Protein AF-0000000066904312 (afdb_homodimer)

pLDDT: mean 90.14, std 11.49, range [42.19, 98.69]

Sequence (420 aa):
MAETNVWLFYPNLIGYLRIILAVVSFEAMTYAPWRAAICYILSAASDAVDGYVARFYNQSSRFGAMLDMLTDRCALMALVMCCGCFYPHYLLYFQMSAVVDIASHWLHFHASDVTGKMTHKQSSNPVLHLYYTSRPFLFMMCLGNEAFYSLVYINHFWSGPGIHGFHLIPFLAALFFPFALLKSMISLLHLFIAAQTLVAKDQELIKHSKMAETNVWLFYPNLIGYLRIILAVVSFEAMTYAPWRAAICYILSAASDAVDGYVARFYNQSSRFGAMLDMLTDRCALMALVMCCGCFYPHYLLYFQMSAVVDIASHWLHFHASDVTGKMTHKQSSNPVLHLYYTSRPFLFMMCLGNEAFYSLVYINHFWSGPGIHGFHLIPFLAALFFPFALLKSMISLLHLFIAAQTLVAKDQELIKHSK

Organism: Onchocerca volvulus (NCBI:txid6282)

Foldseek 3Di:
DPPDDLCVQPLNVLLVQLQVLLVQLLVCLPPNPVSNLVSLVSSVVSLVVSVVSCVVVVSDDPVSVVSSVCSLLVSVLSLLVVLCVLPVVCVVVSVLLSVLSVLLVVLLVVLCVVVVDPPQCPPPDVVSVCCVPPPVVVVCLSVLLSLLSSLSSVCSVPQDDDDPNHGDSVVVSVVSVVSNVVSSVSSVVSNVVSVVSVVVVVVVVVVVVD/DPPDDLCVQPLNVLLVQLQVLLVQLLVCLPPNPVSNLVSLVSSVVSLVVSVVSCVVVVSDDPVSVVSSVCSLLVSVLSLLVSLCVLPVVCVVVSVLLSVLSVLLVVLLVVLCVVVVDPPQCPPPDVVSVCCVPPPVVVVCLSVLLSLLSSLSSVCSVPQDDDDPNHGDSVVVSVVSVVSNVVSSVSSVVSNVVSVVSVVVVVVVVVVVVD

Solvent-accessible surface area (backbone atoms only — not comparable to full-atom values): 21370 Å² total; per-residue (Å²): 129,84,80,78,56,66,82,67,31,66,28,36,51,49,43,54,50,28,49,52,28,34,52,52,12,53,68,22,52,87,82,34,57,65,62,12,50,51,28,37,48,52,25,58,56,45,52,61,49,26,54,49,44,16,62,72,70,68,56,76,43,64,46,47,53,48,52,48,52,46,48,56,55,41,48,50,39,42,51,39,38,50,37,21,37,78,39,59,94,48,30,52,58,36,40,49,53,44,40,44,52,52,48,16,53,53,44,30,51,51,32,31,63,76,63,70,43,76,65,59,68,68,42,86,45,65,66,54,25,40,52,66,68,32,65,69,55,42,48,48,36,55,49,28,32,50,47,22,55,52,32,55,47,45,35,74,81,49,40,57,65,72,52,94,85,40,36,46,31,59,49,53,26,59,68,23,39,61,34,36,52,49,46,52,52,49,32,50,51,40,32,52,51,21,49,52,50,30,42,51,50,41,44,52,54,54,60,70,74,105,129,85,79,77,56,67,82,68,31,67,28,36,50,49,44,53,49,27,50,53,29,34,51,53,12,53,67,23,53,86,82,34,56,66,62,12,49,51,28,37,48,52,25,59,55,44,52,62,49,26,55,49,45,15,63,74,69,67,56,77,44,64,45,47,52,48,51,48,52,45,49,55,54,41,47,51,41,43,52,40,40,50,38,21,36,77,39,61,93,47,29,52,58,37,41,49,53,43,40,43,52,50,48,14,52,53,44,31,51,51,32,31,63,78,62,69,43,76,63,60,68,69,43,87,46,65,66,54,26,41,52,67,68,34,64,67,55,40,49,50,35,54,50,28,30,51,46,21,56,51,32,54,47,45,34,74,80,48,39,57,67,72,52,96,87,39,35,48,32,59,49,52,24,59,68,23,40,62,34,35,51,50,46,51,52,50,32,51,51,40,32,52,52,20,50,51,51,30,41,50,52,40,46,52,52,55,61,69,75,106

Radius of gyration: 22.05 Å; Cα contacts (8 Å, |Δi|>4): 484; chains: 2; bounding box: 51×67×57 Å

Secondary structure (DSSP, 8-state):
-----GGG-HHHHHHHHHHHHHHHHHHHTTT-HHHHHHHHHHHHHHHHHHHHHHHHTT---HHHHHHHHHHHHHHHHHHHHHHHHH-GGGHHHHHHHHHHHHHHHHHHHHHHHHH---GGGG-S-HHHHHHHH-HHHHHHHHHHHHHHHHHHHHHHH----EETTEEHHHHHHHHHHHHHHHHHHHHHHHHHHHHHHHHHHHHHHHHHH-/-----GGG-HHHHHHHHHHHHHHHHHHHTTT-HHHHHHHHHHHHHHHHHHHHHHHHTT---HHHHHHHHHHHHHHHHHHHHHHHHH-GGGHHHHHHHHHHHHHHHHHHHHHHHHH---GGGG-S-HHHHHHHH-HHHHHHHHHHHHHHHHHHHHHHH----EETTEEHHHHHHHHHHHHHHHHHHHHHHHHHHHHHHHHHHHHHHHHHH-

Nearest PDB structures (foldseek):
  4mnd-assembly1_A-2  TM=6.554E-01  e=4.287E-02  Archaeoglobus fulgidus
  4o6m-assembly1_A  TM=6.210E-01  e=4.089E-02  Archaeoglobus fulgidus DSM 4304
  4q7c-assembly1_B  TM=6.154E-01  e=5.961E-02  Archaeoglobus fulgidus DSM 4304
  4q7c-assembly1_A  TM=6.358E-01  e=1.392E-01  Archaeoglobus fulgidus DSM 4304
  7drk-assembly1_B  TM=5.574E-01  e=5.869E-03  Staphylococcus aureus subsp. aureus N315

InterPro domains:
  IPR000462 CDP-alcohol phosphatidyltransferase [PF01066] (10-114)
  IPR014387 CDP-diacylglycerol-inositol 3-phosphatidyltransferase, eukaryote [PIRSF000848] (2-204)
  IPR043130 CDP-alcohol phosphatidyltransferase, transmembrane domain [G3DSA:1.20.120.1760] (4-201)
  IPR048254 CDP-alcohol phosphatidyltransferase, conserved site [PS00379] (50-72)

Structure (mmCIF, N/CA/C/O backbone):
data_AF-0000000066904312-model_v1
#
loop_
_entity.id
_entity.type
_entity.pdbx_description
1 polymer 'CDP-diacylglycerol--inositol 3-phosphatidyltransferase'
#
loop_
_atom_site.group_PDB
_atom_site.id
_atom_site.type_symbol
_atom_site.label_atom_id
_atom_site.label_alt_id
_atom_site.label_comp_id
_atom_site.label_asym_id
_atom_site.label_entity_id
_atom_site.label_seq_id
_atom_site.pdbx_PDB_ins_code
_atom_site.Cartn_x
_atom_site.Cartn_y
_atom_site.Cartn_z
_atom_site.occupancy
_atom_site.B_iso_or_equiv
_atom_site.auth_seq_id
_atom_site.auth_comp_id
_atom_site.auth_asym_id
_atom_site.auth_atom_id
_atom_site.pdbx_PDB_model_num
ATOM 1 N N . MET A 1 1 ? -15.305 16.469 33.469 1 42.19 1 MET A N 1
ATOM 2 C CA . MET A 1 1 ? -15.82 16.172 32.156 1 42.19 1 MET A CA 1
ATOM 3 C C . MET A 1 1 ? -15.227 14.875 31.609 1 42.19 1 MET A C 1
ATOM 5 O O . MET A 1 1 ? -14.039 14.602 31.828 1 42.19 1 MET A O 1
ATOM 9 N N . ALA A 1 2 ? -15.906 13.867 31.344 1 52.16 2 ALA A N 1
ATOM 10 C CA . ALA A 1 2 ? -15.492 12.492 31.078 1 52.16 2 ALA A CA 1
ATOM 11 C C . ALA A 1 2 ? -14.461 12.43 29.953 1 52.16 2 ALA A C 1
ATOM 13 O O . ALA A 1 2 ? -14.602 13.117 28.938 1 52.16 2 ALA A O 1
ATOM 14 N N . GLU A 1 3 ? -13.188 12.078 30.109 1 69.25 3 GLU A N 1
ATOM 15 C CA . GLU A 1 3 ? -12.047 12.031 29.203 1 69.25 3 GLU A CA 1
ATOM 16 C C . GLU A 1 3 ? -12.406 11.281 27.922 1 69.25 3 GLU A C 1
ATOM 18 O O . GLU A 1 3 ? -12.922 10.164 27.969 1 69.25 3 GLU A O 1
ATOM 23 N N . THR A 1 4 ? -12.727 11.992 26.875 1 83.81 4 THR A N 1
ATOM 24 C CA . THR A 1 4 ? -13.094 11.445 25.578 1 83.81 4 THR A CA 1
ATOM 25 C C . THR A 1 4 ? -12.062 10.414 25.125 1 83.81 4 THR A C 1
ATOM 27 O O . THR A 1 4 ? -10.867 10.711 25.047 1 83.81 4 THR A O 1
ATOM 30 N N . ASN A 1 5 ? -12.492 9.133 25.156 1 92.19 5 ASN A N 1
ATOM 31 C CA . ASN A 1 5 ? -11.633 8.039 24.703 1 92.19 5 ASN A CA 1
ATOM 32 C C . ASN A 1 5 ? -11.789 7.789 23.203 1 92.19 5 ASN A C 1
ATOM 34 O O . ASN A 1 5 ? -12.711 7.086 22.781 1 92.19 5 ASN A O 1
ATOM 38 N N . VAL A 1 6 ? -10.906 8.219 22.438 1 94.69 6 VAL A N 1
ATOM 39 C CA . VAL A 1 6 ? -10.953 8.141 20.984 1 94.69 6 VAL A CA 1
ATOM 40 C C . VAL A 1 6 ? -10.852 6.684 20.547 1 94.69 6 VAL A C 1
ATOM 42 O O . VAL A 1 6 ? -11.43 6.297 19.516 1 94.69 6 VAL A O 1
ATOM 45 N N . TRP A 1 7 ? -10.148 5.816 21.328 1 95.25 7 TRP A N 1
ATOM 46 C CA . TRP A 1 7 ? -10.016 4.402 21.016 1 95.25 7 TRP A CA 1
ATOM 47 C C . TRP A 1 7 ? -11.383 3.73 20.906 1 95.25 7 TRP A C 1
ATOM 49 O O . TRP A 1 7 ? -11.555 2.766 20.172 1 95.25 7 TRP A O 1
ATOM 59 N N . LEU A 1 8 ? -12.32 4.328 21.625 1 94.94 8 LEU A N 1
ATOM 60 C CA . LEU A 1 8 ? -13.602 3.645 21.781 1 94.94 8 LEU A CA 1
ATOM 61 C C . LEU A 1 8 ? -14.703 4.402 21.047 1 94.94 8 LEU A C 1
ATOM 63 O O . LEU A 1 8 ? -15.891 4.16 21.281 1 94.94 8 LEU A O 1
ATOM 67 N N . PHE A 1 9 ? -14.266 5.34 20.203 1 94.94 9 PHE A N 1
ATOM 68 C CA . PHE A 1 9 ? -15.266 5.945 19.328 1 94.94 9 PHE A CA 1
ATOM 69 C C . PHE A 1 9 ? -16.031 4.875 18.562 1 94.94 9 PHE A C 1
ATOM 71 O O . PHE A 1 9 ? -15.438 3.889 18.109 1 94.94 9 PHE A O 1
ATOM 78 N N . TYR A 1 10 ? -17.281 5.047 18.406 1 95.19 10 TYR A N 1
ATOM 79 C CA . TYR A 1 10 ? -18.141 4.07 17.734 1 95.19 10 TYR A CA 1
ATOM 80 C C . TYR A 1 10 ? -17.609 3.758 16.328 1 95.19 10 TYR A C 1
ATOM 82 O O . TYR A 1 10 ? -17.484 2.59 15.953 1 95.19 10 TYR A O 1
ATOM 90 N N . PRO A 1 11 ? -17.312 4.727 15.508 1 95.88 11 PRO A N 1
ATOM 91 C CA . PRO A 1 11 ? -16.766 4.418 14.18 1 95.88 11 PRO A CA 1
ATOM 92 C C . PRO A 1 11 ? -15.469 3.613 14.258 1 95.88 11 PRO A C 1
ATOM 94 O O . PRO A 1 11 ? -15.211 2.781 13.383 1 95.88 11 PRO A O 1
ATOM 97 N N . ASN A 1 12 ? -14.648 3.836 15.289 1 97.31 12 ASN A N 1
ATOM 98 C CA . ASN A 1 12 ? -13.406 3.088 15.438 1 97.31 12 ASN A CA 1
ATOM 99 C C . ASN A 1 12 ? -13.672 1.622 15.766 1 97.31 12 ASN A C 1
ATOM 101 O O . ASN A 1 12 ? -12.953 0.736 15.305 1 97.31 12 ASN A O 1
ATOM 105 N N . LEU A 1 13 ? -14.664 1.381 16.578 1 96.88 13 LEU A N 1
ATOM 106 C CA . LEU A 1 13 ? -15.047 0.008 16.891 1 96.88 13 LEU A CA 1
ATOM 107 C C . LEU A 1 13 ? -15.469 -0.738 15.625 1 96.88 13 LEU A C 1
ATOM 109 O O . LEU A 1 13 ? -15.125 -1.908 15.445 1 96.88 13 LEU A O 1
ATOM 113 N N . ILE A 1 14 ? -16.203 -0.082 14.805 1 97.19 14 ILE A N 1
ATOM 114 C CA . ILE A 1 14 ? -16.594 -0.663 13.523 1 97.19 14 ILE A CA 1
ATOM 115 C C . ILE A 1 14 ? -15.359 -0.911 12.672 1 97.19 14 ILE A C 1
ATOM 117 O O . ILE A 1 14 ? -15.25 -1.947 12.016 1 97.19 14 ILE A O 1
ATOM 121 N N . GLY A 1 15 ? -14.406 0.029 12.719 1 97.31 15 GLY A N 1
ATOM 122 C CA . GLY A 1 15 ? -13.156 -0.138 12 1 97.31 15 GLY A CA 1
ATOM 123 C C . GLY A 1 15 ? -12.375 -1.363 12.438 1 97.31 15 GLY A C 1
ATOM 124 O O . GLY A 1 15 ? -11.82 -2.082 11.602 1 97.31 15 GLY A O 1
ATOM 125 N N . TYR A 1 16 ? -12.383 -1.577 13.812 1 97.94 16 TYR A N 1
ATOM 126 C CA . TYR A 1 16 ? -11.703 -2.764 14.328 1 97.94 16 TYR A CA 1
ATOM 127 C C . TYR A 1 16 ? -12.375 -4.035 13.82 1 97.94 16 TYR A C 1
ATOM 129 O O . TYR A 1 16 ? -11.695 -4.988 13.438 1 97.94 16 TYR A O 1
ATOM 137 N N . LEU A 1 17 ? -13.617 -4.027 13.812 1 97.69 17 LEU A N 1
ATOM 138 C CA . LEU A 1 17 ? -14.359 -5.176 13.305 1 97.69 17 LEU A CA 1
ATOM 139 C C . LEU A 1 17 ? -14.055 -5.41 11.828 1 97.69 17 LEU A C 1
ATOM 141 O O . LEU A 1 17 ? -13.906 -6.555 11.398 1 97.69 17 LEU A O 1
ATOM 145 N N . ARG A 1 18 ? -13.961 -4.297 11.055 1 98.19 18 ARG A N 1
ATOM 146 C CA . ARG A 1 18 ? -13.641 -4.398 9.633 1 98.19 18 ARG A CA 1
ATOM 147 C C . ARG A 1 18 ? -12.297 -5.078 9.422 1 98.19 18 ARG A C 1
ATOM 149 O O . ARG A 1 18 ? -12.148 -5.906 8.523 1 98.19 18 ARG A O 1
ATOM 156 N N . ILE A 1 19 ? -11.352 -4.781 10.25 1 98.38 19 ILE A N 1
ATOM 157 C CA . ILE A 1 19 ? -10.023 -5.363 10.141 1 98.38 19 ILE A CA 1
ATOM 158 C C . ILE A 1 19 ? -10.094 -6.863 10.422 1 98.38 19 ILE A C 1
ATOM 160 O O . ILE A 1 19 ? -9.508 -7.668 9.688 1 98.38 19 ILE A O 1
ATOM 164 N N . ILE A 1 20 ? -10.812 -7.262 11.461 1 98.31 20 ILE A N 1
ATOM 165 C CA . ILE A 1 20 ? -10.953 -8.664 11.82 1 98.31 20 ILE A CA 1
ATOM 166 C C . ILE A 1 20 ? -11.609 -9.43 10.68 1 98.31 20 ILE A C 1
ATOM 168 O O . ILE A 1 20 ? -11.133 -10.484 10.266 1 98.31 20 ILE A O 1
ATOM 172 N N . LEU A 1 21 ? -12.703 -8.898 10.18 1 98.44 21 LEU A N 1
ATOM 173 C CA . LEU A 1 21 ? -13.414 -9.531 9.07 1 98.44 21 LEU A CA 1
ATOM 174 C C . LEU A 1 21 ? -12.516 -9.656 7.852 1 98.44 21 LEU A C 1
ATOM 176 O O . LEU A 1 21 ? -12.531 -10.68 7.164 1 98.44 21 LEU A O 1
ATOM 180 N N . ALA A 1 22 ? -11.727 -8.633 7.574 1 98.5 22 ALA A N 1
ATOM 181 C CA . ALA A 1 22 ? -10.812 -8.664 6.434 1 98.5 22 ALA A CA 1
ATOM 182 C C . ALA A 1 22 ? -9.781 -9.773 6.594 1 98.5 22 ALA A C 1
ATOM 184 O O . ALA A 1 22 ? -9.523 -10.531 5.656 1 98.5 22 ALA A O 1
ATOM 185 N N . VAL A 1 23 ? -9.203 -9.914 7.781 1 98.5 23 VAL A N 1
ATOM 186 C CA . VAL A 1 23 ? -8.172 -10.914 8.023 1 98.5 23 VAL A CA 1
ATOM 187 C C . VAL A 1 23 ? -8.766 -12.312 7.898 1 98.5 23 VAL A C 1
ATOM 189 O O . VAL A 1 23 ? -8.148 -13.211 7.32 1 98.5 23 VAL A O 1
ATOM 192 N N . VAL A 1 24 ? -9.93 -12.484 8.406 1 98.38 24 VAL A N 1
ATOM 193 C CA . VAL A 1 24 ? -10.617 -13.766 8.266 1 98.38 24 VAL A CA 1
ATOM 194 C C . VAL A 1 24 ? -10.867 -14.062 6.793 1 98.38 24 VAL A C 1
ATOM 196 O O . VAL A 1 24 ? -10.727 -15.203 6.348 1 98.38 24 VAL A O 1
ATOM 199 N N . SER A 1 25 ? -11.25 -13.031 6.102 1 98.56 25 SER A N 1
ATOM 200 C CA . SER A 1 25 ? -11.445 -13.195 4.664 1 98.56 25 SER A CA 1
ATOM 201 C C . SER A 1 25 ? -10.156 -13.641 3.98 1 98.56 25 SER A C 1
ATOM 203 O O . SER A 1 25 ? -10.164 -14.586 3.182 1 98.56 25 SER A O 1
ATOM 205 N N . PHE A 1 26 ? -9.047 -13 4.312 1 98.38 26 PHE A N 1
ATOM 206 C CA . PHE A 1 26 ? -7.762 -13.359 3.725 1 98.38 26 PHE A CA 1
ATOM 207 C C . PHE A 1 26 ? -7.449 -14.828 3.957 1 98.38 26 PHE A C 1
ATOM 209 O O . PHE A 1 26 ? -7.035 -15.539 3.035 1 98.38 26 PHE A O 1
ATOM 216 N N . GLU A 1 27 ? -7.652 -15.227 5.18 1 97.88 27 GLU A N 1
ATOM 217 C CA . GLU A 1 27 ? -7.332 -16.594 5.586 1 97.88 27 GLU A CA 1
ATOM 218 C C . GLU A 1 27 ? -8.156 -17.609 4.805 1 97.88 27 GLU A C 1
ATOM 220 O O . GLU A 1 27 ? -7.668 -18.703 4.48 1 97.88 27 GLU A O 1
ATOM 225 N N . ALA A 1 28 ? -9.312 -17.297 4.395 1 97.62 28 ALA A N 1
ATOM 226 C CA . ALA A 1 28 ? -10.25 -18.234 3.803 1 97.62 28 ALA A CA 1
ATOM 227 C C . ALA A 1 28 ? -10.227 -18.156 2.279 1 97.62 28 ALA A C 1
ATOM 229 O O . ALA A 1 28 ? -10.852 -18.969 1.6 1 97.62 28 ALA A O 1
ATOM 230 N N . MET A 1 29 ? -9.5 -17.344 1.71 1 97.25 29 MET A N 1
ATOM 231 C CA . MET A 1 29 ? -9.609 -17.016 0.292 1 97.25 29 MET A CA 1
ATOM 232 C C . MET A 1 29 ? -9.273 -18.219 -0.575 1 97.25 29 MET A C 1
ATOM 234 O O . MET A 1 29 ? -9.867 -18.406 -1.641 1 97.25 29 MET A O 1
ATOM 238 N N . THR A 1 30 ? -8.398 -19.031 -0.087 1 95.81 30 THR A N 1
ATOM 239 C CA . THR A 1 30 ? -7.898 -20.078 -0.979 1 95.81 30 THR A CA 1
ATOM 240 C C . THR A 1 30 ? -8.734 -21.344 -0.844 1 95.81 30 THR A C 1
ATOM 242 O O . THR A 1 30 ? -8.75 -22.188 -1.752 1 95.81 30 THR A O 1
ATOM 245 N N . TYR A 1 31 ? -9.453 -21.562 0.284 1 95.25 31 TYR A N 1
ATOM 246 C CA . TYR A 1 31 ? -10.078 -22.859 0.478 1 95.25 31 TYR A CA 1
ATOM 247 C C . TYR A 1 31 ? -11.555 -22.719 0.808 1 95.25 31 TYR A C 1
ATOM 249 O O . TYR A 1 31 ? -12.328 -23.672 0.672 1 95.25 31 TYR A O 1
ATOM 257 N N . ALA A 1 32 ? -12 -21.578 1.256 1 97.12 32 ALA A N 1
ATOM 258 C CA . ALA A 1 32 ? -13.398 -21.328 1.612 1 97.12 32 ALA A CA 1
ATOM 259 C C . ALA A 1 32 ? -13.914 -20.047 0.976 1 97.12 32 ALA A C 1
ATOM 261 O O . ALA A 1 32 ? -14.07 -19.031 1.655 1 97.12 32 ALA A O 1
ATOM 262 N N . PRO A 1 33 ? -14.258 -20.156 -0.326 1 95.88 33 PRO A N 1
ATOM 263 C CA . PRO A 1 33 ? -14.578 -18.938 -1.081 1 95.88 33 PRO A CA 1
ATOM 264 C C . PRO A 1 33 ? -15.812 -18.219 -0.541 1 95.88 33 PRO A C 1
ATOM 266 O O . PRO A 1 33 ? -15.859 -16.984 -0.541 1 95.88 33 PRO A O 1
ATOM 269 N N . TRP A 1 34 ? -16.828 -18.906 -0.071 1 95.69 34 TRP A N 1
ATOM 270 C CA . TRP A 1 34 ? -18.047 -18.266 0.432 1 95.69 34 TRP A CA 1
ATOM 271 C C . TRP A 1 34 ? -17.781 -17.531 1.741 1 95.69 34 TRP A C 1
ATOM 273 O O . TRP A 1 34 ? -18.219 -16.406 1.927 1 95.69 34 TRP A O 1
ATOM 283 N N . ARG A 1 35 ? -17.062 -18.203 2.609 1 97.5 35 ARG A N 1
ATOM 284 C CA . ARG A 1 35 ? -16.672 -17.547 3.854 1 97.5 35 ARG A CA 1
ATOM 285 C C . ARG A 1 35 ? -15.852 -16.297 3.576 1 97.5 35 ARG A C 1
ATOM 287 O O . ARG A 1 35 ? -16.078 -15.242 4.172 1 97.5 35 ARG A O 1
ATOM 294 N N . ALA A 1 36 ? -14.883 -16.453 2.646 1 98.12 36 ALA A N 1
ATOM 295 C CA . ALA A 1 36 ? -14.023 -15.32 2.285 1 98.12 36 ALA A CA 1
ATOM 296 C C . ALA A 1 36 ? -14.836 -14.18 1.687 1 98.12 36 ALA A C 1
ATOM 298 O O . ALA A 1 36 ? -14.672 -13.023 2.086 1 98.12 36 ALA A O 1
ATOM 299 N N . ALA A 1 37 ? -15.75 -14.523 0.795 1 97.19 37 ALA A N 1
ATOM 300 C CA . ALA A 1 37 ? -16.547 -13.516 0.102 1 97.19 37 ALA A CA 1
ATOM 301 C C . ALA A 1 37 ? -17.469 -12.789 1.069 1 97.19 37 ALA A C 1
ATOM 303 O O . ALA A 1 37 ? -17.578 -11.562 1.04 1 97.19 37 ALA A O 1
ATOM 304 N N . ILE A 1 38 ? -18.125 -13.484 1.925 1 97.5 38 ILE A N 1
ATOM 305 C CA . ILE A 1 38 ? -19.078 -12.898 2.869 1 97.5 38 ILE A CA 1
ATOM 306 C C . ILE A 1 38 ? -18.328 -11.984 3.842 1 97.5 38 ILE A C 1
ATOM 308 O O . ILE A 1 38 ? -18.75 -10.852 4.074 1 97.5 38 ILE A O 1
ATOM 312 N N . CYS A 1 39 ? -17.25 -12.477 4.375 1 98.31 39 CYS A N 1
ATOM 313 C CA . CYS A 1 39 ? -16.469 -11.664 5.309 1 98.31 39 CYS A CA 1
ATOM 314 C C . CYS A 1 39 ? -15.914 -10.422 4.621 1 98.31 39 CYS A C 1
ATOM 316 O O . CYS A 1 39 ? -15.906 -9.336 5.211 1 98.31 39 CYS A O 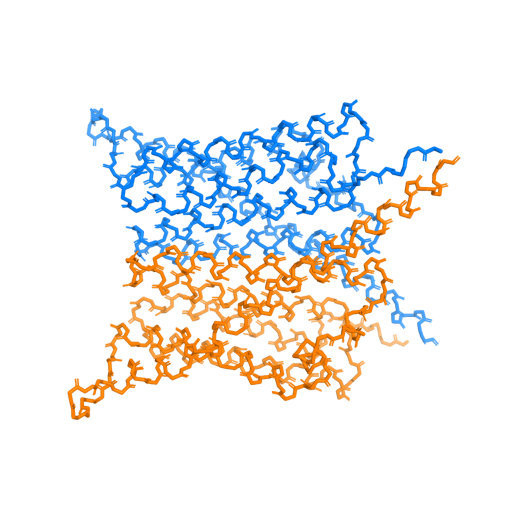1
ATOM 318 N N . TYR A 1 40 ? -15.484 -10.586 3.412 1 98.31 40 TYR A N 1
ATOM 319 C CA . TYR A 1 40 ? -14.945 -9.445 2.672 1 98.31 40 TYR A CA 1
ATOM 320 C C . TYR A 1 40 ? -16.031 -8.398 2.43 1 98.31 40 TYR A C 1
ATOM 322 O O . TYR A 1 40 ? -15.805 -7.211 2.656 1 98.31 40 TYR A O 1
ATOM 330 N N . ILE A 1 41 ? -17.172 -8.836 1.964 1 96.06 41 ILE A N 1
ATOM 331 C CA . ILE A 1 41 ? -18.281 -7.938 1.646 1 96.06 41 ILE A CA 1
ATOM 332 C C . ILE A 1 41 ? -18.766 -7.238 2.916 1 96.06 41 ILE A C 1
ATOM 334 O O . ILE A 1 41 ? -19.047 -6.039 2.904 1 96.06 41 ILE A O 1
ATOM 338 N N . LEU A 1 42 ? -18.844 -7.98 3.965 1 96.75 42 LEU A N 1
ATOM 339 C CA . LEU A 1 42 ? -19.25 -7.391 5.234 1 96.75 42 LEU A CA 1
ATOM 340 C C . LEU A 1 42 ? -18.25 -6.34 5.691 1 96.75 42 LEU A C 1
ATOM 342 O O . LEU A 1 42 ? -18.641 -5.281 6.195 1 96.75 42 LEU A O 1
ATOM 346 N N . SER A 1 43 ? -16.984 -6.648 5.547 1 97.44 43 SER A N 1
ATOM 347 C CA . SER A 1 43 ? -15.945 -5.684 5.887 1 97.44 43 SER A CA 1
ATOM 348 C C . SER A 1 43 ? -16.062 -4.418 5.047 1 97.44 43 SER A C 1
ATOM 350 O O . SER A 1 43 ? -16.031 -3.305 5.574 1 97.44 43 SER A O 1
ATOM 352 N N . ALA A 1 44 ? -16.281 -4.598 3.771 1 94.44 44 ALA A N 1
ATOM 353 C CA . ALA A 1 44 ? -16.375 -3.469 2.848 1 94.44 44 ALA A CA 1
ATOM 354 C C . ALA A 1 44 ? -17.641 -2.658 3.092 1 94.44 44 ALA A C 1
ATOM 356 O O . ALA A 1 44 ? -17.625 -1.427 3.047 1 94.44 44 ALA A O 1
ATOM 357 N N . ALA A 1 45 ? -18.734 -3.277 3.346 1 91.81 45 ALA A N 1
ATOM 358 C CA . ALA A 1 45 ? -20.016 -2.617 3.574 1 91.81 45 ALA A CA 1
ATOM 359 C C . ALA A 1 45 ? -20 -1.825 4.879 1 91.81 45 ALA A C 1
ATOM 361 O O . ALA A 1 45 ? -20.656 -0.788 4.988 1 91.81 45 ALA A O 1
ATOM 362 N N . SER A 1 46 ? -19.25 -2.328 5.777 1 94.5 46 SER A N 1
ATOM 363 C CA . SER A 1 46 ? -19.172 -1.661 7.074 1 94.5 46 SER A CA 1
ATOM 364 C C . SER A 1 46 ? -18.484 -0.306 6.949 1 94.5 46 SER A C 1
ATOM 366 O O . SER A 1 46 ? -18.562 0.526 7.855 1 94.5 46 SER A O 1
ATOM 368 N N . ASP A 1 47 ? -17.781 -0.135 5.855 1 92 47 ASP A N 1
ATOM 369 C CA . ASP A 1 47 ? -17.125 1.146 5.594 1 92 47 ASP A CA 1
ATOM 370 C C . ASP A 1 47 ? -18.156 2.279 5.535 1 92 47 ASP A C 1
ATOM 372 O O . ASP A 1 47 ? -17.953 3.336 6.137 1 92 47 ASP A O 1
ATOM 376 N N . ALA A 1 48 ? -19.281 2.098 4.836 1 86.5 48 ALA A N 1
ATOM 377 C CA . ALA A 1 48 ? -20.328 3.098 4.738 1 86.5 48 ALA A CA 1
ATOM 378 C C . ALA A 1 48 ? -20.984 3.352 6.098 1 86.5 48 ALA A C 1
ATOM 380 O O . ALA A 1 48 ? -21.344 4.484 6.418 1 86.5 48 ALA A O 1
ATOM 381 N N . VAL A 1 49 ? -20.969 2.369 6.863 1 91.06 49 VAL A N 1
ATOM 382 C CA . VAL A 1 49 ? -21.609 2.455 8.172 1 91.06 49 VAL A CA 1
ATOM 383 C C . VAL A 1 49 ? -20.75 3.279 9.117 1 91.06 49 VAL A C 1
ATOM 385 O O . VAL A 1 49 ? -21.25 4.152 9.828 1 91.06 49 VAL A O 1
ATOM 388 N N . ASP A 1 50 ? -19.469 2.986 9.102 1 91.56 50 ASP A N 1
ATOM 389 C CA . ASP A 1 50 ? -18.625 3.699 10.047 1 91.56 50 ASP A CA 1
ATOM 390 C C . ASP A 1 50 ? -18.547 5.184 9.703 1 91.56 50 ASP A C 1
ATOM 392 O O . ASP A 1 50 ? -18.422 6.027 10.594 1 91.56 50 ASP A O 1
ATOM 396 N N . GLY A 1 51 ? -18.594 5.531 8.414 1 88.62 51 GLY A N 1
ATOM 397 C CA . GLY A 1 51 ? -18.656 6.938 8.039 1 88.62 51 GLY A CA 1
ATOM 398 C C . GLY A 1 51 ? -19.938 7.613 8.5 1 88.62 51 GLY A C 1
ATOM 399 O O . GLY A 1 51 ? -19.891 8.742 9.008 1 88.62 51 GLY A O 1
ATOM 400 N N . TYR A 1 52 ? -20.969 6.895 8.336 1 90.06 52 TYR A N 1
ATOM 401 C CA . TYR A 1 52 ? -22.266 7.418 8.773 1 90.06 52 TYR A CA 1
ATOM 402 C C . TYR A 1 52 ? -22.281 7.617 10.281 1 90.06 52 TYR A C 1
ATOM 404 O O . TYR A 1 52 ? -22.734 8.656 10.773 1 90.06 52 TYR A O 1
ATOM 412 N N . VAL A 1 53 ? -21.781 6.695 11 1 91.75 53 VAL A N 1
ATOM 413 C CA . VAL A 1 53 ? -21.75 6.719 12.461 1 91.75 53 VAL A CA 1
ATOM 414 C C . VAL A 1 53 ? -20.844 7.848 12.945 1 91.75 53 VAL A C 1
ATOM 416 O O . VAL A 1 53 ? -21.156 8.539 13.914 1 91.75 53 VAL A O 1
ATOM 419 N N . ALA A 1 54 ? -19.734 8.086 12.305 1 91.31 54 ALA A N 1
ATOM 420 C CA . ALA A 1 54 ? -18.812 9.148 12.68 1 91.31 54 ALA A CA 1
ATOM 421 C C . ALA A 1 54 ? -19.469 10.516 12.586 1 91.31 54 ALA A C 1
ATOM 423 O O . ALA A 1 54 ? -19.312 11.352 13.477 1 91.31 54 ALA A O 1
ATOM 424 N N . ARG A 1 55 ? -20.281 10.68 11.547 1 90.12 55 ARG A N 1
ATOM 425 C CA . ARG A 1 55 ? -20.969 11.953 11.328 1 90.12 55 ARG A CA 1
ATOM 426 C C . ARG A 1 55 ? -22.172 12.102 12.242 1 90.12 55 ARG A C 1
ATOM 428 O O . ARG A 1 55 ? -22.406 13.18 12.797 1 90.12 55 ARG A O 1
ATOM 435 N N . PHE A 1 56 ? -22.859 11.062 12.422 1 93.69 56 PHE A N 1
ATOM 436 C CA . PHE A 1 56 ? -24.062 11.086 13.234 1 93.69 56 PHE A CA 1
ATOM 437 C C . PHE A 1 56 ? -23.75 11.383 14.695 1 93.69 56 PHE A C 1
ATOM 439 O O . PHE A 1 56 ? -24.453 12.156 15.344 1 93.69 56 PHE A O 1
ATOM 446 N N . TYR A 1 57 ? -22.656 10.867 15.289 1 94.19 57 TYR A N 1
ATOM 447 C CA . TYR A 1 57 ? -22.312 11.039 16.703 1 94.19 57 TYR A CA 1
ATOM 448 C C . TYR A 1 57 ? -21.25 12.117 16.859 1 94.19 57 TYR A C 1
ATOM 450 O O . TYR A 1 57 ? -20.734 12.32 17.969 1 94.19 57 TYR A O 1
ATOM 458 N N . ASN A 1 58 ? -20.891 12.75 15.766 1 92.31 58 ASN A N 1
ATOM 459 C CA . ASN A 1 58 ? -19.859 13.781 15.781 1 92.31 58 ASN A CA 1
ATOM 460 C C . ASN A 1 58 ? -18.547 13.258 16.375 1 92.31 58 ASN A C 1
ATOM 462 O O . ASN A 1 58 ? -17.969 13.883 17.25 1 92.31 58 ASN A O 1
ATOM 466 N N . GLN A 1 59 ? -18.219 12.062 16.016 1 93.56 59 GLN A N 1
ATOM 467 C CA . GLN A 1 59 ? -17 11.398 16.469 1 93.56 59 GLN A CA 1
ATOM 468 C C . GLN A 1 59 ? -15.992 11.25 15.328 1 93.56 59 GLN A C 1
ATOM 470 O O . GLN A 1 59 ? -15.531 10.141 15.039 1 93.56 59 GLN A O 1
ATOM 475 N N . SER A 1 60 ? -15.656 12.352 14.719 1 91.5 60 SER A N 1
ATOM 476 C CA . SER A 1 60 ? -14.648 12.344 13.664 1 91.5 60 SER A CA 1
ATOM 477 C C . SER A 1 60 ? -13.258 12.625 14.227 1 91.5 60 SER A C 1
ATOM 479 O O . SER A 1 60 ? -13.086 13.508 15.062 1 91.5 60 SER A O 1
ATOM 481 N N . SER A 1 61 ? -12.32 11.758 13.938 1 94.19 61 SER A N 1
ATOM 482 C CA . SER A 1 61 ? -10.938 11.898 14.367 1 94.19 61 SER A CA 1
ATOM 483 C C . SER A 1 61 ? -9.969 11.562 13.242 1 94.19 61 SER A C 1
ATOM 485 O O . SER A 1 61 ? -10.359 10.945 12.25 1 94.19 61 SER A O 1
ATOM 487 N N . ARG A 1 62 ? -8.805 12.031 13.391 1 93.75 62 ARG A N 1
ATOM 488 C CA . ARG A 1 62 ? -7.77 11.703 12.414 1 93.75 62 ARG A CA 1
ATOM 489 C C . ARG A 1 62 ? -7.438 10.211 12.445 1 93.75 62 ARG A C 1
ATOM 491 O O . ARG A 1 62 ? -7.23 9.594 11.398 1 93.75 62 ARG A O 1
ATOM 498 N N . PHE A 1 63 ? -7.32 9.672 13.633 1 96.12 63 PHE A N 1
ATOM 499 C CA . PHE A 1 63 ? -7.055 8.242 13.766 1 96.12 63 PHE A CA 1
ATOM 500 C C . PHE A 1 63 ? -8.117 7.426 13.047 1 96.12 63 PHE A C 1
ATOM 502 O O . PHE A 1 63 ? -7.797 6.512 12.281 1 96.12 63 PHE A O 1
ATOM 509 N N . GLY A 1 64 ? -9.359 7.766 13.312 1 95.88 64 GLY A N 1
ATOM 510 C CA . GLY A 1 64 ? -10.445 7.059 12.664 1 95.88 64 GLY A CA 1
ATOM 511 C C . GLY A 1 64 ? -10.398 7.16 11.148 1 95.88 64 GLY A C 1
ATOM 512 O O . GLY A 1 64 ? -10.672 6.184 10.445 1 95.88 64 GLY A O 1
ATOM 513 N N . ALA A 1 65 ? -10.086 8.297 10.633 1 93.88 65 ALA A N 1
ATOM 514 C CA . ALA A 1 65 ? -9.977 8.5 9.195 1 93.88 65 ALA A CA 1
ATOM 515 C C . ALA A 1 65 ? -8.867 7.637 8.594 1 93.88 65 ALA A C 1
ATOM 517 O O . ALA A 1 65 ? -9.055 7.02 7.543 1 93.88 65 ALA A O 1
ATOM 518 N N . MET A 1 66 ? -7.754 7.559 9.289 1 96.25 66 MET A N 1
ATOM 519 C CA . MET A 1 66 ? -6.637 6.742 8.82 1 96.25 66 MET A CA 1
ATOM 520 C C . MET A 1 66 ? -6.977 5.258 8.898 1 96.25 66 MET A C 1
ATOM 522 O O . MET A 1 66 ? -6.648 4.492 7.992 1 96.25 66 MET A O 1
ATOM 526 N N . LEU A 1 67 ? -7.566 4.902 10.016 1 97.06 67 LEU A N 1
ATOM 527 C CA . LEU A 1 67 ? -8 3.521 10.188 1 97.06 67 LEU A CA 1
ATOM 528 C C . LEU A 1 67 ? -8.891 3.082 9.031 1 97.06 67 LEU A C 1
ATOM 530 O O . LEU A 1 67 ? -8.688 2.012 8.453 1 97.06 67 LEU A O 1
ATOM 534 N N . ASP A 1 68 ? -9.836 3.934 8.727 1 95.38 68 ASP A N 1
ATOM 535 C CA . ASP A 1 68 ? -10.766 3.67 7.629 1 95.38 68 ASP A CA 1
ATOM 536 C C . ASP A 1 68 ? -10.031 3.576 6.293 1 95.38 68 ASP A C 1
ATOM 538 O O . ASP A 1 68 ? -10.172 2.59 5.566 1 95.38 68 ASP A O 1
ATOM 542 N N . MET A 1 69 ? -9.227 4.473 6 1 95.12 69 MET A N 1
ATOM 543 C CA . MET A 1 69 ? -8.508 4.555 4.73 1 95.12 69 MET A CA 1
ATOM 544 C C . MET A 1 69 ? -7.582 3.357 4.551 1 95.12 69 MET A C 1
ATOM 546 O O . MET A 1 69 ? -7.574 2.725 3.496 1 95.12 69 MET A O 1
ATOM 550 N N . LEU A 1 70 ? -6.805 2.99 5.531 1 97.69 70 LEU A N 1
ATOM 551 C CA . LEU A 1 70 ? -5.848 1.893 5.453 1 97.69 70 LEU A CA 1
ATOM 552 C C . LEU A 1 70 ? -6.566 0.554 5.32 1 97.69 70 LEU A C 1
ATOM 554 O O . LEU A 1 70 ? -6.125 -0.321 4.57 1 97.69 70 LEU A O 1
ATOM 558 N N . THR A 1 71 ? -7.637 0.421 6.102 1 97.81 71 THR A N 1
ATOM 559 C CA . THR A 1 71 ? -8.375 -0.835 6.027 1 97.81 71 THR A CA 1
ATOM 560 C C . THR A 1 71 ? -8.906 -1.065 4.617 1 97.81 71 THR A C 1
ATOM 562 O O . THR A 1 71 ? -8.789 -2.166 4.074 1 97.81 71 THR A O 1
ATOM 565 N N . ASP A 1 72 ? -9.453 -0.021 4.004 1 95.88 72 ASP A N 1
ATOM 566 C CA . ASP A 1 72 ? -9.992 -0.123 2.652 1 95.88 72 ASP A CA 1
ATOM 567 C C . ASP A 1 72 ? -8.898 -0.499 1.652 1 95.88 72 ASP A C 1
ATOM 569 O O . ASP A 1 72 ? -9.062 -1.437 0.87 1 95.88 72 ASP A O 1
ATOM 573 N N . ARG A 1 73 ? -7.781 0.167 1.697 1 97.06 73 ARG A N 1
ATOM 574 C CA . ARG A 1 73 ? -6.699 -0.035 0.742 1 97.06 73 ARG A CA 1
ATOM 575 C C . ARG A 1 73 ? -6.039 -1.396 0.941 1 97.06 73 ARG A C 1
ATOM 577 O O . ARG A 1 73 ? -5.727 -2.088 -0.03 1 97.06 73 ARG A O 1
ATOM 584 N N . CYS A 1 74 ? -5.832 -1.798 2.156 1 98.25 74 CYS A N 1
ATOM 585 C CA . CYS A 1 74 ? -5.16 -3.061 2.443 1 98.25 74 CYS A CA 1
ATOM 586 C C . CYS A 1 74 ? -6.055 -4.246 2.096 1 98.25 74 CYS A C 1
ATOM 588 O O . CYS A 1 74 ? -5.574 -5.273 1.615 1 98.25 74 CYS A O 1
ATOM 590 N N . ALA A 1 75 ? -7.359 -4.094 2.371 1 98.25 75 ALA A N 1
ATOM 591 C CA . ALA A 1 75 ? -8.281 -5.172 2.018 1 98.25 75 ALA A CA 1
ATOM 592 C C . ALA A 1 75 ? -8.305 -5.398 0.508 1 98.25 75 ALA A C 1
ATOM 594 O O . ALA A 1 75 ? -8.203 -6.535 0.042 1 98.25 75 ALA A O 1
ATOM 595 N N . LEU A 1 76 ? -8.445 -4.316 -0.211 1 97.94 76 LEU A N 1
ATOM 596 C CA . LEU A 1 76 ? -8.453 -4.434 -1.664 1 97.94 76 LEU A CA 1
ATOM 597 C C . LEU A 1 76 ? -7.129 -4.996 -2.172 1 97.94 76 LEU A C 1
ATOM 599 O O . LEU A 1 76 ? -7.113 -5.852 -3.061 1 97.94 76 LEU A O 1
ATOM 603 N N . MET A 1 77 ? -6.07 -4.566 -1.631 1 98.62 77 MET A N 1
ATOM 604 C CA . MET A 1 77 ? -4.75 -5.051 -2.018 1 98.62 77 MET A CA 1
ATOM 605 C C . MET A 1 77 ? -4.645 -6.559 -1.821 1 98.62 77 MET A C 1
ATOM 607 O O . MET A 1 77 ? -4.137 -7.27 -2.693 1 98.62 77 MET A O 1
ATOM 611 N N . ALA A 1 78 ? -5.098 -7 -0.69 1 98.69 78 ALA A N 1
ATOM 612 C CA . ALA A 1 78 ? -5.035 -8.43 -0.403 1 98.69 78 ALA A CA 1
ATOM 613 C C . ALA A 1 78 ? -5.895 -9.227 -1.381 1 98.69 78 ALA A C 1
ATOM 615 O O . ALA A 1 78 ? -5.516 -10.32 -1.802 1 98.69 78 ALA A O 1
ATOM 616 N N . LEU A 1 79 ? -7.059 -8.695 -1.708 1 98.56 79 LEU A N 1
ATOM 617 C CA . LEU A 1 79 ? -7.91 -9.344 -2.695 1 98.56 79 LEU A CA 1
ATOM 618 C C . LEU A 1 79 ? -7.227 -9.398 -4.059 1 98.56 79 LEU A C 1
ATOM 620 O O . LEU A 1 79 ? -7.23 -10.438 -4.719 1 98.56 79 LEU A O 1
ATOM 624 N N . VAL A 1 80 ? -6.637 -8.312 -4.441 1 98.56 80 VAL A N 1
ATOM 625 C CA . VAL A 1 80 ? -5.938 -8.219 -5.719 1 98.56 80 VAL A CA 1
ATOM 626 C C . VAL A 1 80 ? -4.766 -9.195 -5.738 1 98.56 80 VAL A C 1
ATOM 628 O O . VAL A 1 80 ? -4.508 -9.844 -6.758 1 98.56 80 VAL A O 1
ATOM 631 N N . MET A 1 81 ? -4.098 -9.32 -4.629 1 98.62 81 MET A N 1
ATOM 632 C CA . MET A 1 81 ? -3.008 -10.289 -4.512 1 98.62 81 MET A CA 1
ATOM 633 C C . MET A 1 81 ? -3.514 -11.711 -4.734 1 98.62 81 MET A C 1
ATOM 635 O O . MET A 1 81 ? -2.859 -12.508 -5.402 1 98.62 81 MET A O 1
ATOM 639 N N . CYS A 1 82 ? -4.637 -12 -4.176 1 98.62 82 CYS A N 1
ATOM 640 C CA . CYS A 1 82 ? -5.219 -13.32 -4.352 1 98.62 82 CYS A CA 1
ATOM 641 C C . CYS A 1 82 ? -5.59 -13.57 -5.809 1 98.62 82 CYS A C 1
ATOM 643 O O . CYS A 1 82 ? -5.344 -14.648 -6.34 1 98.62 82 CYS A O 1
ATOM 645 N N . CYS A 1 83 ? -6.168 -12.547 -6.422 1 98.38 83 CYS A N 1
ATOM 646 C CA . CYS A 1 83 ? -6.496 -12.672 -7.84 1 98.38 83 CYS A CA 1
ATOM 647 C C . CYS A 1 83 ? -5.246 -12.93 -8.664 1 98.38 83 CYS A C 1
ATOM 649 O O . CYS A 1 83 ? -5.266 -13.742 -9.594 1 98.38 83 CYS A O 1
ATOM 651 N N . GLY A 1 84 ? -4.18 -12.258 -8.336 1 97.94 84 GLY A N 1
ATOM 652 C CA . GLY A 1 84 ? -2.918 -12.508 -9.008 1 97.94 84 GLY A CA 1
ATOM 653 C C . GLY A 1 84 ? -2.428 -13.93 -8.844 1 97.94 84 GLY A C 1
ATOM 654 O O . GLY A 1 84 ? -1.854 -14.508 -9.773 1 97.94 84 GLY A O 1
ATOM 655 N N . CYS A 1 85 ? -2.648 -14.477 -7.707 1 97.38 85 CYS A N 1
ATOM 656 C CA . CYS A 1 85 ? -2.285 -15.859 -7.43 1 97.38 85 CYS A CA 1
ATOM 657 C C . CYS A 1 85 ? -3.096 -16.828 -8.289 1 97.38 85 CYS A C 1
ATOM 659 O O . CYS A 1 85 ? -2.562 -17.812 -8.797 1 97.38 85 CYS A O 1
ATOM 661 N N . PHE A 1 86 ? -4.371 -16.531 -8.469 1 97.25 86 PHE A N 1
ATOM 662 C CA . PHE A 1 86 ? -5.277 -17.391 -9.211 1 97.25 86 PHE A CA 1
ATOM 663 C C . PHE A 1 86 ? -5.059 -17.25 -10.711 1 97.25 86 PHE A C 1
ATOM 665 O O . PHE A 1 86 ? -5.277 -18.203 -11.469 1 97.25 86 PHE A O 1
ATOM 672 N N . TYR A 1 87 ? -4.66 -16.031 -11.156 1 97 87 TYR A N 1
ATOM 673 C CA . TYR A 1 87 ? -4.465 -15.742 -12.57 1 97 87 TYR A CA 1
ATOM 674 C C . TYR A 1 87 ? -3.066 -15.203 -12.828 1 97 87 TYR A C 1
ATOM 676 O O . TYR A 1 87 ? -2.906 -14.039 -13.219 1 97 87 TYR A O 1
ATOM 684 N N . PRO A 1 88 ? -2.092 -16.062 -12.867 1 96.19 88 PRO A N 1
ATOM 685 C CA . PRO A 1 88 ? -0.693 -15.633 -12.938 1 96.19 88 PRO A CA 1
ATOM 686 C C . PRO A 1 88 ? -0.343 -14.977 -14.266 1 96.19 88 PRO A C 1
ATOM 688 O O . PRO A 1 88 ? 0.574 -14.148 -14.328 1 96.19 88 PRO A O 1
ATOM 691 N N . HIS A 1 89 ? -1.079 -15.312 -15.328 1 96.44 89 HIS A N 1
ATOM 692 C CA . HIS A 1 89 ? -0.82 -14.727 -16.641 1 96.44 89 HIS A CA 1
ATOM 693 C C . HIS A 1 89 ? -1.065 -13.219 -16.625 1 96.44 89 HIS A C 1
ATOM 695 O O . HIS A 1 89 ? -0.529 -12.492 -17.469 1 96.44 89 HIS A O 1
ATOM 701 N N . TYR A 1 90 ? -1.874 -12.742 -15.633 1 97.31 90 TYR A N 1
ATOM 702 C CA . TYR A 1 90 ? -2.215 -11.328 -15.539 1 97.31 90 TYR A CA 1
ATOM 703 C C . TYR A 1 90 ? -1.579 -10.688 -14.305 1 97.31 90 TYR A C 1
ATOM 705 O O . TYR A 1 90 ? -2.07 -9.68 -13.797 1 97.31 90 TYR A O 1
ATOM 713 N N . LEU A 1 91 ? -0.52 -11.273 -13.859 1 98.06 91 LEU A N 1
ATOM 714 C CA . LEU A 1 91 ? 0.099 -10.828 -12.617 1 98.06 91 LEU A CA 1
ATOM 715 C C . LEU A 1 91 ? 0.534 -9.367 -12.719 1 98.06 91 LEU A C 1
ATOM 717 O O . LEU A 1 91 ? 0.335 -8.586 -11.789 1 98.06 91 LEU A O 1
ATOM 721 N N . LEU A 1 92 ? 1.1 -9.008 -13.859 1 98.25 92 LEU A N 1
ATOM 722 C CA . LEU A 1 92 ? 1.552 -7.637 -14.039 1 98.25 92 LEU A CA 1
ATOM 723 C C . LEU A 1 92 ? 0.397 -6.656 -13.852 1 98.25 92 LEU A C 1
ATOM 725 O O . LEU A 1 92 ? 0.555 -5.617 -13.211 1 98.25 92 LEU A O 1
ATOM 729 N N . TYR A 1 93 ? -0.758 -6.961 -14.406 1 97.94 93 TYR A N 1
ATOM 730 C CA . TYR A 1 93 ? -1.938 -6.113 -14.266 1 97.94 93 TYR A CA 1
ATOM 731 C C . TYR A 1 93 ? -2.305 -5.926 -12.797 1 97.94 93 TYR A C 1
ATOM 733 O O . TYR A 1 93 ? -2.553 -4.805 -12.352 1 97.94 93 TYR A O 1
ATOM 741 N N . PHE A 1 94 ? -2.354 -7 -12.039 1 98.31 94 PHE A N 1
ATOM 742 C CA . PHE A 1 94 ? -2.732 -6.949 -10.633 1 98.31 94 PHE A CA 1
ATOM 743 C C . PHE A 1 94 ? -1.7 -6.176 -9.82 1 98.31 94 PHE A C 1
ATOM 745 O O . PHE A 1 94 ? -2.057 -5.391 -8.945 1 98.31 94 PHE A O 1
ATOM 752 N N . GLN A 1 95 ? -0.409 -6.383 -10.148 1 98.62 95 GLN A N 1
ATOM 753 C CA . GLN A 1 95 ? 0.657 -5.641 -9.484 1 98.62 95 GLN A CA 1
ATOM 754 C C . GLN A 1 95 ? 0.511 -4.141 -9.719 1 98.62 95 GLN A C 1
ATOM 756 O O . GLN A 1 95 ? 0.552 -3.35 -8.773 1 98.62 95 GLN A O 1
ATOM 761 N N . MET A 1 96 ? 0.275 -3.787 -10.945 1 98.38 96 MET A N 1
ATOM 762 C CA . MET A 1 96 ? 0.173 -2.371 -11.289 1 98.38 96 MET A CA 1
ATOM 763 C C . MET A 1 96 ? -1.082 -1.752 -10.688 1 98.38 96 MET A C 1
ATOM 765 O O . MET A 1 96 ? -1.06 -0.604 -10.242 1 98.38 96 MET A O 1
ATOM 769 N N . SER A 1 97 ? -2.16 -2.508 -10.711 1 97.88 97 SER A N 1
ATOM 770 C CA . SER A 1 97 ? -3.387 -2.021 -10.086 1 97.88 97 SER A CA 1
ATOM 771 C C . SER A 1 97 ? -3.176 -1.715 -8.609 1 97.88 97 SER A C 1
ATOM 773 O O . SER A 1 97 ? -3.594 -0.662 -8.117 1 97.88 97 SER A O 1
ATOM 775 N N . ALA A 1 98 ? -2.492 -2.613 -7.898 1 98.31 98 ALA A N 1
ATOM 776 C CA . ALA A 1 98 ? -2.217 -2.424 -6.477 1 98.31 98 ALA A CA 1
ATOM 777 C C . ALA A 1 98 ? -1.27 -1.25 -6.25 1 98.31 98 ALA A C 1
ATOM 779 O O . ALA A 1 98 ? -1.487 -0.43 -5.355 1 98.31 98 ALA A O 1
ATOM 780 N N . VAL A 1 99 ? -0.242 -1.139 -7.082 1 98.56 99 VAL A N 1
ATOM 781 C CA . VAL A 1 99 ? 0.758 -0.082 -6.965 1 98.56 99 VAL A CA 1
ATOM 782 C C . VAL A 1 99 ? 0.096 1.28 -7.164 1 98.56 99 VAL A C 1
ATOM 784 O O . VAL A 1 99 ? 0.292 2.195 -6.359 1 98.56 99 VAL A O 1
ATOM 787 N N . VAL A 1 100 ? -0.702 1.384 -8.172 1 97.94 100 VAL A N 1
ATOM 788 C CA . VAL A 1 100 ? -1.343 2.654 -8.492 1 97.94 100 VAL A CA 1
ATOM 789 C C . VAL A 1 100 ? -2.318 3.039 -7.383 1 97.94 100 VAL A C 1
ATOM 791 O O . VAL A 1 100 ? -2.367 4.199 -6.969 1 97.94 100 VAL A O 1
ATOM 794 N N . ASP A 1 101 ? -3.037 2.113 -6.887 1 97.5 101 ASP A N 1
ATOM 795 C CA . ASP A 1 101 ? -4.023 2.383 -5.844 1 97.5 101 ASP A CA 1
ATOM 796 C C . ASP A 1 101 ? -3.348 2.885 -4.566 1 97.5 101 ASP A C 1
ATOM 798 O O . ASP A 1 101 ? -3.727 3.926 -4.027 1 97.5 101 ASP A O 1
ATOM 802 N N . ILE A 1 102 ? -2.316 2.189 -4.129 1 98.19 102 ILE A N 1
ATOM 803 C CA . ILE A 1 102 ? -1.633 2.537 -2.887 1 98.19 102 ILE A CA 1
ATOM 804 C C . ILE A 1 102 ? -0.89 3.859 -3.059 1 98.19 102 ILE A C 1
ATOM 806 O O . ILE A 1 102 ? -1.053 4.777 -2.252 1 98.19 102 ILE A O 1
ATOM 810 N N . ALA A 1 103 ? -0.145 3.98 -4.129 1 98.25 103 ALA A N 1
ATOM 811 C CA . ALA A 1 103 ? 0.695 5.156 -4.332 1 98.25 103 ALA A CA 1
ATOM 812 C C . ALA A 1 103 ? -0.154 6.414 -4.512 1 98.25 103 ALA A C 1
ATOM 814 O O . ALA A 1 103 ? 0.167 7.473 -3.967 1 98.25 103 ALA A O 1
ATOM 815 N N . SER A 1 104 ? -1.211 6.301 -5.254 1 96.62 104 SER A N 1
ATOM 816 C CA . SER A 1 104 ? -2.039 7.469 -5.535 1 96.62 104 SER A CA 1
ATOM 817 C C . SER A 1 104 ? -2.74 7.965 -4.273 1 96.62 104 SER A C 1
ATOM 819 O O . SER A 1 104 ? -2.719 9.156 -3.975 1 96.62 104 SER A O 1
ATOM 821 N N . HIS A 1 105 ? -3.287 7.055 -3.512 1 96 105 HIS A N 1
ATOM 822 C CA . HIS A 1 105 ? -4.008 7.457 -2.309 1 96 105 HIS A CA 1
ATOM 823 C C . HIS A 1 105 ? -3.053 7.996 -1.248 1 96 105 HIS A C 1
ATOM 825 O O . HIS A 1 105 ? -3.354 8.984 -0.581 1 96 105 HIS A O 1
ATOM 831 N N . TRP A 1 106 ? -1.935 7.312 -1.14 1 97.06 106 TRP A N 1
ATOM 832 C CA . TRP A 1 106 ? -0.942 7.734 -0.157 1 97.06 106 TRP A CA 1
ATOM 833 C C . TRP A 1 106 ? -0.416 9.125 -0.479 1 97.06 106 TRP A C 1
ATOM 835 O O . TRP A 1 106 ? -0.471 10.031 0.361 1 97.06 106 TRP A O 1
ATOM 845 N N . LEU A 1 107 ? -0.081 9.375 -1.688 1 96 107 LEU A N 1
ATOM 846 C CA . LEU A 1 107 ? 0.483 10.656 -2.09 1 96 107 LEU A CA 1
ATOM 847 C C . LEU A 1 107 ? -0.574 11.75 -2.041 1 96 107 LEU A C 1
ATOM 849 O O . LEU A 1 107 ? -0.298 12.867 -1.589 1 96 107 LEU A O 1
ATOM 853 N N . HIS A 1 108 ? -1.734 11.43 -2.48 1 92.38 108 HIS A N 1
ATOM 854 C CA . HIS A 1 108 ? -2.816 12.406 -2.477 1 92.38 108 HIS A CA 1
ATOM 855 C C . HIS A 1 108 ? -3.18 12.82 -1.054 1 92.38 108 HIS A C 1
ATOM 857 O O . HIS A 1 108 ? -3.385 14.008 -0.78 1 92.38 108 HIS A O 1
ATOM 863 N N . PHE A 1 109 ? -3.252 11.898 -0.248 1 92.88 109 PHE A N 1
ATOM 864 C CA . PHE A 1 109 ? -3.547 12.18 1.151 1 92.88 109 PHE A CA 1
ATOM 865 C C . PHE A 1 109 ? -2.48 13.078 1.762 1 92.88 109 PHE A C 1
ATOM 867 O O . PHE A 1 109 ? -2.799 14.055 2.438 1 92.88 109 PHE A O 1
ATOM 874 N N . HIS A 1 110 ? -1.252 12.789 1.526 1 93.56 110 HIS A N 1
ATOM 875 C CA . HIS A 1 110 ? -0.151 13.586 2.064 1 93.56 110 HIS A CA 1
ATOM 876 C C . HIS A 1 110 ? -0.16 15 1.496 1 93.56 110 HIS A C 1
ATOM 878 O O . HIS A 1 110 ? -0.014 15.969 2.238 1 93.56 110 HIS A O 1
ATOM 884 N N . ALA A 1 111 ? -0.352 15.078 0.222 1 91.94 111 ALA A N 1
ATOM 885 C CA . ALA A 1 111 ? -0.382 16.391 -0.431 1 91.94 111 ALA A CA 1
ATOM 886 C C . ALA A 1 111 ? -1.51 17.25 0.124 1 91.94 111 ALA A C 1
ATOM 888 O O . ALA A 1 111 ? -1.316 18.438 0.389 1 91.94 111 ALA A O 1
ATOM 889 N N . SER A 1 112 ? -2.662 16.656 0.33 1 88.44 112 SER A N 1
ATOM 890 C CA . SER A 1 112 ? -3.805 17.375 0.875 1 88.44 112 SER A CA 1
ATOM 891 C C . SER A 1 112 ? -3.549 17.812 2.312 1 88.44 112 SER A C 1
ATOM 893 O O . SER A 1 112 ? -3.936 18.922 2.709 1 88.44 112 SER A O 1
ATOM 895 N N . ASP A 1 113 ? -2.889 17.047 3 1 87.94 113 ASP A N 1
ATOM 896 C CA . ASP A 1 113 ? -2.623 17.328 4.406 1 87.94 113 ASP A CA 1
ATOM 897 C C . ASP A 1 113 ? -1.639 18.484 4.562 1 87.94 113 ASP A C 1
ATOM 899 O O . ASP A 1 113 ? -1.83 19.359 5.406 1 87.94 113 ASP A O 1
ATOM 903 N N . VAL A 1 114 ? -0.631 18.531 3.773 1 87.62 114 VAL A N 1
ATOM 904 C CA . VAL A 1 114 ? 0.431 19.516 3.916 1 87.62 114 VAL A CA 1
ATOM 905 C C . VAL A 1 114 ? -0.039 20.859 3.367 1 87.62 114 VAL A C 1
ATOM 907 O O . VAL A 1 114 ? 0.437 21.922 3.799 1 87.62 114 VAL A O 1
ATOM 910 N N . THR A 1 115 ? -0.931 20.859 2.471 1 86.31 115 THR A N 1
ATOM 911 C CA . THR A 1 115 ? -1.345 22.109 1.852 1 86.31 115 THR A CA 1
ATOM 912 C C . THR A 1 115 ? -2.674 22.594 2.43 1 86.31 115 THR A C 1
ATOM 914 O O . THR A 1 115 ? -3.029 23.766 2.299 1 86.31 115 THR A O 1
ATOM 917 N N . GLY A 1 116 ? -3.334 21.734 3.209 1 76.31 116 GLY A N 1
ATOM 918 C CA . GLY A 1 116 ? -4.668 22.078 3.684 1 76.31 116 GLY A CA 1
ATOM 919 C C . GLY A 1 116 ? -5.68 22.234 2.562 1 76.31 116 GLY A C 1
ATOM 920 O O . GLY A 1 116 ? -6.832 22.578 2.805 1 76.31 116 GLY A O 1
ATOM 921 N N . LYS A 1 117 ? -5.242 22.438 1.236 1 61.19 117 LYS A N 1
ATOM 922 C CA . LYS A 1 117 ? -6.082 22.703 0.074 1 61.19 117 LYS A CA 1
ATOM 923 C C . LYS A 1 117 ? -6.551 21.406 -0.582 1 61.19 117 LYS A C 1
ATOM 925 O O . LYS A 1 117 ? -5.832 20.406 -0.572 1 61.19 117 LYS A O 1
ATOM 930 N N . MET A 1 118 ? -7.812 21 -0.402 1 53.81 118 MET A N 1
ATOM 931 C CA . MET A 1 118 ? -8.188 20.031 -1.417 1 53.81 118 MET A CA 1
ATOM 932 C C . MET A 1 118 ? -8.195 20.656 -2.807 1 53.81 118 MET A C 1
ATOM 934 O O . MET A 1 118 ? -9.18 21.281 -3.201 1 53.81 118 MET A O 1
ATOM 938 N N . THR A 1 119 ? -7.094 21.078 -3.355 1 46.53 119 THR A N 1
ATOM 939 C CA . THR A 1 119 ? -6.945 21.859 -4.574 1 46.53 119 THR A CA 1
ATOM 940 C C . THR A 1 119 ? -7.715 21.219 -5.727 1 46.53 119 THR A C 1
ATOM 942 O O . THR A 1 119 ? -7.965 21.859 -6.75 1 46.53 119 THR A O 1
ATOM 945 N N . HIS A 1 120 ? -7.918 20.031 -5.738 1 48.41 120 HIS A N 1
ATOM 946 C CA . HIS A 1 120 ? -8.367 19.422 -6.992 1 48.41 120 HIS A CA 1
ATOM 947 C C . HIS A 1 120 ? -9.82 19.781 -7.285 1 48.41 120 HIS A C 1
ATOM 949 O O . HIS A 1 120 ? -10.336 19.484 -8.359 1 48.41 120 HIS A O 1
ATOM 955 N N . LYS A 1 121 ? -10.562 20.375 -6.277 1 50.88 121 LYS A N 1
ATOM 956 C CA . LYS A 1 121 ? -11.953 20.688 -6.586 1 50.88 121 LYS A CA 1
ATOM 957 C C . LYS A 1 121 ? -12.047 21.656 -7.754 1 50.88 121 LYS A C 1
ATOM 959 O O . LYS A 1 121 ? -13.094 21.766 -8.398 1 50.88 121 LYS A O 1
ATOM 964 N N . GLN A 1 122 ? -10.891 22.203 -8.055 1 50.94 122 GLN A N 1
ATOM 965 C CA . GLN A 1 122 ? -11.016 23.188 -9.125 1 50.94 122 GLN A CA 1
ATOM 966 C C . GLN A 1 122 ? -10.461 22.641 -10.438 1 50.94 122 GLN A C 1
ATOM 968 O O . GLN A 1 122 ? -9.969 23.391 -11.273 1 50.94 122 GLN A O 1
ATOM 973 N N . SER A 1 123 ? -10.5 21.391 -10.523 1 55.72 123 SER A N 1
ATOM 974 C CA . SER A 1 123 ? -9.93 20.922 -11.781 1 55.72 123 SER A CA 1
ATOM 975 C C . SER A 1 123 ? -10.844 21.25 -12.953 1 55.72 123 SER A C 1
ATOM 977 O O . SER A 1 123 ? -12.07 21.25 -12.805 1 55.72 123 SER A O 1
ATOM 979 N N . SER A 1 124 ? -10.328 21.703 -14.023 1 59.72 124 SER A N 1
ATOM 980 C CA . SER A 1 124 ? -11.023 22.016 -15.266 1 59.72 124 SER A CA 1
ATOM 981 C C . SER A 1 124 ? -11.516 20.75 -15.953 1 59.72 124 SER A C 1
ATOM 983 O O . SER A 1 124 ? -12.375 20.797 -16.828 1 59.72 124 SER A O 1
ATOM 985 N N . ASN A 1 125 ? -11.055 19.688 -15.508 1 62.91 125 ASN A N 1
ATOM 986 C CA . ASN A 1 125 ? -11.539 18.453 -16.125 1 62.91 125 ASN A CA 1
ATOM 987 C C . ASN A 1 125 ? -12.852 17.984 -15.492 1 62.91 125 ASN A C 1
ATOM 989 O O . ASN A 1 125 ? -12.93 17.844 -14.273 1 62.91 125 ASN A O 1
ATOM 993 N N . PRO A 1 126 ? -13.891 17.875 -16.375 1 69.62 126 PRO A N 1
ATOM 994 C CA . PRO A 1 126 ? -15.227 17.562 -15.836 1 69.62 126 PRO A CA 1
ATOM 995 C C . PRO A 1 126 ? -15.258 16.25 -15.055 1 69.62 126 PRO A C 1
ATOM 997 O O . PRO A 1 126 ? -15.945 16.156 -14.039 1 69.62 126 PRO A O 1
ATOM 1000 N N . VAL A 1 127 ? -14.578 15.281 -15.469 1 68.75 127 VAL A N 1
ATOM 1001 C CA . VAL A 1 127 ? -14.586 13.984 -14.789 1 68.75 127 VAL A CA 1
ATOM 1002 C C . VAL A 1 127 ? -13.953 14.133 -13.406 1 68.75 127 VAL A C 1
ATOM 1004 O O . VAL A 1 127 ? -14.477 13.609 -12.414 1 68.75 127 VAL A O 1
ATOM 1007 N N . LEU A 1 128 ? -12.945 14.773 -13.375 1 68.88 128 LEU A N 1
ATOM 1008 C CA . LEU A 1 128 ? -12.258 15.008 -12.117 1 68.88 128 LEU A CA 1
ATOM 1009 C C . LEU A 1 128 ? -13.102 15.867 -11.18 1 68.88 128 LEU A C 1
ATOM 1011 O O . LEU A 1 128 ? -13.133 15.633 -9.969 1 68.88 128 LEU A O 1
ATOM 1015 N N . HIS A 1 129 ? -13.781 16.75 -11.891 1 71.94 129 HIS A N 1
ATOM 1016 C CA . HIS A 1 129 ? -14.664 17.594 -11.109 1 71.94 129 HIS A CA 1
ATOM 1017 C C . HIS A 1 129 ? -15.797 16.797 -10.477 1 71.94 129 HIS A C 1
ATOM 1019 O O . HIS A 1 129 ? -16.094 16.938 -9.289 1 71.94 129 HIS A O 1
ATOM 1025 N N . LEU A 1 130 ? -16.297 15.93 -11.367 1 70.25 130 LEU A N 1
ATOM 1026 C CA . LEU A 1 130 ? -17.391 15.094 -10.867 1 70.25 130 LEU A CA 1
ATOM 1027 C C . LEU A 1 130 ? -16.891 14.156 -9.773 1 70.25 130 LEU A C 1
ATOM 1029 O O . LEU A 1 130 ? -17.578 13.938 -8.773 1 70.25 130 LEU A O 1
ATOM 1033 N N . TYR A 1 131 ? -15.75 13.672 -9.984 1 68.69 131 TYR A N 1
ATOM 1034 C CA . TYR A 1 131 ? -15.156 12.734 -9.039 1 68.69 131 TYR A CA 1
ATOM 1035 C C . TYR A 1 131 ? -14.961 13.383 -7.676 1 68.69 131 TYR A C 1
ATOM 1037 O O . TYR A 1 131 ? -15.172 12.742 -6.645 1 68.69 131 TYR A O 1
ATOM 1045 N N . TYR A 1 132 ? -14.75 14.562 -7.762 1 67.12 132 TYR A N 1
ATOM 1046 C CA . TYR A 1 132 ? -14.438 15.234 -6.504 1 67.12 132 TYR A CA 1
ATOM 1047 C C . TYR A 1 132 ? -15.68 15.898 -5.922 1 67.12 132 TYR A C 1
ATOM 1049 O O . TYR A 1 132 ? -15.727 16.203 -4.727 1 67.12 132 TYR A O 1
ATOM 1057 N N . THR A 1 133 ? -16.656 16.047 -6.793 1 70.12 133 THR A N 1
ATOM 1058 C CA . THR A 1 133 ? -17.781 16.828 -6.305 1 70.12 133 THR A CA 1
ATOM 1059 C C . THR A 1 133 ? -19 15.945 -6.047 1 70.12 133 THR A C 1
ATOM 1061 O O . THR A 1 133 ? -19.828 16.25 -5.188 1 70.12 133 THR A O 1
ATOM 1064 N N . SER A 1 134 ? -19.016 14.828 -6.777 1 76.56 134 SER A N 1
ATOM 1065 C CA . SER A 1 134 ? -20.188 13.977 -6.637 1 76.56 134 SER A CA 1
ATOM 1066 C C . SER A 1 134 ? -19.891 12.75 -5.777 1 76.56 134 SER A C 1
ATOM 1068 O O . SER A 1 134 ? -19.141 11.859 -6.195 1 76.56 134 SER A O 1
ATOM 1070 N N . ARG A 1 135 ? -20.484 12.578 -4.719 1 79.44 135 ARG A N 1
ATOM 1071 C CA . ARG A 1 135 ? -20.312 11.461 -3.791 1 79.44 135 ARG A CA 1
ATOM 1072 C C . ARG A 1 135 ? -20.828 10.164 -4.387 1 79.44 135 ARG A C 1
ATOM 1074 O O . ARG A 1 135 ? -20.172 9.125 -4.32 1 79.44 135 ARG A O 1
ATOM 1081 N N . PRO A 1 136 ? -22.031 10.227 -5.016 1 79.62 136 PRO A N 1
ATOM 1082 C CA . PRO A 1 136 ? -22.531 9 -5.637 1 79.62 136 PRO A CA 1
ATOM 1083 C C . PRO A 1 136 ? -21.594 8.461 -6.719 1 79.62 136 PRO A C 1
ATOM 1085 O O . PRO A 1 136 ? -21.453 7.242 -6.863 1 79.62 136 PRO A O 1
ATOM 1088 N N . PHE A 1 137 ? -21.047 9.359 -7.438 1 82.94 137 PHE A N 1
ATOM 1089 C CA . PHE A 1 137 ? -20.125 8.93 -8.477 1 82.94 137 PHE A CA 1
ATOM 1090 C C . PHE A 1 137 ? -18.906 8.242 -7.875 1 82.94 137 PHE A C 1
ATOM 1092 O O . PHE A 1 137 ? -18.484 7.18 -8.344 1 82.94 137 PHE A O 1
ATOM 1099 N N . LEU A 1 138 ? -18.391 8.828 -6.906 1 80.31 138 LEU A N 1
ATOM 1100 C CA . LEU A 1 138 ? -17.25 8.227 -6.207 1 80.31 138 LEU A CA 1
ATOM 1101 C C . LEU A 1 138 ? -17.625 6.848 -5.668 1 80.31 138 LEU A C 1
ATOM 1103 O O . LEU A 1 138 ? -16.859 5.895 -5.801 1 80.31 138 LEU A O 1
ATOM 1107 N N . PHE A 1 139 ? -18.781 6.762 -5.164 1 83.31 139 PHE A N 1
ATOM 1108 C CA . PHE A 1 139 ? -19.266 5.508 -4.594 1 83.31 139 PHE A CA 1
ATOM 1109 C C . PHE A 1 139 ? -19.391 4.441 -5.672 1 83.31 139 PHE A C 1
ATOM 1111 O O . PHE A 1 139 ? -19 3.291 -5.473 1 83.31 139 PHE A O 1
ATOM 1118 N N . MET A 1 140 ? -19.938 4.879 -6.762 1 85.81 140 MET A N 1
ATOM 1119 C CA . MET A 1 140 ? -20.125 3.943 -7.867 1 85.81 140 MET A CA 1
ATOM 1120 C C . MET A 1 140 ? -18.781 3.443 -8.391 1 85.81 140 MET A C 1
ATOM 1122 O O . MET A 1 140 ? -18.641 2.264 -8.719 1 85.81 140 MET A O 1
ATOM 1126 N N . MET A 1 141 ? -17.844 4.281 -8.414 1 87.44 141 MET A N 1
ATOM 1127 C CA . MET A 1 141 ? -16.516 3.904 -8.898 1 87.44 141 MET A CA 1
ATOM 1128 C C . MET A 1 141 ? -15.844 2.932 -7.93 1 87.44 141 MET A C 1
ATOM 1130 O O . MET A 1 141 ? -15.234 1.95 -8.359 1 87.44 141 MET A O 1
ATOM 1134 N N . CYS A 1 142 ? -15.969 3.201 -6.684 1 87.69 142 CYS A N 1
ATOM 1135 C CA . CYS A 1 142 ? -15.383 2.33 -5.672 1 87.69 142 CYS A CA 1
ATOM 1136 C C . CYS A 1 142 ? -16.062 0.97 -5.652 1 87.69 142 CYS A C 1
ATOM 1138 O O . CYS A 1 142 ? -15.398 -0.065 -5.598 1 87.69 142 CYS A O 1
ATOM 1140 N N . LEU A 1 143 ? -17.391 1.028 -5.758 1 89.88 143 LEU A N 1
ATOM 1141 C CA . LEU A 1 143 ? -18.172 -0.208 -5.777 1 89.88 143 LEU A CA 1
ATOM 1142 C C . LEU A 1 143 ? -17.875 -1.012 -7.039 1 89.88 143 LEU A C 1
ATOM 1144 O O . LEU A 1 143 ? -17.734 -2.234 -6.98 1 89.88 143 LEU A O 1
ATOM 1148 N N . GLY A 1 144 ? -17.828 -0.307 -8.141 1 93.25 144 GLY A N 1
ATOM 1149 C CA . GLY A 1 144 ? -17.531 -0.979 -9.391 1 93.25 144 GLY A CA 1
ATOM 1150 C C . GLY A 1 144 ? -16.156 -1.633 -9.398 1 93.25 144 GLY A C 1
ATOM 1151 O O . GLY A 1 144 ? -16 -2.758 -9.883 1 93.25 144 GLY A O 1
ATOM 1152 N N . ASN A 1 145 ? -15.188 -0.914 -8.922 1 94.81 145 ASN A N 1
ATOM 1153 C CA . ASN A 1 145 ? -13.836 -1.457 -8.836 1 94.81 145 ASN A CA 1
ATOM 1154 C C . ASN A 1 145 ? -13.789 -2.689 -7.934 1 94.81 145 ASN A C 1
ATOM 1156 O O . ASN A 1 145 ? -13.227 -3.717 -8.312 1 94.81 145 ASN A O 1
ATOM 1160 N N . GLU A 1 146 ? -14.414 -2.617 -6.801 1 94.81 146 GLU A N 1
ATOM 1161 C CA . GLU A 1 146 ? -14.453 -3.734 -5.863 1 94.81 146 GLU A CA 1
ATOM 1162 C C . GLU A 1 146 ? -15.211 -4.922 -6.449 1 94.81 146 GLU A C 1
ATOM 1164 O O . GLU A 1 146 ? -14.805 -6.074 -6.273 1 94.81 146 GLU A O 1
ATOM 1169 N N . ALA A 1 147 ? -16.266 -4.605 -7.082 1 95.38 147 ALA A N 1
ATOM 1170 C CA . ALA A 1 147 ? -17.078 -5.656 -7.699 1 95.38 147 ALA A CA 1
ATOM 1171 C C . ALA A 1 147 ? -16.281 -6.402 -8.766 1 95.38 147 ALA A C 1
ATOM 1173 O O . ALA A 1 147 ? -16.359 -7.629 -8.859 1 95.38 147 ALA A O 1
ATOM 1174 N N . PHE A 1 148 ? -15.547 -5.699 -9.531 1 97.5 148 PHE A N 1
ATOM 1175 C CA . PHE A 1 148 ? -14.734 -6.324 -10.57 1 97.5 148 PHE A CA 1
ATOM 1176 C C . PHE A 1 148 ? -13.789 -7.355 -9.977 1 97.5 148 PHE A C 1
ATOM 1178 O O . PHE A 1 148 ? -13.789 -8.516 -10.383 1 97.5 148 PHE A O 1
ATOM 1185 N N . TYR A 1 149 ? -13.023 -7.008 -8.992 1 97.56 149 TYR A N 1
ATOM 1186 C CA . TYR A 1 149 ? -12.031 -7.902 -8.422 1 97.56 149 TYR A CA 1
ATOM 1187 C C . TYR A 1 149 ? -12.688 -9.039 -7.645 1 97.56 149 TYR A C 1
ATOM 1189 O O . TYR A 1 149 ? -12.18 -10.164 -7.617 1 97.56 149 TYR A O 1
ATOM 1197 N N . SER A 1 150 ? -13.812 -8.719 -6.984 1 97.12 150 SER A N 1
ATOM 1198 C CA . SER A 1 150 ? -14.547 -9.773 -6.297 1 97.12 150 SER A CA 1
ATOM 1199 C C . SER A 1 150 ? -15.062 -10.82 -7.277 1 97.12 150 SER A C 1
ATOM 1201 O O . SER A 1 150 ? -15.031 -12.016 -6.984 1 97.12 150 SER A O 1
ATOM 1203 N N . LEU A 1 151 ? -15.555 -10.367 -8.422 1 96.38 151 LEU A N 1
ATOM 1204 C CA . LEU A 1 151 ? -16.047 -11.281 -9.438 1 96.38 151 LEU A CA 1
ATOM 1205 C C . LEU A 1 151 ? -14.914 -12.109 -10.031 1 96.38 151 LEU A C 1
ATOM 1207 O O . LEU A 1 151 ? -15.078 -13.297 -10.289 1 96.38 151 LEU A O 1
ATOM 1211 N N . VAL A 1 152 ? -13.789 -11.461 -10.258 1 97.12 152 VAL A N 1
ATOM 1212 C CA . VAL A 1 152 ? -12.609 -12.18 -10.727 1 97.12 152 VAL A CA 1
ATOM 1213 C C . VAL A 1 152 ? -12.219 -13.258 -9.719 1 97.12 152 VAL A C 1
ATOM 1215 O O . VAL A 1 152 ? -11.883 -14.383 -10.094 1 97.12 152 VAL A O 1
ATOM 1218 N N . TYR A 1 153 ? -12.312 -12.953 -8.461 1 97.62 153 TYR A N 1
ATOM 1219 C CA . TYR A 1 153 ? -12.023 -13.898 -7.391 1 97.62 153 TYR A CA 1
ATOM 1220 C C . TYR A 1 153 ? -12.984 -15.078 -7.422 1 97.62 153 TYR A C 1
ATOM 1222 O O . TYR A 1 153 ? -12.562 -16.234 -7.426 1 97.62 153 TYR A O 1
ATOM 1230 N N . ILE A 1 154 ? -14.273 -14.812 -7.508 1 96.06 154 ILE A N 1
ATOM 1231 C CA . ILE A 1 154 ? -15.305 -15.844 -7.453 1 96.06 154 ILE A CA 1
ATOM 1232 C C . ILE A 1 154 ? -15.234 -16.719 -8.711 1 96.06 154 ILE A C 1
ATOM 1234 O O . ILE A 1 154 ? -15.469 -17.922 -8.648 1 96.06 154 ILE A O 1
ATOM 1238 N N . ASN A 1 155 ? -14.867 -16.109 -9.797 1 94.88 155 ASN A N 1
ATOM 1239 C CA . ASN A 1 155 ? -14.789 -16.812 -11.07 1 94.88 155 ASN A CA 1
ATOM 1240 C C . ASN A 1 155 ? -13.812 -17.984 -11 1 94.88 155 ASN A C 1
ATOM 1242 O O . ASN A 1 155 ? -13.977 -18.984 -11.711 1 94.88 155 ASN A O 1
ATOM 1246 N N . HIS A 1 156 ? -12.828 -17.844 -10.188 1 95.12 156 HIS A N 1
ATOM 1247 C CA . HIS A 1 156 ? -11.844 -18.922 -10.047 1 95.12 156 HIS A CA 1
ATOM 1248 C C . HIS A 1 156 ? -12.477 -20.188 -9.5 1 95.12 156 HIS A C 1
ATOM 1250 O O . HIS A 1 156 ? -12.086 -21.297 -9.875 1 95.12 156 HIS A O 1
ATOM 1256 N N . PHE A 1 157 ? -13.477 -20.047 -8.688 1 94.38 157 PHE A N 1
ATOM 1257 C CA . PHE A 1 157 ? -14.086 -21.203 -8.023 1 94.38 157 PHE A CA 1
ATOM 1258 C C . PHE A 1 157 ? -15.359 -21.625 -8.75 1 94.38 157 PHE A C 1
ATOM 1260 O O . PHE A 1 157 ? -15.695 -22.812 -8.773 1 94.38 157 PHE A O 1
ATOM 1267 N N . TRP A 1 158 ? -16.109 -20.656 -9.234 1 91.38 158 TRP A N 1
ATOM 1268 C CA . TRP A 1 158 ? -17.391 -20.906 -9.883 1 91.38 158 TRP A CA 1
ATOM 1269 C C . TRP A 1 158 ? -17.656 -19.875 -10.969 1 91.38 158 TRP A C 1
ATOM 1271 O O . TRP A 1 158 ? -17.797 -18.688 -10.688 1 91.38 158 TRP A O 1
ATOM 1281 N N . SER A 1 159 ? -17.734 -20.297 -12.18 1 88.62 159 SER A N 1
ATOM 1282 C CA . SER A 1 159 ? -17.922 -19.391 -13.312 1 88.62 159 SER A CA 1
ATOM 1283 C C . SER A 1 159 ? -19.406 -19.078 -13.523 1 88.62 159 SER A C 1
ATOM 1285 O O . SER A 1 159 ? -19.75 -18.156 -14.266 1 88.62 159 SER A O 1
ATOM 1287 N N . GLY A 1 160 ? -20.234 -19.672 -12.75 1 84.56 160 GLY A N 1
ATOM 1288 C CA . GLY A 1 160 ? -21.656 -19.422 -12.867 1 84.56 160 GLY A CA 1
ATOM 1289 C C . GLY A 1 160 ? -22.312 -20.219 -13.977 1 84.56 160 GLY A C 1
ATOM 1290 O O . GLY A 1 160 ? -21.656 -21.016 -14.648 1 84.56 160 GLY A O 1
ATOM 1291 N N . PRO A 1 161 ? -23.656 -20.156 -14.039 1 83.69 161 PRO A N 1
ATOM 1292 C CA . PRO A 1 161 ? -24.391 -20.922 -15.047 1 83.69 161 PRO A CA 1
ATOM 1293 C C . PRO A 1 161 ? -24.078 -20.484 -16.469 1 83.69 161 PRO A C 1
ATOM 1295 O O . PRO A 1 161 ? -23.75 -19.312 -16.703 1 83.69 161 PRO A O 1
ATOM 1298 N N . GLY A 1 162 ? -23.844 -21.453 -17.375 1 77.25 162 GLY A N 1
ATOM 1299 C CA . GLY A 1 162 ? -23.562 -21.172 -18.781 1 77.25 162 GLY A CA 1
ATOM 1300 C C . GLY A 1 162 ? -24.781 -20.672 -19.531 1 77.25 162 GLY A C 1
ATOM 1301 O O . GLY A 1 162 ? -25.875 -21.234 -19.406 1 77.25 162 GLY A O 1
ATOM 1302 N N . ILE A 1 163 ? -24.797 -19.453 -19.812 1 69.56 163 ILE A N 1
ATOM 1303 C CA . ILE A 1 163 ? -25.859 -18.922 -20.656 1 69.56 163 ILE A CA 1
ATOM 1304 C C . ILE A 1 163 ? -25.344 -18.734 -22.078 1 69.56 163 ILE A C 1
ATOM 1306 O O . ILE A 1 163 ? -24.531 -17.844 -22.328 1 69.56 163 ILE A O 1
ATOM 1310 N N . HIS A 1 164 ? -25.953 -19.469 -22.984 1 73.44 164 HIS A N 1
ATOM 1311 C CA . HIS A 1 164 ? -25.656 -19.375 -24.406 1 73.44 164 HIS A CA 1
ATOM 1312 C C . HIS A 1 164 ? -24.141 -19.391 -24.656 1 73.44 164 HIS A C 1
ATOM 1314 O O . HIS A 1 164 ? -23.625 -18.594 -25.438 1 73.44 164 HIS A O 1
ATOM 1320 N N . GLY A 1 165 ? -23.312 -20.125 -23.953 1 72.5 165 GLY A N 1
ATOM 1321 C CA . GLY A 1 165 ? -21.891 -20.312 -24.188 1 72.5 165 GLY A CA 1
ATOM 1322 C C . GLY A 1 165 ? -21.016 -19.422 -23.328 1 72.5 165 GLY A C 1
ATOM 1323 O O . GLY A 1 165 ? -19.797 -19.578 -23.297 1 72.5 165 GLY A O 1
ATOM 1324 N N . PHE A 1 166 ? -21.703 -18.344 -22.734 1 79.44 166 PHE A N 1
ATOM 1325 C CA . PHE A 1 166 ? -20.938 -17.484 -21.844 1 79.44 166 PHE A CA 1
ATOM 1326 C C . PHE A 1 166 ? -21.297 -17.766 -20.391 1 79.44 166 PHE A C 1
ATOM 1328 O O . PHE A 1 166 ? -22.422 -18.188 -20.094 1 79.44 166 PHE A O 1
ATOM 1335 N N . HIS A 1 167 ? -20.328 -17.75 -19.609 1 88.31 167 HIS A N 1
ATOM 1336 C CA . HIS A 1 167 ? -20.578 -17.891 -18.172 1 88.31 167 HIS A CA 1
ATOM 1337 C C . HIS A 1 167 ? -20.906 -16.547 -17.531 1 88.31 167 HIS A C 1
ATOM 1339 O O . HIS A 1 167 ? -20.328 -15.523 -17.906 1 88.31 167 HIS A O 1
ATOM 1345 N N . LEU A 1 168 ? -21.828 -16.578 -16.688 1 89.88 168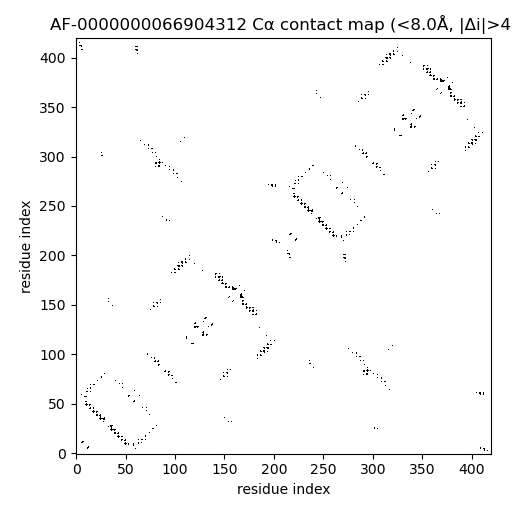 LEU A N 1
ATOM 1346 C CA . LEU A 1 168 ? -22.391 -15.383 -16.078 1 89.88 168 LEU A CA 1
ATOM 1347 C C . LEU A 1 168 ? -21.312 -14.578 -15.352 1 89.88 168 LEU A C 1
ATOM 1349 O O . LEU A 1 168 ? -21.219 -13.367 -15.523 1 89.88 168 LEU A O 1
ATOM 1353 N N . ILE A 1 169 ? -20.516 -15.211 -14.555 1 92.56 169 ILE A N 1
ATOM 1354 C CA . ILE A 1 169 ? -19.578 -14.508 -13.695 1 92.56 169 ILE A CA 1
ATOM 1355 C C . ILE A 1 169 ? -18.531 -13.789 -14.547 1 92.56 169 ILE A C 1
ATOM 1357 O O . ILE A 1 169 ? -18.281 -12.594 -14.367 1 92.56 169 ILE A O 1
ATOM 1361 N N . PRO A 1 170 ? -17.922 -14.438 -15.523 1 92.81 170 PRO A N 1
ATOM 1362 C CA . PRO A 1 170 ? -16.984 -13.703 -16.375 1 92.81 170 PRO A CA 1
ATOM 1363 C C . PRO A 1 170 ? -17.656 -12.594 -17.172 1 92.81 170 PRO A C 1
ATOM 1365 O O . PRO A 1 170 ? -17.031 -11.562 -17.453 1 92.81 170 PRO A O 1
ATOM 1368 N N . PHE A 1 171 ? -18.875 -12.812 -17.5 1 93 171 PHE A N 1
ATOM 1369 C CA . PHE A 1 171 ? -19.625 -11.773 -18.188 1 93 171 PHE A CA 1
ATOM 1370 C C . PHE A 1 171 ? -19.797 -10.555 -17.297 1 93 171 PHE A C 1
ATOM 1372 O O . PHE A 1 171 ? -19.562 -9.422 -17.719 1 93 171 PHE A O 1
ATOM 1379 N N . LEU A 1 172 ? -20.234 -10.781 -16.109 1 93.25 172 LEU A N 1
ATOM 1380 C CA . LEU A 1 172 ? -20.406 -9.695 -15.141 1 93.25 172 LEU A CA 1
ATOM 1381 C C . LEU A 1 172 ? -19.062 -9.008 -14.867 1 93.25 172 LEU A C 1
ATOM 1383 O O . LEU A 1 172 ? -19.016 -7.785 -14.758 1 93.25 172 LEU A O 1
ATOM 1387 N N . ALA A 1 173 ? -18.016 -9.781 -14.727 1 94.88 173 ALA A N 1
ATOM 1388 C CA . ALA A 1 173 ? -16.688 -9.219 -14.516 1 94.88 173 ALA A CA 1
ATOM 1389 C C . ALA A 1 173 ? -16.281 -8.305 -15.672 1 94.88 173 ALA A C 1
ATOM 1391 O O . ALA A 1 173 ? -15.727 -7.227 -15.453 1 94.88 173 ALA A O 1
ATOM 1392 N N . ALA A 1 174 ? -16.578 -8.75 -16.891 1 94.31 174 ALA A N 1
ATOM 1393 C CA . ALA A 1 174 ? -16.297 -7.949 -18.078 1 94.31 174 ALA A CA 1
ATOM 1394 C C . ALA A 1 174 ? -17.094 -6.652 -18.062 1 94.31 174 ALA A C 1
ATOM 1396 O O . ALA A 1 174 ? -16.594 -5.609 -18.5 1 94.31 174 ALA A O 1
ATOM 1397 N N . LEU A 1 175 ? -18.297 -6.703 -17.562 1 93.88 175 LEU A N 1
ATOM 1398 C CA . LEU A 1 175 ? -19.156 -5.535 -17.469 1 93.88 175 LEU A CA 1
ATOM 1399 C C . LEU A 1 175 ? -18.609 -4.527 -16.469 1 93.88 175 LEU A C 1
ATOM 1401 O O . LEU A 1 175 ? -18.75 -3.316 -16.656 1 93.88 175 LEU A O 1
ATOM 1405 N N . PHE A 1 176 ? -17.969 -4.992 -15.438 1 95.75 176 PHE A N 1
ATOM 1406 C CA . PHE A 1 176 ? -17.469 -4.109 -14.391 1 95.75 176 PHE A CA 1
ATOM 1407 C C . PHE A 1 176 ? -16.031 -3.693 -14.672 1 95.75 176 PHE A C 1
ATOM 1409 O O . PHE A 1 176 ? -15.492 -2.795 -14.023 1 95.75 176 PHE A O 1
ATOM 1416 N N . PHE A 1 177 ? -15.406 -4.219 -15.688 1 95.81 177 PHE A N 1
ATOM 1417 C CA . PHE A 1 177 ? -14.016 -3.934 -16 1 95.81 177 PHE A CA 1
ATOM 1418 C C . PHE A 1 177 ? -13.828 -2.461 -16.344 1 95.81 177 PHE A C 1
ATOM 1420 O O . PHE A 1 177 ? -12.852 -1.837 -15.93 1 95.81 177 PHE A O 1
ATOM 1427 N N . PRO A 1 178 ? -14.734 -1.83 -17.094 1 94.62 178 PRO A N 1
ATOM 1428 C CA . PRO A 1 178 ? -14.57 -0.404 -17.391 1 94.62 178 PRO A CA 1
ATOM 1429 C C . PRO A 1 178 ? -14.531 0.457 -16.125 1 94.62 178 PRO A C 1
ATOM 1431 O O . PRO A 1 178 ? -13.844 1.479 -16.094 1 94.62 178 PRO A O 1
ATOM 1434 N N . PHE A 1 179 ? -15.258 0.086 -15.109 1 93.12 179 PHE A N 1
ATOM 1435 C CA . PHE A 1 179 ? -15.227 0.822 -13.852 1 93.12 179 PHE A CA 1
ATOM 1436 C C . PHE A 1 179 ? -13.852 0.707 -13.195 1 93.12 179 PHE A C 1
ATOM 1438 O O . PHE A 1 179 ? -13.312 1.695 -12.695 1 93.12 179 PHE A O 1
ATOM 1445 N N . ALA A 1 180 ? -13.312 -0.471 -13.258 1 94.06 180 ALA A N 1
ATOM 1446 C CA . ALA A 1 180 ? -11.984 -0.689 -12.695 1 94.06 180 ALA A CA 1
ATOM 1447 C C . ALA A 1 180 ? -10.922 0.096 -13.461 1 94.06 180 ALA A C 1
ATOM 1449 O O . ALA A 1 180 ? -10.023 0.687 -12.859 1 94.06 180 ALA A O 1
ATOM 1450 N N . LEU A 1 181 ? -11.047 0.123 -14.75 1 93.75 181 LEU A N 1
ATOM 1451 C CA . LEU A 1 181 ? -10.109 0.857 -15.594 1 93.75 181 LEU A CA 1
ATOM 1452 C C . LEU A 1 181 ? -10.211 2.357 -15.344 1 93.75 181 LEU A C 1
ATOM 1454 O O . LEU A 1 181 ? -9.195 3.041 -15.195 1 93.75 181 LEU A O 1
ATOM 1458 N N . LEU A 1 182 ? -11.422 2.826 -15.305 1 91.88 182 LEU A N 1
ATOM 1459 C CA . LEU A 1 182 ? -11.641 4.246 -15.07 1 91.88 182 LEU A CA 1
ATOM 1460 C C . LEU A 1 182 ? -11.117 4.656 -13.695 1 91.88 182 LEU A C 1
ATOM 1462 O O . LEU A 1 182 ? -10.5 5.711 -13.555 1 91.88 182 LEU A O 1
ATOM 1466 N N . LYS A 1 183 ? -11.391 3.863 -12.711 1 92.5 183 LYS A N 1
ATOM 1467 C CA . LYS A 1 183 ? -10.891 4.145 -11.375 1 92.5 183 LYS A CA 1
ATOM 1468 C C . LYS A 1 183 ? -9.367 4.215 -11.359 1 92.5 183 LYS A C 1
ATOM 1470 O O . LYS A 1 183 ? -8.781 5.07 -10.695 1 92.5 183 LYS A O 1
ATOM 1475 N N . SER A 1 184 ? -8.734 3.344 -12.07 1 94.12 184 SER A N 1
ATOM 1476 C CA . SER A 1 184 ? -7.277 3.342 -12.156 1 94.12 184 SER A CA 1
ATOM 1477 C C . SER A 1 184 ? -6.766 4.598 -12.859 1 94.12 184 SER A C 1
ATOM 1479 O O . SER A 1 184 ? -5.754 5.172 -12.445 1 94.12 184 SER A O 1
ATOM 1481 N N . MET A 1 185 ? -7.449 5.027 -13.883 1 92.88 185 MET A N 1
ATOM 1482 C CA . MET A 1 185 ? -7.07 6.242 -14.594 1 92.88 185 MET A CA 1
ATOM 1483 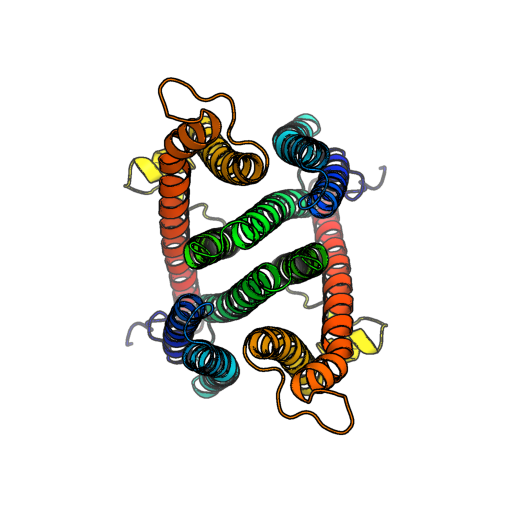C C . MET A 1 185 ? -7.223 7.469 -13.695 1 92.88 185 MET A C 1
ATOM 1485 O O . MET A 1 185 ? -6.371 8.359 -13.711 1 92.88 185 MET A O 1
ATOM 1489 N N . ILE A 1 186 ? -8.25 7.477 -12.969 1 89.75 186 ILE A N 1
ATOM 1490 C CA . ILE A 1 186 ? -8.484 8.57 -12.031 1 89.75 186 ILE A CA 1
ATOM 1491 C C . ILE A 1 186 ? -7.398 8.57 -10.961 1 89.75 186 ILE A C 1
ATOM 1493 O O . ILE A 1 186 ? -6.883 9.625 -10.578 1 89.75 186 ILE A O 1
ATOM 1497 N N . SER A 1 187 ? -7.07 7.398 -10.461 1 93.12 187 SER A N 1
ATOM 1498 C CA . SER A 1 187 ? -6.008 7.273 -9.469 1 93.12 187 SER A CA 1
ATOM 1499 C C . SER A 1 187 ? -4.68 7.793 -10.016 1 93.12 187 SER A C 1
ATOM 1501 O O . SER A 1 187 ? -3.916 8.438 -9.297 1 93.12 187 SER A O 1
ATOM 1503 N N . LEU A 1 188 ? -4.434 7.566 -11.273 1 94.31 188 LEU A N 1
ATOM 1504 C CA . LEU A 1 188 ? -3.211 8.062 -11.898 1 94.31 188 LEU A CA 1
ATOM 1505 C C . LEU A 1 188 ? -3.229 9.586 -11.992 1 94.31 188 LEU A C 1
ATOM 1507 O O . LEU A 1 188 ? -2.209 10.234 -11.75 1 94.31 188 LEU A O 1
ATOM 1511 N N . LEU A 1 189 ? -4.344 10.094 -12.305 1 90.81 189 LEU A N 1
ATOM 1512 C CA . LEU A 1 189 ? -4.488 11.547 -12.344 1 90.81 189 LEU A CA 1
ATOM 1513 C C . LEU A 1 189 ? -4.262 12.148 -10.961 1 90.81 189 LEU A C 1
ATOM 1515 O O . LEU A 1 189 ? -3.57 13.164 -10.828 1 90.81 189 LEU A O 1
ATOM 1519 N N . HIS A 1 190 ? -4.809 11.492 -9.969 1 87.94 190 HIS A N 1
ATOM 1520 C CA . HIS A 1 190 ? -4.621 11.945 -8.602 1 87.94 190 HIS A CA 1
ATOM 1521 C C . HIS A 1 190 ? -3.15 11.883 -8.195 1 87.94 190 HIS A C 1
ATOM 1523 O O . HIS A 1 190 ? -2.67 12.742 -7.453 1 87.94 190 HIS A O 1
ATOM 1529 N N . LEU A 1 191 ? -2.564 10.914 -8.664 1 93.69 191 LEU A N 1
ATOM 1530 C CA . LEU A 1 191 ? -1.144 10.758 -8.375 1 93.69 191 LEU A CA 1
ATOM 1531 C C . LEU A 1 191 ? -0.339 11.914 -8.969 1 93.69 191 LEU A C 1
ATOM 1533 O O . LEU A 1 191 ? 0.501 12.508 -8.289 1 93.69 191 LEU A O 1
ATOM 1537 N N . PHE A 1 192 ? -0.654 12.297 -10.141 1 93.12 192 PHE A N 1
ATOM 1538 C CA . PHE A 1 192 ? 0.052 13.367 -10.836 1 93.12 192 PHE A CA 1
ATOM 1539 C C . PHE A 1 192 ? -0.237 14.719 -10.188 1 93.12 192 PHE A C 1
ATOM 1541 O O . PHE A 1 192 ? 0.679 15.508 -9.961 1 93.12 192 PHE A O 1
ATOM 1548 N N . ILE A 1 193 ? -1.438 14.938 -9.875 1 90.19 193 ILE A N 1
ATOM 1549 C CA . ILE A 1 193 ? -1.838 16.203 -9.273 1 90.19 193 ILE A CA 1
ATOM 1550 C C . ILE A 1 193 ? -1.222 16.328 -7.887 1 90.19 193 ILE A C 1
ATOM 1552 O O . ILE A 1 193 ? -0.757 17.406 -7.5 1 90.19 193 ILE A O 1
ATOM 1556 N N . ALA A 1 194 ? -1.249 15.234 -7.164 1 92.56 194 ALA A N 1
ATOM 1557 C CA . ALA A 1 194 ? -0.639 15.242 -5.836 1 92.56 194 ALA A CA 1
ATOM 1558 C C . ALA A 1 194 ? 0.854 15.539 -5.918 1 92.56 194 ALA A C 1
ATOM 1560 O O . ALA A 1 194 ? 1.387 16.297 -5.102 1 92.56 194 ALA A O 1
ATOM 1561 N N . ALA A 1 195 ? 1.514 14.977 -6.875 1 94.88 195 ALA A N 1
ATOM 1562 C CA . ALA A 1 195 ? 2.934 15.242 -7.09 1 94.88 195 ALA A CA 1
ATOM 1563 C C . ALA A 1 195 ? 3.178 16.719 -7.391 1 94.88 195 ALA A C 1
ATOM 1565 O O . ALA A 1 195 ? 4.078 17.344 -6.816 1 94.88 195 ALA A O 1
ATOM 1566 N N . GLN A 1 196 ? 2.352 17.281 -8.211 1 93.56 196 GLN A N 1
ATOM 1567 C CA . GLN A 1 196 ? 2.459 18.703 -8.562 1 93.56 196 GLN A CA 1
ATOM 1568 C C . GLN A 1 196 ? 2.254 19.578 -7.336 1 93.56 196 GLN A C 1
ATOM 1570 O O . GLN A 1 196 ? 2.959 20.578 -7.156 1 93.56 196 GLN A O 1
ATOM 1575 N N . THR A 1 197 ? 1.318 19.188 -6.582 1 91.25 197 THR A N 1
ATOM 1576 C CA . THR A 1 197 ? 1.008 19.938 -5.379 1 91.25 197 THR A CA 1
ATOM 1577 C C . THR A 1 197 ? 2.189 19.938 -4.414 1 91.25 197 THR A C 1
ATOM 1579 O O . THR A 1 197 ? 2.543 20.969 -3.844 1 91.25 197 THR A O 1
ATOM 1582 N N . LEU A 1 198 ? 2.809 18.812 -4.238 1 93.56 198 LEU A N 1
ATOM 1583 C CA . LEU A 1 198 ? 3.943 18.703 -3.33 1 93.56 198 LEU A CA 1
ATOM 1584 C C . LEU A 1 198 ? 5.148 19.469 -3.857 1 93.56 198 LEU A C 1
ATOM 1586 O O . LEU A 1 198 ? 5.844 20.141 -3.094 1 93.56 198 LEU A O 1
ATOM 1590 N N . VAL A 1 199 ? 5.371 19.391 -5.141 1 94.62 199 VAL A N 1
ATOM 1591 C CA . VAL A 1 199 ? 6.492 20.094 -5.754 1 94.62 199 VAL A CA 1
ATOM 1592 C C . VAL A 1 199 ? 6.301 21.609 -5.609 1 94.62 199 VAL A C 1
ATOM 1594 O O . VAL A 1 199 ? 7.25 22.328 -5.309 1 94.62 199 VAL A O 1
ATOM 1597 N N . ALA A 1 200 ? 5.078 22.047 -5.797 1 92.31 200 ALA A N 1
ATOM 1598 C CA . ALA A 1 200 ? 4.777 23.469 -5.629 1 92.31 200 ALA A CA 1
ATOM 1599 C C . ALA A 1 200 ? 5.047 23.922 -4.199 1 92.31 200 ALA A C 1
ATOM 1601 O O . ALA A 1 200 ? 5.605 25 -3.977 1 92.31 200 ALA A O 1
ATOM 1602 N N . LYS A 1 201 ? 4.648 23.109 -3.297 1 91.88 201 LYS A N 1
ATOM 1603 C CA . LYS A 1 201 ? 4.891 23.438 -1.894 1 91.88 201 LYS A CA 1
ATOM 1604 C C . LYS A 1 201 ? 6.383 23.469 -1.586 1 91.88 201 LYS A C 1
ATOM 1606 O O . LYS A 1 201 ? 6.855 24.344 -0.859 1 91.88 201 LYS A O 1
ATOM 1611 N N . ASP A 1 202 ? 7.141 22.516 -2.09 1 94.19 202 ASP A N 1
ATOM 1612 C CA . ASP A 1 202 ? 8.586 22.469 -1.912 1 94.19 202 ASP A CA 1
ATOM 1613 C C . ASP A 1 202 ? 9.242 23.734 -2.473 1 94.19 202 ASP A C 1
ATOM 1615 O O . ASP A 1 202 ? 10.133 24.312 -1.844 1 94.19 202 ASP A O 1
ATOM 1619 N N . GLN A 1 203 ? 8.797 24.125 -3.602 1 93.25 203 GLN A N 1
ATOM 1620 C CA . GLN A 1 203 ? 9.352 25.312 -4.238 1 93.25 203 GLN A CA 1
ATOM 1621 C C . GLN A 1 203 ? 9.055 26.562 -3.418 1 93.25 203 GLN A C 1
ATOM 1623 O O . GLN A 1 203 ? 9.898 27.453 -3.303 1 93.25 203 GLN A O 1
ATOM 1628 N N . GLU A 1 204 ? 7.871 26.578 -2.902 1 90.38 204 GLU A N 1
ATOM 1629 C CA . GLU A 1 204 ? 7.512 27.688 -2.027 1 90.38 204 GLU A CA 1
ATOM 1630 C C . GLU A 1 204 ? 8.422 27.75 -0.803 1 90.38 204 GLU A C 1
ATOM 1632 O O . GLU A 1 204 ? 8.875 28.828 -0.408 1 90.38 204 GLU A O 1
ATOM 1637 N N . LEU A 1 205 ? 8.695 26.641 -0.211 1 89.62 205 LEU A N 1
ATOM 1638 C CA . LEU A 1 205 ? 9.531 26.562 0.984 1 89.62 205 LEU A CA 1
ATOM 1639 C C . LEU A 1 205 ? 10.969 26.953 0.668 1 89.62 205 LEU A C 1
ATOM 1641 O O . LEU A 1 205 ? 11.633 27.609 1.474 1 89.62 205 LEU A O 1
ATOM 1645 N N . ILE A 1 206 ? 11.5 26.562 -0.496 1 89.62 206 ILE A N 1
ATOM 1646 C CA . ILE A 1 206 ? 12.859 26.875 -0.917 1 89.62 206 ILE A CA 1
ATOM 1647 C C . ILE A 1 206 ? 12.992 28.375 -1.179 1 89.62 206 ILE A C 1
ATOM 1649 O O . ILE A 1 206 ? 14 28.984 -0.826 1 89.62 206 ILE A O 1
ATOM 1653 N N . LYS A 1 207 ? 11.953 28.969 -1.76 1 87.88 207 LYS A N 1
ATOM 1654 C CA . LYS A 1 207 ? 11.961 30.406 -2.033 1 87.88 207 LYS A CA 1
ATOM 1655 C C . LYS A 1 207 ? 11.961 31.219 -0.737 1 87.88 207 LYS A C 1
ATOM 1657 O O . LYS A 1 207 ? 12.625 32.25 -0.647 1 87.88 207 LYS A O 1
ATOM 1662 N N . HIS A 1 208 ? 11.32 30.734 0.233 1 86.94 208 HIS A N 1
ATOM 1663 C CA . HIS A 1 208 ? 11.227 31.438 1.503 1 86.94 208 HIS A CA 1
ATOM 1664 C C . HIS A 1 208 ? 12.508 31.297 2.311 1 86.94 208 HIS A C 1
ATOM 1666 O O . HIS A 1 208 ? 12.805 32.125 3.172 1 86.94 208 HIS A O 1
ATOM 1672 N N . SER A 1 209 ? 13.195 30.219 2.166 1 78.81 209 SER A N 1
ATOM 1673 C CA . SER A 1 209 ? 14.422 29.984 2.918 1 78.81 209 SER A CA 1
ATOM 1674 C C . SER A 1 209 ? 15.594 30.75 2.314 1 78.81 209 SER A C 1
ATOM 1676 O O . SER A 1 209 ? 16.641 30.875 2.939 1 78.81 209 SER A O 1
ATOM 1678 N N . LYS A 1 210 ? 15.508 31.344 1.143 1 70.81 210 LYS A N 1
ATOM 1679 C CA . LYS A 1 210 ? 16.516 32.219 0.551 1 70.81 210 LYS A CA 1
ATOM 1680 C C . LYS A 1 210 ? 16.25 33.688 0.922 1 70.81 210 LYS A C 1
ATOM 1682 O O . LYS A 1 210 ? 17.188 34.406 1.211 1 70.81 210 LYS A O 1
ATOM 1687 N N . MET B 1 1 ? 17.5 34.969 -10.266 1 42.41 1 MET B N 1
ATOM 1688 C CA . MET B 1 1 ? 17.953 33.75 -9.578 1 42.41 1 MET B CA 1
ATOM 1689 C C . MET B 1 1 ? 17.281 32.531 -10.164 1 42.41 1 MET B C 1
ATOM 1691 O O . MET B 1 1 ? 16.109 32.562 -10.508 1 42.41 1 MET B O 1
ATOM 1695 N N . ALA B 1 2 ? 17.906 31.609 -10.742 1 51.91 2 ALA B N 1
ATOM 1696 C CA . ALA B 1 2 ? 17.422 30.516 -11.57 1 51.91 2 ALA B CA 1
ATOM 1697 C C . ALA B 1 2 ? 16.359 29.703 -10.836 1 51.91 2 ALA B C 1
ATOM 1699 O O . ALA B 1 2 ? 16.5 29.406 -9.648 1 51.91 2 ALA B O 1
ATOM 1700 N N . GLU B 1 3 ? 15.062 29.656 -11.172 1 69.25 3 GLU B N 1
ATOM 1701 C CA . GLU B 1 3 ? 13.898 29.016 -10.57 1 69.25 3 GLU B CA 1
ATOM 1702 C C . GLU B 1 3 ? 14.172 27.547 -10.266 1 69.25 3 GLU B C 1
ATOM 1704 O O . GLU B 1 3 ? 14.641 26.812 -11.133 1 69.25 3 GLU B O 1
ATOM 1709 N N . THR B 1 4 ? 14.484 27.219 -9.055 1 83.81 4 THR B N 1
ATOM 1710 C CA . THR B 1 4 ? 14.773 25.875 -8.602 1 83.81 4 THR B CA 1
ATOM 1711 C C . THR B 1 4 ? 13.68 24.906 -9.047 1 83.81 4 THR B C 1
ATOM 1713 O O . THR B 1 4 ? 12.5 25.109 -8.75 1 83.81 4 THR B O 1
ATOM 1716 N N . ASN B 1 5 ? 14.047 24.047 -10.016 1 92.19 5 ASN B N 1
ATOM 1717 C CA . ASN B 1 5 ? 13.125 23.031 -10.516 1 92.19 5 ASN B CA 1
ATOM 1718 C C . ASN B 1 5 ? 13.227 21.734 -9.711 1 92.19 5 ASN B C 1
ATOM 1720 O O . ASN B 1 5 ? 14.094 20.906 -9.984 1 92.19 5 ASN B O 1
ATOM 1724 N N . VAL B 1 6 ? 12.336 21.5 -8.867 1 94.5 6 VAL B N 1
ATOM 1725 C CA . VAL B 1 6 ? 12.336 20.359 -7.957 1 94.5 6 VAL B CA 1
ATOM 1726 C C . VAL B 1 6 ? 12.141 19.078 -8.75 1 94.5 6 VAL B C 1
ATOM 1728 O O . VAL B 1 6 ? 12.664 18.016 -8.383 1 94.5 6 VAL B O 1
ATOM 1731 N N . TRP B 1 7 ? 11.422 19.141 -9.922 1 95.31 7 TRP B N 1
ATOM 1732 C CA . TRP B 1 7 ? 11.195 17.969 -10.758 1 95.31 7 TRP B CA 1
ATOM 1733 C C . TRP B 1 7 ? 12.516 17.375 -11.234 1 95.31 7 TRP B C 1
ATOM 1735 O O . TRP B 1 7 ? 12.609 16.156 -11.461 1 95.31 7 TRP B O 1
ATOM 1745 N N . LEU B 1 8 ? 13.5 18.25 -11.281 1 95 8 LEU B N 1
ATOM 1746 C CA . LEU B 1 8 ? 14.742 17.844 -11.922 1 95 8 LEU B CA 1
ATOM 1747 C C . LEU B 1 8 ? 15.867 17.734 -10.891 1 95 8 LEU B C 1
ATOM 1749 O O . LEU B 1 8 ? 17.047 17.688 -11.258 1 95 8 LEU B O 1
ATOM 1753 N N . PHE B 1 9 ? 15.469 17.75 -9.617 1 94.88 9 PHE B N 1
ATOM 1754 C CA . PHE B 1 9 ? 16.484 17.438 -8.617 1 94.88 9 PHE B CA 1
ATOM 1755 C C . PHE B 1 9 ? 17.156 16.109 -8.922 1 94.88 9 PHE B C 1
ATOM 1757 O O . PHE B 1 9 ? 16.5 15.148 -9.352 1 94.88 9 PHE B O 1
ATOM 1764 N N . TYR B 1 10 ? 18.422 16.016 -8.727 1 95.25 10 TYR B N 1
ATOM 1765 C CA . TYR B 1 10 ? 19.188 14.82 -9.031 1 95.25 10 TYR B CA 1
ATOM 1766 C C . TYR B 1 10 ? 18.594 13.602 -8.328 1 95.25 10 TYR B C 1
ATOM 1768 O O . TYR B 1 10 ? 18.406 12.555 -8.945 1 95.25 10 TYR B O 1
ATOM 1776 N N . PRO B 1 11 ? 18.344 13.641 -7.039 1 95.88 11 PRO B N 1
ATOM 1777 C CA . PRO B 1 11 ? 17.734 12.484 -6.379 1 95.88 11 PRO B CA 1
ATOM 1778 C C . PRO B 1 11 ? 16.406 12.078 -7 1 95.88 11 PRO B C 1
ATOM 1780 O O . PRO B 1 11 ? 16.062 10.891 -7.039 1 95.88 11 PRO B O 1
ATOM 1783 N N . ASN B 1 12 ? 15.625 13.047 -7.488 1 97.31 12 ASN B N 1
ATOM 1784 C CA . ASN B 1 12 ? 14.344 12.734 -8.109 1 97.31 12 ASN B CA 1
ATOM 1785 C C . ASN B 1 12 ? 14.531 12 -9.438 1 97.31 12 ASN B C 1
ATOM 1787 O O . ASN B 1 12 ? 13.75 11.109 -9.773 1 97.31 12 ASN B O 1
ATOM 1791 N N . LEU B 1 13 ? 15.539 12.391 -10.195 1 96.88 13 LEU B N 1
ATOM 1792 C CA . LEU B 1 13 ? 15.852 11.688 -11.438 1 96.88 13 LEU B CA 1
ATOM 1793 C C . LEU B 1 13 ? 16.188 10.227 -11.164 1 96.88 13 LEU B C 1
ATOM 1795 O O . LEU B 1 13 ? 15.781 9.344 -11.914 1 96.88 13 LEU B O 1
ATOM 1799 N N . ILE B 1 14 ? 16.938 10 -10.141 1 97.19 14 ILE B N 1
ATOM 1800 C CA . ILE B 1 14 ? 17.266 8.641 -9.742 1 97.19 14 ILE B CA 1
ATOM 1801 C C . ILE B 1 14 ? 15.984 7.906 -9.328 1 97.19 14 ILE B C 1
ATOM 1803 O O . ILE B 1 14 ? 15.797 6.734 -9.664 1 97.19 14 ILE B O 1
ATOM 1807 N N . GLY B 1 15 ? 15.102 8.617 -8.641 1 97.38 15 GLY B N 1
ATOM 1808 C CA . GLY B 1 15 ? 13.82 8.047 -8.266 1 97.38 15 GLY B CA 1
ATOM 1809 C C . GLY B 1 15 ? 12.984 7.605 -9.453 1 97.38 15 GLY B C 1
ATOM 1810 O O . GLY B 1 15 ? 12.367 6.539 -9.422 1 97.38 15 GLY B O 1
ATOM 1811 N N . TYR B 1 16 ? 13.016 8.492 -10.523 1 97.94 16 TYR B N 1
ATOM 1812 C CA . TYR B 1 16 ? 12.289 8.133 -11.734 1 97.94 16 TYR B CA 1
ATOM 1813 C C . TYR B 1 16 ? 12.875 6.867 -12.359 1 97.94 16 TYR B C 1
ATOM 1815 O O . TYR B 1 16 ? 12.125 5.988 -12.805 1 97.94 16 TYR B O 1
ATOM 1823 N N . LEU B 1 17 ? 14.125 6.797 -12.383 1 97.75 17 LEU B N 1
ATOM 1824 C CA . LEU B 1 17 ? 14.789 5.613 -12.922 1 97.75 17 LEU B CA 1
ATOM 1825 C C . LEU B 1 17 ? 14.43 4.375 -12.109 1 97.75 17 LEU B C 1
ATOM 1827 O O . LEU B 1 17 ? 14.195 3.301 -12.672 1 97.75 17 LEU B O 1
ATOM 1831 N N . ARG B 1 18 ? 14.367 4.539 -10.758 1 98.25 18 ARG B N 1
ATOM 1832 C CA . ARG B 1 18 ? 14 3.428 -9.883 1 98.25 18 ARG B CA 1
ATOM 1833 C C . ARG B 1 18 ? 12.617 2.896 -10.227 1 98.25 18 ARG B C 1
ATOM 1835 O O . ARG B 1 18 ? 12.391 1.684 -10.234 1 98.25 18 ARG B O 1
ATOM 1842 N N . ILE B 1 19 ? 11.711 3.768 -10.523 1 98.38 19 ILE B N 1
ATOM 1843 C CA . ILE B 1 19 ? 10.344 3.379 -10.859 1 98.38 19 ILE B CA 1
ATOM 1844 C C . ILE B 1 19 ? 10.344 2.588 -12.164 1 98.38 19 ILE B C 1
ATOM 1846 O O . ILE B 1 19 ? 9.695 1.541 -12.266 1 98.38 19 ILE B O 1
ATOM 1850 N N . ILE B 1 20 ? 11.062 3.057 -13.172 1 98.38 20 ILE B N 1
ATOM 1851 C CA . ILE B 1 20 ? 11.133 2.387 -14.469 1 98.38 20 ILE B CA 1
ATOM 1852 C C . ILE B 1 20 ? 11.719 0.987 -14.289 1 98.38 20 ILE B C 1
ATOM 1854 O O . ILE B 1 20 ? 11.164 0.007 -14.797 1 98.38 20 ILE B O 1
ATOM 1858 N N . LEU B 1 21 ? 12.828 0.907 -13.594 1 98.44 21 LEU B N 1
ATOM 1859 C CA . LEU B 1 21 ? 13.477 -0.377 -13.344 1 98.44 21 LEU B CA 1
ATOM 1860 C C . LEU B 1 21 ? 12.531 -1.324 -12.602 1 98.44 21 LEU B C 1
ATOM 1862 O O . LEU B 1 21 ? 12.477 -2.518 -12.914 1 98.44 21 LEU B O 1
ATOM 1866 N N . ALA B 1 22 ? 11.797 -0.805 -11.641 1 98.5 22 ALA B N 1
ATOM 1867 C CA . ALA B 1 22 ? 10.859 -1.625 -10.883 1 98.5 22 ALA B CA 1
ATOM 1868 C C . ALA B 1 22 ? 9.766 -2.182 -11.789 1 98.5 22 ALA B C 1
ATOM 1870 O O . ALA B 1 22 ? 9.438 -3.371 -11.727 1 98.5 22 ALA B O 1
ATOM 1871 N N . VAL B 1 23 ? 9.219 -1.358 -12.664 1 98.5 23 VAL B N 1
ATOM 1872 C CA . VAL B 1 23 ? 8.141 -1.782 -13.547 1 98.5 23 VAL B CA 1
ATOM 1873 C C . VAL B 1 23 ? 8.656 -2.84 -14.523 1 98.5 23 VAL B C 1
ATOM 1875 O O . VAL B 1 23 ? 7.965 -3.828 -14.789 1 98.5 23 VAL B O 1
ATOM 1878 N N . VAL B 1 24 ? 9.812 -2.631 -15.023 1 98.38 24 VAL B N 1
ATOM 1879 C CA . VAL B 1 24 ? 10.422 -3.623 -15.898 1 98.38 24 VAL B CA 1
ATOM 1880 C C . VAL B 1 24 ? 10.609 -4.938 -15.148 1 98.38 24 VAL B C 1
ATOM 1882 O O . VAL B 1 24 ? 10.391 -6.016 -15.703 1 98.38 24 VAL B O 1
ATOM 1885 N N . SER B 1 25 ? 11.039 -4.801 -13.922 1 98.56 25 SER B N 1
ATOM 1886 C CA . SER B 1 25 ? 11.188 -5.992 -13.102 1 98.56 25 SER B CA 1
ATOM 1887 C C . SER B 1 25 ? 9.852 -6.723 -12.945 1 98.56 25 SER B C 1
ATOM 1889 O O . SER B 1 25 ? 9.789 -7.941 -13.109 1 98.56 25 SER B O 1
ATOM 1891 N N . PHE B 1 26 ? 8.781 -5.984 -12.656 1 98.38 26 PHE B N 1
ATOM 1892 C CA . PHE B 1 26 ? 7.465 -6.582 -12.5 1 98.38 26 PHE B CA 1
ATOM 1893 C C . PHE B 1 26 ? 7.07 -7.367 -13.742 1 98.38 26 PHE B C 1
ATOM 1895 O O . PHE B 1 26 ? 6.59 -8.5 -13.648 1 98.38 26 PHE B O 1
ATOM 1902 N N . GLU B 1 27 ? 7.293 -6.73 -14.859 1 97.88 27 GLU B N 1
ATOM 1903 C CA . GLU B 1 27 ? 6.902 -7.316 -16.141 1 97.88 27 GLU B CA 1
ATOM 1904 C C . GLU B 1 27 ? 7.645 -8.625 -16.391 1 97.88 27 GLU B C 1
ATOM 1906 O O . GLU B 1 27 ? 7.082 -9.562 -16.969 1 97.88 27 GLU B O 1
ATOM 1911 N N . ALA B 1 28 ? 8.797 -8.781 -15.914 1 97.69 28 ALA B N 1
ATOM 1912 C CA . ALA B 1 28 ? 9.664 -9.898 -16.25 1 97.69 28 ALA B CA 1
ATOM 1913 C C . ALA B 1 28 ? 9.609 -10.984 -15.18 1 97.69 28 ALA B C 1
ATOM 1915 O O . ALA B 1 28 ? 10.172 -12.07 -15.344 1 97.69 28 ALA B O 1
ATOM 1916 N N . MET B 1 29 ? 8.906 -10.828 -14.172 1 97.31 29 MET B N 1
ATOM 1917 C CA . MET B 1 29 ? 9 -11.672 -12.984 1 97.31 29 MET B CA 1
ATOM 1918 C C . MET B 1 29 ? 8.578 -13.102 -13.305 1 97.31 29 MET B C 1
ATOM 1920 O O . MET B 1 29 ? 9.133 -14.055 -12.75 1 97.31 29 MET B O 1
ATOM 1924 N N . THR B 1 30 ? 7.672 -13.234 -14.211 1 95.94 30 THR B N 1
ATOM 1925 C CA . THR B 1 30 ? 7.094 -14.562 -14.383 1 95.94 30 THR B CA 1
ATOM 1926 C C . THR B 1 30 ? 7.859 -15.352 -15.445 1 95.94 30 THR B C 1
ATOM 1928 O O . THR B 1 30 ? 7.809 -16.578 -15.461 1 95.94 30 THR B O 1
ATOM 1931 N N . TYR B 1 31 ? 8.594 -14.688 -16.375 1 95.31 31 TYR B N 1
ATOM 1932 C CA . TYR B 1 31 ? 9.148 -15.445 -17.484 1 95.31 31 TYR B CA 1
ATOM 1933 C C . TYR B 1 31 ? 10.641 -15.18 -17.641 1 95.31 31 TYR B C 1
ATOM 1935 O O . TYR B 1 31 ? 11.352 -15.961 -18.281 1 95.31 31 TYR B O 1
ATOM 1943 N N . ALA B 1 32 ? 11.164 -14.109 -17.094 1 97.19 32 ALA B N 1
ATOM 1944 C CA . ALA B 1 32 ? 12.578 -13.758 -17.188 1 97.19 32 ALA B CA 1
ATOM 1945 C C . ALA B 1 32 ? 13.156 -13.414 -15.812 1 97.19 32 ALA B C 1
ATOM 1947 O O . ALA B 1 32 ? 13.383 -12.242 -15.508 1 97.19 32 ALA B O 1
ATOM 1948 N N . PRO B 1 33 ? 13.453 -14.477 -15.039 1 95.94 33 PRO B N 1
ATOM 1949 C CA . PRO B 1 33 ? 13.82 -14.258 -13.641 1 95.94 33 PRO B CA 1
ATOM 1950 C C . PRO B 1 33 ? 15.109 -13.445 -13.492 1 95.94 33 PRO B C 1
ATOM 1952 O O . PRO B 1 33 ? 15.227 -12.633 -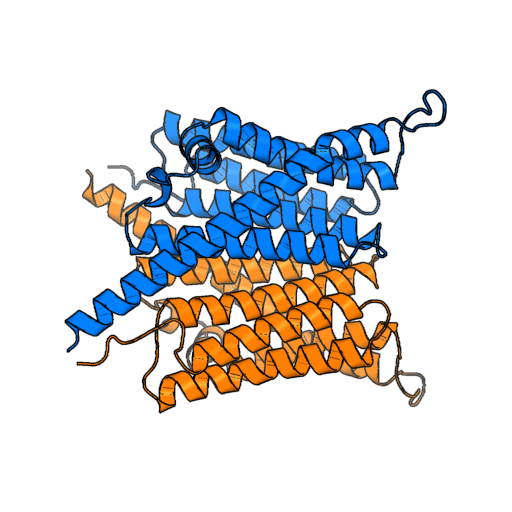12.57 1 95.94 33 PRO B O 1
ATOM 1955 N N . TRP B 1 34 ? 16.109 -13.617 -14.359 1 95.69 34 TRP B N 1
ATOM 1956 C CA . TRP B 1 34 ? 17.375 -12.891 -14.25 1 95.69 34 TRP B CA 1
ATOM 1957 C C . TRP B 1 34 ? 17.172 -11.414 -14.57 1 95.69 34 TRP B C 1
ATOM 1959 O O . TRP B 1 34 ? 17.688 -10.547 -13.859 1 95.69 34 TRP B O 1
ATOM 1969 N N . ARG B 1 35 ? 16.438 -11.172 -15.617 1 97.5 35 ARG B N 1
ATOM 1970 C CA . ARG B 1 35 ? 16.125 -9.781 -15.945 1 97.5 35 ARG B CA 1
ATOM 1971 C C . ARG B 1 35 ? 15.359 -9.109 -14.805 1 97.5 35 ARG B C 1
ATOM 1973 O O . ARG B 1 35 ? 15.672 -7.984 -14.422 1 97.5 35 ARG B O 1
ATOM 1980 N N . ALA B 1 36 ? 14.375 -9.844 -14.273 1 98.12 36 ALA B N 1
ATOM 1981 C CA . ALA B 1 36 ? 13.57 -9.32 -13.172 1 98.12 36 ALA B CA 1
ATOM 1982 C C . ALA B 1 36 ? 14.43 -9.047 -11.938 1 98.12 36 ALA B C 1
ATOM 1984 O O . ALA B 1 36 ? 14.352 -7.977 -11.336 1 98.12 36 ALA B O 1
ATOM 1985 N N . ALA B 1 37 ? 15.297 -10 -11.625 1 97.25 37 ALA B N 1
ATOM 1986 C CA . ALA B 1 37 ? 16.125 -9.891 -10.43 1 97.25 37 ALA B CA 1
ATOM 1987 C C . ALA B 1 37 ? 17.125 -8.742 -10.555 1 97.25 37 ALA B C 1
ATOM 1989 O O . ALA B 1 37 ? 17.297 -7.957 -9.625 1 97.25 37 ALA B O 1
ATOM 1990 N N . ILE B 1 38 ? 17.766 -8.609 -11.656 1 97.5 38 ILE B N 1
ATOM 1991 C CA . ILE B 1 38 ? 18.766 -7.57 -11.883 1 97.5 38 ILE B CA 1
ATOM 1992 C C . ILE B 1 38 ? 18.109 -6.195 -11.82 1 97.5 38 ILE B C 1
ATOM 1994 O O . ILE B 1 38 ? 18.594 -5.289 -11.148 1 97.5 38 ILE B O 1
ATOM 1998 N N . CYS B 1 39 ? 17 -6.059 -12.516 1 98.31 39 CYS B N 1
ATOM 1999 C CA . CYS B 1 39 ? 16.297 -4.781 -12.516 1 98.31 39 CYS B CA 1
ATOM 2000 C C . CYS B 1 39 ? 15.797 -4.438 -11.117 1 98.31 39 CYS B C 1
ATOM 2002 O O . CYS B 1 39 ? 15.859 -3.279 -10.695 1 98.31 39 CYS B O 1
ATOM 2004 N N . TYR B 1 40 ? 15.328 -5.43 -10.422 1 98.38 40 TYR B N 1
ATOM 2005 C CA . TYR B 1 40 ? 14.836 -5.195 -9.062 1 98.38 40 TYR B CA 1
ATOM 2006 C C . TYR B 1 40 ? 15.969 -4.746 -8.148 1 98.38 40 TYR B C 1
ATOM 2008 O O . TYR B 1 40 ? 15.82 -3.773 -7.402 1 98.38 40 TYR B O 1
ATOM 2016 N N . ILE B 1 41 ? 17.078 -5.441 -8.195 1 96 41 ILE B N 1
ATOM 2017 C CA . ILE B 1 41 ? 18.234 -5.148 -7.336 1 96 41 ILE B CA 1
ATOM 2018 C C . ILE B 1 41 ? 18.781 -3.766 -7.676 1 96 41 ILE B C 1
ATOM 2020 O O . ILE B 1 41 ? 19.125 -2.996 -6.777 1 96 41 ILE B O 1
ATOM 2024 N N . LEU B 1 42 ? 18.859 -3.48 -8.93 1 96.75 42 LEU B N 1
ATOM 2025 C CA . LEU B 1 42 ? 19.328 -2.162 -9.344 1 96.75 42 LEU B CA 1
ATOM 2026 C C . LEU B 1 42 ? 18.391 -1.067 -8.828 1 96.75 42 LEU B C 1
ATOM 2028 O O . LEU B 1 42 ? 18.859 -0.014 -8.383 1 96.75 42 LEU B O 1
ATOM 2032 N N . SER B 1 43 ? 17.109 -1.305 -8.945 1 97.44 43 SER B N 1
ATOM 2033 C CA . SER B 1 43 ? 16.141 -0.348 -8.43 1 97.44 43 SER B CA 1
ATOM 2034 C C . SER B 1 43 ? 16.312 -0.146 -6.926 1 97.44 43 SER B C 1
ATOM 2036 O O . SER B 1 43 ? 16.344 0.989 -6.445 1 97.44 43 SER B O 1
ATOM 2038 N N . ALA B 1 44 ? 16.484 -1.229 -6.211 1 94.44 44 ALA B N 1
ATOM 2039 C CA . ALA B 1 44 ? 16.609 -1.177 -4.758 1 94.44 44 ALA B CA 1
ATOM 2040 C C . ALA B 1 44 ? 17.938 -0.531 -4.348 1 94.44 44 ALA B C 1
ATOM 2042 O O . ALA B 1 44 ? 17.969 0.251 -3.395 1 94.44 44 ALA B O 1
ATOM 2043 N N . ALA B 1 45 ? 18.984 -0.815 -5.008 1 91.88 45 ALA B N 1
ATOM 2044 C CA . ALA B 1 45 ? 20.312 -0.282 -4.699 1 91.88 45 ALA B CA 1
ATOM 2045 C C . ALA B 1 45 ? 20.375 1.218 -4.973 1 91.88 45 ALA B C 1
ATOM 2047 O O . ALA B 1 45 ? 21.094 1.949 -4.289 1 91.88 45 ALA B O 1
ATOM 2048 N N . SER B 1 46 ? 19.625 1.603 -5.922 1 94.56 46 SER B N 1
ATOM 2049 C CA . SER B 1 46 ? 19.594 3.018 -6.281 1 94.56 46 SER B CA 1
ATOM 2050 C C . SER B 1 46 ? 18.984 3.859 -5.164 1 94.56 46 SER B C 1
ATOM 2052 O O . SER B 1 46 ? 19.141 5.082 -5.145 1 94.56 46 SER B O 1
ATOM 2054 N N . ASP B 1 47 ? 18.266 3.189 -4.281 1 91.88 47 ASP B N 1
ATOM 2055 C CA . ASP B 1 47 ? 17.688 3.877 -3.135 1 91.88 47 ASP B CA 1
ATOM 2056 C C . ASP B 1 47 ? 18.766 4.523 -2.273 1 91.88 47 ASP B C 1
ATOM 2058 O O . ASP B 1 47 ? 18.641 5.684 -1.878 1 91.88 47 ASP B O 1
ATOM 2062 N N . ALA B 1 48 ? 19.875 3.822 -1.983 1 86.44 48 ALA B N 1
ATOM 2063 C CA . ALA B 1 48 ? 20.984 4.348 -1.196 1 86.44 48 ALA B CA 1
ATOM 2064 C C . ALA B 1 48 ? 21.672 5.5 -1.924 1 86.44 48 ALA B C 1
ATOM 2066 O O . ALA B 1 48 ? 22.109 6.469 -1.296 1 86.44 48 ALA B O 1
ATOM 2067 N N . VAL B 1 49 ? 21.625 5.426 -3.164 1 91.12 49 VAL B N 1
ATOM 2068 C CA . VAL B 1 49 ? 22.297 6.422 -3.982 1 91.12 49 VAL B CA 1
ATOM 2069 C C . VAL B 1 49 ? 21.5 7.727 -3.973 1 91.12 49 VAL B C 1
ATOM 2071 O O . VAL B 1 49 ? 22.078 8.805 -3.803 1 91.12 49 VAL B O 1
ATOM 2074 N N . ASP B 1 50 ? 20.219 7.578 -4.156 1 91.75 50 ASP B N 1
ATOM 2075 C CA . ASP B 1 50 ? 19.438 8.805 -4.227 1 91.75 50 ASP B CA 1
ATOM 2076 C C . ASP B 1 50 ? 19.422 9.531 -2.885 1 91.75 50 ASP B C 1
ATOM 2078 O O . ASP B 1 50 ? 19.391 10.766 -2.838 1 91.75 50 ASP B O 1
ATOM 2082 N N . GLY B 1 51 ? 19.453 8.805 -1.767 1 88.62 51 GLY B N 1
ATOM 2083 C CA . GLY B 1 51 ? 19.594 9.445 -0.47 1 88.62 51 GLY B CA 1
ATOM 2084 C C . GLY B 1 51 ? 20.922 10.164 -0.303 1 88.62 51 GLY B C 1
ATOM 2085 O O . GLY B 1 51 ? 20.969 11.289 0.206 1 88.62 51 GLY B O 1
ATOM 2086 N N . TYR B 1 52 ? 21.938 9.508 -0.757 1 90.12 52 TYR B N 1
ATOM 2087 C CA . TYR B 1 52 ? 23.266 10.109 -0.688 1 90.12 52 TYR B CA 1
ATOM 2088 C C . TYR B 1 52 ? 23.344 11.367 -1.543 1 90.12 52 TYR B C 1
ATOM 2090 O O . TYR B 1 52 ? 23.859 12.398 -1.101 1 90.12 52 TYR B O 1
ATOM 2098 N N . VAL B 1 53 ? 22.781 11.328 -2.688 1 92 53 VAL B N 1
ATOM 2099 C CA . VAL B 1 53 ? 22.797 12.438 -3.637 1 92 53 VAL B CA 1
ATOM 2100 C C . VAL B 1 53 ? 21.969 13.594 -3.088 1 92 53 VAL B C 1
ATOM 2102 O O . VAL B 1 53 ? 22.344 14.758 -3.223 1 92 53 VAL B O 1
ATOM 2105 N N . ALA B 1 54 ? 20.859 13.336 -2.463 1 91.5 54 ALA B N 1
ATOM 2106 C CA . ALA B 1 54 ? 20 14.367 -1.886 1 91.5 54 ALA B CA 1
ATOM 2107 C C . ALA B 1 54 ? 20.75 15.164 -0.814 1 91.5 54 ALA B C 1
ATOM 2109 O O . ALA B 1 54 ? 20.672 16.391 -0.774 1 91.5 54 ALA B O 1
ATOM 2110 N N . ARG B 1 55 ? 21.547 14.438 -0.026 1 90.12 55 ARG B N 1
ATOM 2111 C CA . ARG B 1 55 ? 22.281 15.07 1.059 1 90.12 55 ARG B CA 1
ATOM 2112 C C . ARG B 1 55 ? 23.516 15.789 0.53 1 90.12 55 ARG B C 1
ATOM 2114 O O . ARG B 1 55 ? 23.828 16.906 0.965 1 90.12 55 ARG B O 1
ATOM 2121 N N . PHE B 1 56 ? 24.156 15.211 -0.396 1 93.56 56 PHE B N 1
ATOM 2122 C CA . PHE B 1 56 ? 25.391 15.758 -0.947 1 93.56 56 PHE B CA 1
ATOM 2123 C C . PHE B 1 56 ? 25.109 17.062 -1.68 1 93.56 56 PHE B C 1
ATOM 2125 O O . PHE B 1 56 ? 25.891 18.016 -1.556 1 93.56 56 PHE B O 1
ATOM 2132 N N . TYR B 1 57 ? 24.031 17.234 -2.426 1 94.25 57 TYR B N 1
ATOM 2133 C CA . TYR B 1 57 ? 23.719 18.422 -3.217 1 94.25 57 TYR B CA 1
ATOM 2134 C C . TYR B 1 57 ? 22.719 19.328 -2.49 1 94.25 57 TYR B C 1
ATOM 2136 O O . TYR B 1 57 ? 22.25 20.312 -3.053 1 94.25 57 TYR B O 1
ATOM 2144 N N . ASN B 1 58 ? 22.375 18.922 -1.281 1 92.12 58 ASN B N 1
ATOM 2145 C CA . ASN B 1 58 ? 21.406 19.672 -0.494 1 92.12 58 ASN B CA 1
ATOM 2146 C C . ASN B 1 58 ? 20.094 19.844 -1.246 1 92.12 58 ASN B C 1
ATOM 2148 O O . ASN B 1 58 ? 19.562 20.953 -1.345 1 92.12 58 ASN B O 1
ATOM 2152 N N . GLN B 1 59 ? 19.672 18.812 -1.896 1 93.62 59 GLN B N 1
ATOM 2153 C CA . GLN B 1 59 ? 18.422 18.781 -2.664 1 93.62 59 GLN B CA 1
ATOM 2154 C C . GLN B 1 59 ? 17.391 17.891 -1.993 1 93.62 59 GLN B C 1
ATOM 2156 O O . GLN B 1 59 ? 16.875 16.953 -2.611 1 93.62 59 GLN B O 1
ATOM 2161 N N . SER B 1 60 ? 17.094 18.203 -0.764 1 91.38 60 SER B N 1
ATOM 2162 C CA . SER B 1 60 ? 16.062 17.469 -0.04 1 91.38 60 SER B CA 1
ATOM 2163 C C . SER B 1 60 ? 14.703 18.141 -0.173 1 91.38 60 SER B C 1
ATOM 2165 O O . SER B 1 60 ? 14.602 19.375 -0.072 1 91.38 60 SER B O 1
ATOM 2167 N N . SER B 1 61 ? 13.703 17.406 -0.615 1 94.12 61 SER B N 1
ATOM 2168 C CA . SER B 1 61 ? 12.336 17.906 -0.761 1 94.12 61 SER B CA 1
ATOM 2169 C C . SER B 1 61 ? 11.32 16.891 -0.241 1 94.12 61 SER B C 1
ATOM 2171 O O . SER B 1 61 ? 11.648 15.711 -0.059 1 94.12 61 SER B O 1
ATOM 2173 N N . ARG B 1 62 ? 10.18 17.375 0.037 1 93.69 62 ARG B N 1
ATOM 2174 C CA . ARG B 1 62 ? 9.109 16.484 0.463 1 93.69 62 ARG B CA 1
ATOM 2175 C C . ARG B 1 62 ? 8.695 15.539 -0.663 1 93.69 62 ARG B C 1
ATOM 2177 O O . ARG 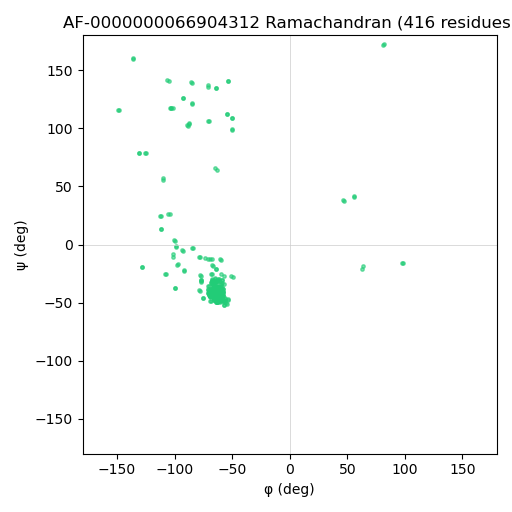B 1 62 ? 8.438 14.359 -0.426 1 93.69 62 ARG B O 1
ATOM 2184 N N . PHE B 1 63 ? 8.602 16.062 -1.857 1 96.31 63 PHE B N 1
ATOM 2185 C CA . PHE B 1 63 ? 8.266 15.234 -3.006 1 96.31 63 PHE B CA 1
ATOM 2186 C C . PHE B 1 63 ? 9.266 14.094 -3.158 1 96.31 63 PHE B C 1
ATOM 2188 O O . PHE B 1 63 ? 8.875 12.938 -3.338 1 96.31 63 PHE B O 1
ATOM 2195 N N . GLY B 1 64 ? 10.523 14.453 -3.123 1 96.06 64 GLY B N 1
ATOM 2196 C CA . GLY B 1 64 ? 11.562 13.438 -3.238 1 96.06 64 GLY B CA 1
ATOM 2197 C C . GLY B 1 64 ? 11.477 12.375 -2.158 1 96.06 64 GLY B C 1
ATOM 2198 O O . GLY B 1 64 ? 11.68 11.195 -2.428 1 96.06 64 GLY B O 1
ATOM 2199 N N . ALA B 1 65 ? 11.203 12.773 -0.959 1 93.81 65 ALA B N 1
ATOM 2200 C CA . ALA B 1 65 ? 11.07 11.836 0.155 1 93.81 65 ALA B CA 1
ATOM 2201 C C . ALA B 1 65 ? 9.898 10.883 -0.07 1 93.81 65 ALA B C 1
ATOM 2203 O O . ALA B 1 65 ? 10.023 9.68 0.16 1 93.81 65 ALA B O 1
ATOM 2204 N N . MET B 1 66 ? 8.805 11.414 -0.563 1 96.25 66 MET B N 1
ATOM 2205 C CA . MET B 1 66 ? 7.633 10.586 -0.837 1 96.25 66 MET B CA 1
ATOM 2206 C C . MET B 1 66 ? 7.891 9.648 -2.008 1 96.25 66 MET B C 1
ATOM 2208 O O . MET B 1 66 ? 7.492 8.477 -1.968 1 96.25 66 MET B O 1
ATOM 2212 N N . LEU B 1 67 ? 8.484 10.203 -3.031 1 97.06 67 LEU B N 1
ATOM 2213 C CA . LEU B 1 67 ? 8.844 9.398 -4.191 1 97.06 67 LEU B CA 1
ATOM 2214 C C . LEU B 1 67 ? 9.68 8.188 -3.773 1 97.06 67 LEU B C 1
ATOM 2216 O O . LEU B 1 67 ? 9.398 7.062 -4.191 1 97.06 67 LEU B O 1
ATOM 2220 N N . ASP B 1 68 ? 10.656 8.469 -2.943 1 95.44 68 ASP B N 1
ATOM 2221 C CA . ASP B 1 68 ? 11.539 7.422 -2.438 1 95.44 68 ASP B CA 1
ATOM 2222 C C . ASP B 1 68 ? 10.766 6.402 -1.606 1 95.44 68 ASP B C 1
ATOM 2224 O O . ASP B 1 68 ? 10.836 5.199 -1.87 1 95.44 68 ASP B O 1
ATOM 2228 N N . MET B 1 69 ? 10.008 6.828 -0.723 1 95.12 69 MET B N 1
ATOM 2229 C CA . MET B 1 69 ? 9.266 5.973 0.197 1 95.12 69 MET B CA 1
ATOM 2230 C C . MET B 1 69 ? 8.266 5.102 -0.558 1 95.12 69 MET B C 1
ATOM 2232 O O . MET B 1 69 ? 8.188 3.893 -0.332 1 95.12 69 MET B O 1
ATOM 2236 N N . LEU B 1 70 ? 7.496 5.637 -1.464 1 97.75 70 LEU B N 1
ATOM 2237 C CA . LEU B 1 70 ? 6.477 4.91 -2.211 1 97.75 70 LEU B CA 1
ATOM 2238 C C . LEU B 1 70 ? 7.113 3.885 -3.143 1 97.75 70 LEU B C 1
ATOM 2240 O O . LEU B 1 70 ? 6.602 2.771 -3.293 1 97.75 70 LEU B O 1
ATOM 2244 N N . THR B 1 71 ? 8.195 4.32 -3.793 1 97.81 71 THR B N 1
ATOM 2245 C CA . THR B 1 71 ? 8.859 3.391 -4.699 1 97.81 71 THR B CA 1
ATOM 2246 C C . THR B 1 71 ? 9.336 2.15 -3.949 1 97.81 71 THR B C 1
ATOM 2248 O O . THR B 1 71 ? 9.133 1.024 -4.41 1 97.81 71 THR B O 1
ATOM 2251 N N . ASP B 1 72 ? 9.922 2.357 -2.77 1 95.94 72 ASP B N 1
ATOM 2252 C CA . ASP B 1 72 ? 10.422 1.247 -1.959 1 95.94 72 ASP B CA 1
ATOM 2253 C C . ASP B 1 72 ? 9.281 0.316 -1.551 1 95.94 72 ASP B C 1
ATOM 2255 O O . ASP B 1 72 ? 9.367 -0.899 -1.735 1 95.94 72 ASP B O 1
ATOM 2259 N N . ARG B 1 73 ? 8.203 0.86 -1.062 1 97.06 73 ARG B N 1
ATOM 2260 C CA . ARG B 1 73 ? 7.086 0.076 -0.552 1 97.06 73 ARG B CA 1
ATOM 2261 C C . ARG B 1 73 ? 6.355 -0.638 -1.685 1 97.06 73 ARG B C 1
ATOM 2263 O O . ARG B 1 73 ? 5.977 -1.804 -1.55 1 97.06 73 ARG B O 1
ATOM 2270 N N . CYS B 1 74 ? 6.156 0.008 -2.775 1 98.25 74 CYS B N 1
ATOM 2271 C CA . CYS B 1 74 ? 5.426 -0.575 -3.895 1 98.25 74 CYS B CA 1
ATOM 2272 C C . CYS B 1 74 ? 6.238 -1.672 -4.566 1 98.25 74 CYS B C 1
ATOM 2274 O O . CYS B 1 74 ? 5.688 -2.686 -5 1 98.25 74 CYS B O 1
ATOM 2276 N N . ALA B 1 75 ? 7.559 -1.437 -4.684 1 98.25 75 ALA B N 1
ATOM 2277 C CA . ALA B 1 75 ? 8.406 -2.467 -5.277 1 98.25 75 ALA B CA 1
ATOM 2278 C C . ALA B 1 75 ? 8.383 -3.746 -4.445 1 98.25 75 ALA B C 1
ATOM 2280 O O . ALA B 1 75 ? 8.203 -4.84 -4.98 1 98.25 75 ALA B O 1
ATOM 2281 N N . LEU B 1 76 ? 8.562 -3.58 -3.158 1 97.94 76 LEU B N 1
ATOM 2282 C CA . LEU B 1 76 ? 8.531 -4.746 -2.283 1 97.94 76 LEU B CA 1
ATOM 2283 C C . LEU B 1 76 ? 7.16 -5.422 -2.33 1 97.94 76 LEU B C 1
ATOM 2285 O O . LEU B 1 76 ? 7.074 -6.652 -2.377 1 97.94 76 LEU B O 1
ATOM 2289 N N . MET B 1 77 ? 6.145 -4.664 -2.346 1 98.62 77 MET B N 1
ATOM 2290 C CA . MET B 1 77 ? 4.789 -5.195 -2.416 1 98.62 77 MET B CA 1
ATOM 2291 C C . MET B 1 77 ? 4.602 -6.043 -3.67 1 98.62 77 MET B C 1
ATOM 2293 O O . MET B 1 77 ? 4.035 -7.137 -3.609 1 98.62 77 MET B O 1
ATOM 2297 N N . ALA B 1 78 ? 5.062 -5.52 -4.766 1 98.69 78 ALA B N 1
ATOM 2298 C CA . ALA B 1 78 ? 4.926 -6.25 -6.023 1 98.69 78 ALA B CA 1
ATOM 2299 C C . ALA B 1 78 ? 5.711 -7.559 -5.988 1 98.69 78 ALA B C 1
ATOM 2301 O O . ALA B 1 78 ? 5.262 -8.578 -6.512 1 98.69 78 ALA B O 1
ATOM 2302 N N . LEU B 1 79 ? 6.895 -7.516 -5.398 1 98.56 79 LEU B N 1
ATOM 2303 C CA . LEU B 1 79 ? 7.688 -8.734 -5.25 1 98.56 79 LEU B CA 1
ATOM 2304 C C . LEU B 1 79 ? 6.965 -9.75 -4.367 1 98.56 79 LEU B C 1
ATOM 2306 O O . LEU B 1 79 ? 6.895 -10.93 -4.703 1 98.56 79 LEU B O 1
ATOM 2310 N N . VAL B 1 80 ? 6.422 -9.281 -3.289 1 98.56 80 VAL B N 1
ATOM 2311 C CA . VAL B 1 80 ? 5.695 -10.133 -2.352 1 98.56 80 VAL B CA 1
ATOM 2312 C C . VAL B 1 80 ? 4.469 -10.727 -3.037 1 98.56 80 VAL B C 1
ATOM 2314 O O . VAL B 1 80 ? 4.148 -11.906 -2.84 1 98.56 80 VAL B O 1
ATOM 2317 N N . MET B 1 81 ? 3.822 -9.945 -3.857 1 98.62 81 MET B N 1
ATOM 2318 C CA . MET B 1 81 ? 2.682 -10.438 -4.629 1 98.62 81 MET B CA 1
ATOM 2319 C C . MET B 1 81 ? 3.102 -11.57 -5.559 1 98.62 81 MET B C 1
ATOM 2321 O O . MET B 1 81 ? 2.385 -12.57 -5.691 1 98.62 81 MET B O 1
ATOM 2325 N N . CYS B 1 82 ? 4.223 -11.414 -6.172 1 98.62 82 CYS B N 1
ATOM 2326 C CA . CYS B 1 82 ? 4.727 -12.453 -7.059 1 98.62 82 CYS B CA 1
ATOM 2327 C C . CYS B 1 82 ? 5.043 -13.727 -6.285 1 98.62 82 CYS B C 1
ATOM 2329 O O . CYS B 1 82 ? 4.719 -14.828 -6.73 1 98.62 82 CYS B O 1
ATOM 2331 N N . CYS B 1 83 ? 5.66 -13.547 -5.129 1 98.38 83 CYS B N 1
ATOM 2332 C CA . CYS B 1 83 ? 5.945 -14.703 -4.285 1 98.38 83 CYS B CA 1
ATOM 2333 C C . CYS B 1 83 ? 4.66 -15.422 -3.896 1 98.38 83 CYS B C 1
ATOM 2335 O O . CYS B 1 83 ? 4.609 -16.656 -3.889 1 98.38 83 CYS B O 1
ATOM 2337 N N . GLY B 1 84 ? 3.646 -14.664 -3.592 1 97.94 84 GLY B N 1
ATOM 2338 C CA . GLY B 1 84 ? 2.357 -15.266 -3.295 1 97.94 84 GLY B CA 1
ATOM 2339 C C . GLY B 1 84 ? 1.788 -16.062 -4.457 1 97.94 84 GLY B C 1
ATOM 2340 O O . GLY B 1 84 ? 1.16 -17.094 -4.254 1 97.94 84 GLY B O 1
ATOM 2341 N N . CYS B 1 85 ? 2.012 -15.586 -5.625 1 97.38 85 CYS B N 1
ATOM 2342 C CA . CYS B 1 85 ? 1.576 -16.281 -6.832 1 97.38 85 CYS B CA 1
ATOM 2343 C C . CYS B 1 85 ? 2.309 -17.609 -6.996 1 97.38 85 CYS B C 1
ATOM 2345 O O . CYS B 1 85 ? 1.708 -18.609 -7.391 1 97.38 85 CYS B O 1
ATOM 2347 N N . PHE B 1 86 ? 3.598 -17.625 -6.688 1 97.25 86 PHE B N 1
ATOM 2348 C CA . PHE B 1 86 ? 4.434 -18.797 -6.863 1 97.25 86 PHE B CA 1
ATOM 2349 C C . PHE B 1 86 ? 4.184 -19.812 -5.754 1 97.25 86 PHE B C 1
ATOM 2351 O O . PHE B 1 86 ? 4.332 -21.016 -5.961 1 97.25 86 PHE B O 1
ATOM 2358 N N . TYR B 1 87 ? 3.836 -19.312 -4.543 1 97 87 TYR B N 1
ATOM 2359 C CA . TYR B 1 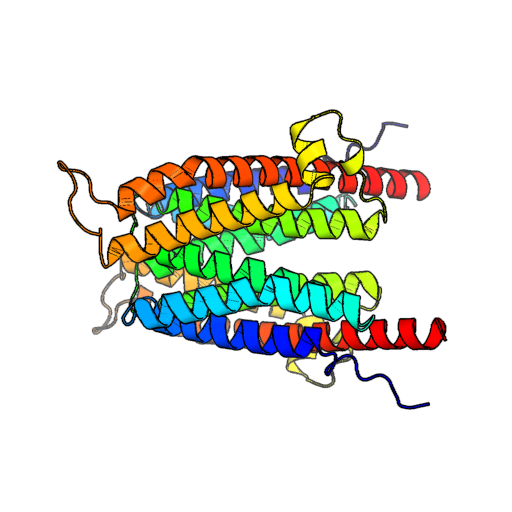87 ? 3.623 -20.172 -3.383 1 97 87 TYR B CA 1
ATOM 2360 C C . TYR B 1 87 ? 2.252 -19.922 -2.766 1 97 87 TYR B C 1
ATOM 2362 O O . TYR B 1 87 ? 2.152 -19.438 -1.636 1 97 87 TYR B O 1
ATOM 2370 N N . PRO B 1 88 ? 1.236 -20.469 -3.371 1 96.25 88 PRO B N 1
ATOM 2371 C CA . PRO B 1 88 ? -0.136 -20.156 -2.969 1 96.25 88 PRO B CA 1
ATOM 2372 C C . PRO B 1 88 ? -0.481 -20.688 -1.58 1 96.25 88 PRO B C 1
ATOM 2374 O O . PRO B 1 88 ? -1.353 -20.141 -0.901 1 96.25 88 PRO B O 1
ATOM 2377 N N . HIS B 1 89 ? 0.207 -21.75 -1.137 1 96.44 89 HIS B N 1
ATOM 2378 C CA . HIS B 1 89 ? -0.05 -22.328 0.179 1 96.44 89 HIS B CA 1
ATOM 2379 C C . HIS B 1 89 ? 0.28 -21.328 1.288 1 96.44 89 HIS B C 1
ATOM 2381 O O . HIS B 1 89 ? -0.239 -21.438 2.4 1 96.44 89 HIS B O 1
ATOM 2387 N N . TYR B 1 90 ? 1.138 -20.312 0.964 1 97.25 90 TYR B N 1
ATOM 2388 C CA . TYR B 1 90 ? 1.562 -19.328 1.949 1 97.25 90 TYR B CA 1
ATOM 2389 C C . TYR B 1 90 ? 0.996 -17.953 1.619 1 97.25 90 TYR B C 1
ATOM 2391 O O . TYR B 1 90 ? 1.555 -16.938 2.025 1 97.25 90 TYR B O 1
ATOM 2399 N N . LEU B 1 91 ? -0.084 -17.938 0.908 1 98.06 91 LEU B N 1
ATOM 2400 C CA . LEU B 1 91 ? -0.644 -16.672 0.434 1 98.06 91 LEU B CA 1
ATOM 2401 C C . LEU B 1 91 ? -0.998 -15.766 1.604 1 98.06 91 LEU B C 1
ATOM 2403 O O . LEU B 1 91 ? -0.734 -14.562 1.561 1 98.06 91 LEU B O 1
ATOM 2407 N N . LEU B 1 92 ? -1.574 -16.344 2.643 1 98.25 92 LEU B N 1
ATOM 2408 C CA . LEU B 1 92 ? -1.952 -15.539 3.799 1 98.25 92 LEU B CA 1
ATOM 2409 C C . LEU B 1 92 ? -0.739 -14.812 4.379 1 98.25 92 LEU B C 1
ATOM 2411 O O . LEU B 1 92 ? -0.822 -13.641 4.73 1 98.25 92 LEU B O 1
ATOM 2415 N N . TYR B 1 93 ? 0.38 -15.5 4.496 1 97.94 93 TYR B N 1
ATOM 2416 C CA . TYR B 1 93 ? 1.608 -14.898 5.004 1 97.94 93 TYR B CA 1
ATOM 2417 C C . TYR B 1 93 ? 2.023 -13.703 4.16 1 97.94 93 TYR B C 1
ATOM 2419 O O . TYR B 1 93 ? 2.344 -12.641 4.695 1 97.94 93 TYR B O 1
ATOM 2427 N N . PHE B 1 94 ? 2.029 -13.852 2.848 1 98.31 94 PHE B N 1
ATOM 2428 C CA . PHE B 1 94 ? 2.447 -12.789 1.941 1 98.31 94 PHE B CA 1
ATOM 2429 C C . PHE B 1 94 ? 1.48 -11.617 2.006 1 98.31 94 PHE B C 1
ATOM 2431 O O . PHE B 1 94 ? 1.903 -10.461 2 1 98.31 94 PHE B O 1
ATOM 2438 N N . GLN B 1 95 ? 0.171 -11.93 2.1 1 98.62 95 GLN B N 1
ATOM 2439 C CA . GLN B 1 95 ? -0.835 -10.883 2.24 1 98.62 95 GLN B CA 1
ATOM 2440 C C . GLN B 1 95 ? -0.613 -10.07 3.516 1 98.62 95 GLN B C 1
ATOM 2442 O O . GLN B 1 95 ? -0.586 -8.836 3.48 1 98.62 95 GLN B O 1
ATOM 2447 N N . MET B 1 96 ? -0.389 -10.758 4.586 1 98.38 96 MET B N 1
ATOM 2448 C CA . MET B 1 96 ? -0.217 -10.086 5.867 1 98.38 96 MET B CA 1
ATOM 2449 C C . MET B 1 96 ? 1.086 -9.297 5.895 1 98.38 96 MET B C 1
ATOM 2451 O O . MET B 1 96 ? 1.141 -8.195 6.457 1 98.38 96 MET B O 1
ATOM 2455 N N . SER B 1 97 ? 2.129 -9.867 5.324 1 97.94 97 SER B N 1
ATOM 2456 C CA . SER B 1 97 ? 3.398 -9.148 5.242 1 97.94 97 SER B CA 1
ATOM 2457 C C . SER B 1 97 ? 3.24 -7.832 4.492 1 97.94 97 SER B C 1
ATOM 2459 O O . SER B 1 97 ? 3.732 -6.797 4.941 1 97.94 97 SER B O 1
ATOM 2461 N N . ALA B 1 98 ? 2.518 -7.859 3.365 1 98.38 98 ALA B N 1
ATOM 2462 C CA . ALA B 1 98 ? 2.291 -6.656 2.568 1 98.38 98 ALA B CA 1
ATOM 2463 C C . ALA B 1 98 ? 1.417 -5.656 3.322 1 98.38 98 ALA B C 1
ATOM 2465 O O . ALA B 1 98 ? 1.702 -4.457 3.33 1 98.38 98 ALA B O 1
ATOM 2466 N N . VAL B 1 99 ? 0.384 -6.145 3.98 1 98.56 99 VAL B N 1
ATOM 2467 C CA . VAL B 1 99 ? -0.55 -5.301 4.719 1 98.56 99 VAL B CA 1
ATOM 2468 C C . VAL B 1 99 ? 0.184 -4.582 5.848 1 98.56 99 VAL B C 1
ATOM 2470 O O . VAL B 1 99 ? 0.06 -3.363 6 1 98.56 99 VAL B O 1
ATOM 2473 N N . VAL B 1 100 ? 0.956 -5.309 6.574 1 97.94 100 VAL B N 1
ATOM 2474 C CA . VAL B 1 100 ? 1.66 -4.746 7.723 1 97.94 100 VAL B CA 1
ATOM 2475 C C . VAL B 1 100 ? 2.684 -3.717 7.246 1 97.94 100 VAL B C 1
ATOM 2477 O O . VAL B 1 100 ? 2.811 -2.639 7.832 1 97.94 100 VAL B O 1
ATOM 2480 N N . ASP B 1 101 ? 3.363 -3.998 6.211 1 97.44 101 ASP B N 1
ATOM 2481 C CA . ASP B 1 101 ? 4.387 -3.096 5.691 1 97.44 101 ASP B CA 1
ATOM 2482 C C . ASP B 1 101 ? 3.775 -1.772 5.234 1 97.44 101 ASP B C 1
ATOM 2484 O O . ASP B 1 101 ? 4.227 -0.701 5.645 1 97.44 101 ASP B O 1
ATOM 2488 N N . ILE B 1 102 ? 2.717 -1.851 4.457 1 98.25 102 ILE B N 1
ATOM 2489 C CA . ILE B 1 102 ? 2.088 -0.655 3.908 1 98.25 102 ILE B CA 1
ATOM 2490 C C . ILE B 1 102 ? 1.417 0.135 5.031 1 98.25 102 ILE B C 1
ATOM 2492 O O . ILE B 1 102 ? 1.654 1.336 5.18 1 98.25 102 ILE B O 1
ATOM 2496 N N . ALA B 1 103 ? 0.649 -0.539 5.848 1 98.25 103 ALA B N 1
ATOM 2497 C CA . ALA B 1 103 ? -0.129 0.137 6.883 1 98.25 103 ALA B CA 1
ATOM 2498 C C . ALA B 1 103 ? 0.784 0.784 7.918 1 98.25 103 ALA B C 1
ATOM 2500 O O . ALA B 1 103 ? 0.538 1.911 8.352 1 98.25 103 ALA B O 1
ATOM 2501 N N . SER B 1 104 ? 1.815 0.097 8.297 1 96.75 104 SER B N 1
ATOM 2502 C CA . SER B 1 104 ? 2.699 0.614 9.336 1 96.75 104 SER B CA 1
ATOM 2503 C C . SER B 1 104 ? 3.461 1.844 8.852 1 96.75 104 SER B C 1
ATOM 2505 O O . SER B 1 104 ? 3.516 2.859 9.555 1 96.75 104 SER B O 1
ATOM 2507 N N . HIS B 1 105 ? 3.98 1.781 7.656 1 96.06 105 HIS B N 1
ATOM 2508 C CA . HIS B 1 105 ? 4.754 2.908 7.145 1 96.06 105 HIS B CA 1
ATOM 2509 C C . HIS B 1 105 ? 3.855 4.109 6.863 1 96.06 105 HIS B C 1
ATOM 2511 O O . HIS B 1 105 ? 4.23 5.246 7.152 1 96.06 105 HIS B O 1
ATOM 2517 N N . TRP B 1 106 ? 2.701 3.801 6.312 1 97.12 106 TRP B N 1
ATOM 2518 C CA . TRP B 1 106 ? 1.759 4.871 6.004 1 97.12 106 TRP B CA 1
ATOM 2519 C C . TRP B 1 106 ? 1.308 5.582 7.273 1 97.12 106 TRP B C 1
ATOM 2521 O O . TRP B 1 106 ? 1.434 6.805 7.387 1 97.12 106 TRP B O 1
ATOM 2531 N N . LEU B 1 107 ? 0.959 4.852 8.266 1 96.12 107 LEU B N 1
ATOM 2532 C CA . LEU B 1 107 ? 0.461 5.434 9.508 1 96.12 107 LEU B CA 1
ATOM 2533 C C . LEU B 1 107 ? 1.582 6.137 10.266 1 96.12 107 LEU B C 1
ATOM 2535 O O . LEU B 1 107 ? 1.381 7.227 10.805 1 96.12 107 LEU B O 1
ATOM 2539 N N . HIS B 1 108 ? 2.711 5.531 10.281 1 92.56 108 HIS B N 1
ATOM 2540 C CA . HIS B 1 108 ? 3.848 6.121 10.977 1 92.56 108 HIS B CA 1
ATOM 2541 C C . HIS B 1 108 ? 4.266 7.441 10.328 1 92.56 108 HIS B C 1
ATOM 2543 O O . HIS B 1 108 ? 4.547 8.414 11.023 1 92.56 108 HIS B O 1
ATOM 2549 N N . PHE B 1 109 ? 4.309 7.43 9.109 1 92.75 109 PHE B N 1
ATOM 2550 C CA . PHE B 1 109 ? 4.656 8.648 8.383 1 92.75 109 PHE B CA 1
ATOM 2551 C C . PHE B 1 109 ? 3.654 9.758 8.68 1 92.75 109 PHE B C 1
ATOM 2553 O O . PHE B 1 109 ? 4.043 10.891 8.953 1 92.75 109 PHE B O 1
ATOM 2560 N N . HIS B 1 110 ? 2.4 9.453 8.656 1 93.62 110 HIS B N 1
ATOM 2561 C CA . HIS B 1 110 ? 1.359 10.445 8.914 1 93.62 110 HIS B CA 1
ATOM 2562 C C . HIS B 1 110 ? 1.435 10.953 10.352 1 93.62 110 HIS B C 1
ATOM 2564 O O . HIS B 1 110 ? 1.36 12.164 10.586 1 93.62 110 HIS B O 1
ATOM 2570 N N . ALA B 1 111 ? 1.604 10.047 11.242 1 92.06 111 ALA B N 1
ATOM 2571 C CA . ALA B 1 111 ? 1.695 10.422 12.648 1 92.06 111 ALA B CA 1
ATOM 2572 C C . ALA B 1 111 ? 2.883 11.352 12.891 1 92.06 111 ALA B C 1
ATOM 2574 O O . ALA B 1 111 ? 2.768 12.344 13.617 1 92.06 111 ALA B O 1
ATOM 2575 N N . SER B 1 112 ? 3.998 11.055 12.281 1 88.44 112 SER B N 1
ATOM 2576 C CA . SER B 1 112 ? 5.191 11.875 12.422 1 88.44 112 SER B CA 1
ATOM 2577 C C . SER B 1 112 ? 4.988 13.258 11.805 1 88.44 112 SER B C 1
ATOM 2579 O O . SER B 1 112 ? 5.445 14.266 12.352 1 88.44 112 SER B O 1
ATOM 2581 N N . ASP B 1 113 ? 4.301 13.312 10.789 1 88 113 ASP B N 1
ATOM 2582 C CA . ASP B 1 113 ? 4.07 14.562 10.07 1 88 113 ASP B CA 1
ATOM 2583 C C . ASP B 1 113 ? 3.162 15.492 10.875 1 88 113 ASP B C 1
ATOM 2585 O O . ASP B 1 113 ? 3.416 16.703 10.961 1 88 113 ASP B O 1
ATOM 2589 N N . VAL B 1 114 ? 2.146 14.977 11.461 1 87.69 114 VAL B N 1
ATOM 2590 C CA . VAL B 1 114 ? 1.146 15.789 12.148 1 87.69 114 VAL B CA 1
ATOM 2591 C C . VAL B 1 114 ? 1.692 16.25 13.492 1 87.69 114 VAL B C 1
ATOM 2593 O O . VAL B 1 114 ? 1.295 17.297 14.008 1 87.69 114 VAL B O 1
ATOM 2596 N N . THR B 1 115 ? 2.566 15.531 14.055 1 86.12 115 THR B N 1
ATOM 2597 C CA . THR B 1 115 ? 3.053 15.883 15.383 1 86.12 115 THR B CA 1
ATOM 2598 C C . THR B 1 115 ? 4.414 16.562 15.297 1 86.12 115 THR B C 1
ATOM 2600 O O . THR B 1 115 ? 4.84 17.234 16.25 1 86.12 115 THR B O 1
ATOM 2603 N N . GLY B 1 116 ? 5.016 16.578 14.133 1 76.25 116 GLY B N 1
ATOM 2604 C CA . GLY B 1 116 ? 6.367 17.109 14.008 1 76.25 116 GLY B CA 1
ATOM 2605 C C . GLY B 1 116 ? 7.383 16.312 14.812 1 76.25 116 GLY B C 1
ATOM 2606 O O . GLY B 1 116 ? 8.562 16.672 14.867 1 76.25 116 GLY B O 1
ATOM 2607 N N . LYS B 1 117 ? 6.957 15.492 15.898 1 60.94 117 LYS B N 1
ATOM 2608 C CA . LYS B 1 117 ? 7.809 14.773 16.844 1 60.94 117 LYS B CA 1
ATOM 2609 C C . LYS B 1 117 ? 8.172 13.391 16.297 1 60.94 117 LYS B C 1
ATOM 2611 O O . LYS B 1 117 ? 7.379 12.766 15.594 1 60.94 117 LYS B O 1
ATOM 2616 N N . MET B 1 118 ? 9.398 13.203 15.797 1 53.44 118 MET B N 1
ATOM 2617 C CA . MET B 1 118 ? 9.688 11.773 15.734 1 53.44 118 MET B CA 1
ATOM 2618 C C . MET B 1 118 ? 9.695 11.156 17.125 1 53.44 118 MET B C 1
ATOM 2620 O O . MET B 1 118 ? 10.695 11.227 17.844 1 53.44 118 MET B O 1
ATOM 2624 N N . THR B 1 119 ? 8.617 11.133 17.844 1 46.44 119 THR B N 1
ATOM 2625 C CA . THR B 1 119 ? 8.484 10.742 19.25 1 46.44 119 THR B CA 1
ATOM 2626 C C . THR B 1 119 ? 9.164 9.398 19.5 1 46.44 119 THR B C 1
ATOM 2628 O O . THR B 1 119 ? 9.422 9.031 20.656 1 46.44 119 THR B O 1
ATOM 2631 N N . HIS B 1 120 ? 9.258 8.586 18.609 1 47.84 120 HIS B N 1
ATOM 2632 C CA . HIS B 1 120 ? 9.617 7.223 18.984 1 47.84 120 HIS B CA 1
ATOM 2633 C C . HIS B 1 120 ? 11.078 7.137 19.422 1 47.84 120 HIS B C 1
ATOM 2635 O O . HIS B 1 120 ? 11.531 6.086 19.891 1 47.84 120 HIS B O 1
ATOM 2641 N N . LYS B 1 121 ? 11.883 8.211 19.172 1 50.44 121 LYS B N 1
ATOM 2642 C CA . LYS B 1 121 ? 13.273 8.086 19.594 1 50.44 121 LYS B CA 1
ATOM 2643 C C . LYS B 1 121 ? 13.367 7.844 21.094 1 50.44 121 LYS B C 1
ATOM 2645 O O . LYS B 1 121 ? 14.391 7.359 21.594 1 50.44 121 LYS B O 1
ATOM 2650 N N . GLN B 1 122 ? 12.25 8.07 21.734 1 50.94 122 GLN B N 1
ATOM 2651 C CA . GLN B 1 122 ? 12.391 7.898 23.188 1 50.94 122 GLN B CA 1
ATOM 2652 C C . GLN B 1 122 ? 11.766 6.586 23.641 1 50.94 122 GLN B C 1
ATOM 2654 O O . GLN B 1 122 ? 11.266 6.492 24.766 1 50.94 122 GLN B O 1
ATOM 2659 N N . SER B 1 123 ? 11.727 5.699 22.75 1 55.44 123 SER B N 1
ATOM 2660 C CA . SER B 1 123 ? 11.102 4.48 23.25 1 55.44 123 SER B CA 1
ATOM 2661 C C . SER B 1 123 ? 12 3.771 24.25 1 55.44 123 SER B C 1
ATOM 2663 O O . SER B 1 123 ? 13.227 3.82 24.141 1 55.44 123 SER B O 1
ATOM 2665 N N . SER B 1 124 ? 11.484 3.324 25.328 1 59.34 124 SE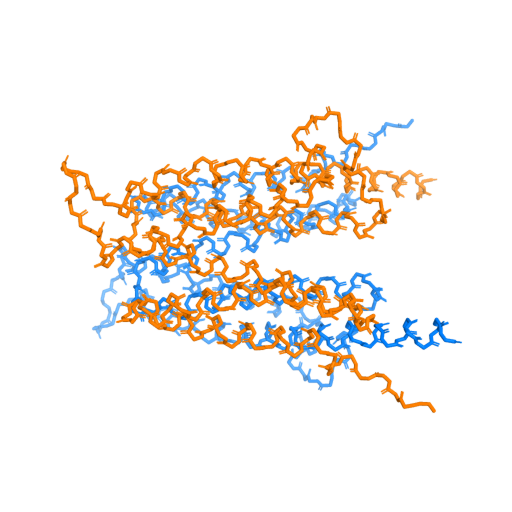R B N 1
ATOM 2666 C CA . SER B 1 124 ? 12.164 2.564 26.375 1 59.34 124 SER B CA 1
ATOM 2667 C C . SER B 1 124 ? 12.57 1.181 25.875 1 59.34 124 SER B C 1
ATOM 2669 O O . SER B 1 124 ? 13.406 0.512 26.484 1 59.34 124 SER B O 1
ATOM 2671 N N . ASN B 1 125 ? 12.047 0.839 24.781 1 62.62 125 ASN B N 1
ATOM 2672 C CA . ASN B 1 125 ? 12.453 -0.468 24.281 1 62.62 125 ASN B CA 1
ATOM 2673 C C . ASN B 1 125 ? 13.758 -0.384 23.484 1 62.62 125 ASN B C 1
ATOM 2675 O O . ASN B 1 125 ? 13.875 0.424 22.562 1 62.62 125 ASN B O 1
ATOM 2679 N N . PRO B 1 126 ? 14.766 -1.182 23.984 1 68.88 126 PRO B N 1
ATOM 2680 C CA . PRO B 1 126 ? 16.094 -1.068 23.375 1 68.88 126 PRO B CA 1
ATOM 2681 C C . PRO B 1 126 ? 16.078 -1.361 21.875 1 68.88 126 PRO B C 1
ATOM 2683 O O . PRO B 1 126 ? 16.797 -0.711 21.109 1 68.88 126 PRO B O 1
ATOM 2686 N N . VAL B 1 127 ? 15.336 -2.275 21.438 1 68.25 127 VAL B N 1
ATOM 2687 C CA . VAL B 1 127 ? 15.297 -2.631 20.016 1 68.25 127 VAL B CA 1
ATOM 2688 C C . VAL B 1 127 ? 14.719 -1.469 19.203 1 68.25 127 VAL B C 1
ATOM 2690 O O . VAL B 1 127 ? 15.25 -1.119 18.156 1 68.25 127 VAL B O 1
ATOM 2693 N N . LEU B 1 128 ? 13.758 -0.961 19.688 1 68.69 128 LEU B N 1
ATOM 2694 C CA . LEU B 1 128 ? 13.125 0.178 19.031 1 68.69 128 LEU B CA 1
ATOM 2695 C C . LEU B 1 128 ? 14.055 1.389 19.031 1 68.69 128 LEU B C 1
ATOM 2697 O O . LEU B 1 128 ? 14.109 2.133 18.047 1 68.69 128 LEU B O 1
ATOM 2701 N N . HIS B 1 129 ? 14.758 1.411 20.156 1 71.75 129 HIS B N 1
ATOM 2702 C CA . HIS B 1 129 ? 15.711 2.506 20.25 1 71.75 129 HIS B CA 1
ATOM 2703 C C . HIS B 1 129 ? 16.812 2.361 19.203 1 71.75 129 HIS B C 1
ATOM 2705 O O . HIS B 1 129 ? 17.156 3.328 18.516 1 71.75 129 HIS B O 1
ATOM 2711 N N . LEU B 1 130 ? 17.234 1.088 19.141 1 70.06 130 LEU B N 1
ATOM 2712 C CA . LEU B 1 130 ? 18.281 0.834 18.172 1 70.06 130 LEU B CA 1
ATOM 2713 C C . LEU B 1 130 ? 17.781 1.055 16.75 1 70.06 130 LEU B C 1
ATOM 2715 O O . LEU B 1 130 ? 18.484 1.61 15.906 1 70.06 130 LEU B O 1
ATOM 2719 N N . TYR B 1 131 ? 16.594 0.641 16.562 1 68.69 131 TYR B N 1
ATOM 2720 C CA . TYR B 1 131 ? 15.977 0.754 15.242 1 68.69 131 TYR B CA 1
ATOM 2721 C C . TYR B 1 131 ? 15.859 2.213 14.82 1 68.69 131 TYR B C 1
ATOM 2723 O O . TYR B 1 131 ? 16.078 2.547 13.648 1 68.69 131 TYR B O 1
ATOM 2731 N N . TYR B 1 132 ? 15.734 2.955 15.766 1 66.88 132 TYR B N 1
ATOM 2732 C CA . TYR B 1 132 ? 15.5 4.355 15.438 1 66.88 132 TYR B CA 1
ATOM 2733 C C . TYR B 1 132 ? 16.797 5.152 15.508 1 66.88 132 TYR B C 1
ATOM 2735 O O . TYR B 1 132 ? 16.906 6.238 14.93 1 66.88 132 TYR B O 1
ATOM 2743 N N . THR B 1 133 ? 17.75 4.543 16.188 1 69.81 133 THR B N 1
ATOM 2744 C CA . THR B 1 133 ? 18.938 5.363 16.422 1 69.81 133 THR B CA 1
ATOM 2745 C C . THR B 1 133 ? 20.109 4.891 15.555 1 69.81 133 THR B C 1
ATOM 2747 O O . THR B 1 133 ? 20.969 5.688 15.188 1 69.81 133 THR B O 1
ATOM 2750 N N . SER B 1 134 ? 20.031 3.598 15.211 1 75.94 134 SER B N 1
ATOM 2751 C CA . SER B 1 134 ? 21.156 3.064 14.445 1 75.94 134 SER B CA 1
ATOM 2752 C C . SER B 1 134 ? 20.812 2.914 12.969 1 75.94 134 SER B C 1
ATOM 2754 O O . SER B 1 134 ? 20 2.055 12.602 1 75.94 134 SER B O 1
ATOM 2756 N N . ARG B 1 135 ? 21.422 3.551 12.133 1 79.5 135 ARG B N 1
ATOM 2757 C CA . ARG B 1 135 ? 21.203 3.516 10.688 1 79.5 135 ARG B CA 1
ATOM 2758 C C . ARG B 1 135 ? 21.641 2.178 10.102 1 79.5 135 ARG B C 1
ATOM 2760 O O . ARG B 1 135 ? 20.922 1.577 9.305 1 79.5 135 ARG B O 1
ATOM 2767 N N . PRO B 1 136 ? 22.812 1.685 10.547 1 79.19 136 PRO B N 1
ATOM 2768 C CA . PRO B 1 136 ? 23.219 0.379 10.031 1 79.19 136 PRO B CA 1
ATOM 2769 C C . PRO B 1 136 ? 22.234 -0.732 10.367 1 79.19 136 PRO B C 1
ATOM 2771 O O . PRO B 1 136 ? 22.016 -1.639 9.555 1 79.19 136 PRO B O 1
ATOM 2774 N N . PHE B 1 137 ? 21.719 -0.635 11.531 1 82.44 137 PHE B N 1
ATOM 2775 C CA . PHE B 1 137 ? 20.734 -1.644 11.922 1 82.44 137 PHE B CA 1
ATOM 2776 C C . PHE B 1 137 ? 19.5 -1.576 11.039 1 82.44 137 PHE B C 1
ATOM 2778 O O . PHE B 1 137 ? 19.016 -2.604 10.562 1 82.44 137 PHE B O 1
ATOM 2785 N N . LEU B 1 138 ? 19.047 -0.439 10.844 1 80.5 138 LEU B N 1
ATOM 2786 C CA . LEU B 1 138 ? 17.906 -0.251 9.961 1 80.5 138 LEU B CA 1
ATOM 2787 C C . LEU B 1 138 ? 18.219 -0.782 8.562 1 80.5 138 LEU B C 1
ATOM 2789 O O . LEU B 1 138 ? 17.375 -1.468 7.961 1 80.5 138 LEU B O 1
ATOM 2793 N N . PHE B 1 139 ? 19.375 -0.539 8.141 1 83.19 139 PHE B N 1
ATOM 2794 C CA . PHE B 1 139 ? 19.797 -0.972 6.809 1 83.19 139 PHE B CA 1
ATOM 2795 C C . PHE B 1 139 ? 19.844 -2.494 6.727 1 83.19 139 PHE B C 1
ATOM 2797 O O . PHE B 1 139 ? 19.391 -3.084 5.75 1 83.19 139 PHE B O 1
ATOM 2804 N N . MET B 1 140 ? 20.391 -3.029 7.766 1 85.62 140 MET B N 1
ATOM 2805 C CA . MET B 1 140 ? 20.484 -4.484 7.797 1 85.62 140 MET B CA 1
ATOM 2806 C C . MET B 1 140 ? 19.109 -5.133 7.805 1 85.62 140 MET B C 1
ATOM 2808 O O . MET B 1 140 ? 18.891 -6.152 7.152 1 85.62 140 MET B O 1
ATOM 2812 N N . MET B 1 141 ? 18.219 -4.547 8.469 1 87.25 141 MET B N 1
ATOM 2813 C CA . MET B 1 141 ? 16.859 -5.086 8.539 1 87.25 141 MET B CA 1
ATOM 2814 C C . MET B 1 141 ? 16.156 -4.969 7.191 1 87.25 141 MET B C 1
ATOM 2816 O O . MET B 1 141 ? 15.484 -5.906 6.758 1 87.25 141 MET B O 1
ATOM 2820 N N . CYS B 1 142 ? 16.328 -3.875 6.555 1 87.56 142 CYS B N 1
ATOM 2821 C CA . CYS B 1 142 ? 15.719 -3.662 5.25 1 87.56 142 CYS B CA 1
ATOM 2822 C C . CYS B 1 142 ? 16.328 -4.594 4.207 1 87.56 142 CYS B C 1
ATOM 2824 O O . CYS B 1 142 ? 15.602 -5.199 3.414 1 87.56 142 CYS B O 1
ATOM 2826 N N . LEU B 1 143 ? 17.656 -4.699 4.285 1 89.75 143 LEU B N 1
ATOM 2827 C CA . LEU B 1 143 ? 18.359 -5.578 3.355 1 89.75 143 LEU B CA 1
ATOM 2828 C C . LEU B 1 143 ? 17.984 -7.039 3.602 1 89.75 143 LEU B C 1
ATOM 2830 O O . LEU B 1 143 ? 17.766 -7.797 2.654 1 89.75 143 LEU B O 1
ATOM 2834 N N . GLY B 1 144 ? 17.953 -7.383 4.863 1 93.12 144 GLY B N 1
ATOM 2835 C CA . GLY B 1 144 ? 17.578 -8.742 5.203 1 93.12 144 GLY B CA 1
ATOM 2836 C C . GLY B 1 144 ? 16.1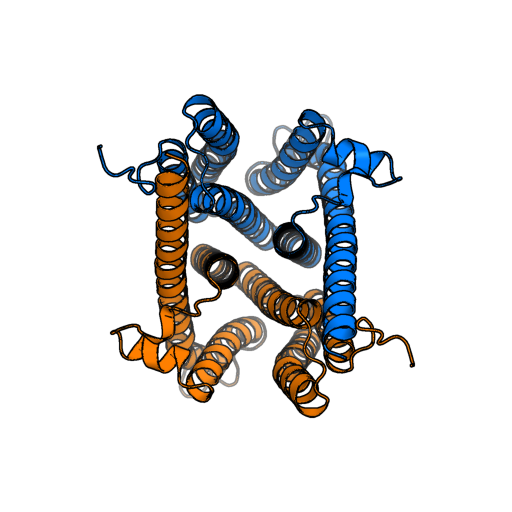72 -9.109 4.758 1 93.12 144 GLY B C 1
ATOM 2837 O O . GLY B 1 144 ? 15.945 -10.203 4.238 1 93.12 144 GLY B O 1
ATOM 2838 N N . ASN B 1 145 ? 15.266 -8.219 5.004 1 94.75 145 ASN B N 1
ATOM 2839 C CA . ASN B 1 145 ? 13.883 -8.438 4.57 1 94.75 145 ASN B CA 1
ATOM 2840 C C . ASN B 1 145 ? 13.789 -8.578 3.055 1 94.75 145 ASN B C 1
ATOM 2842 O O . ASN B 1 145 ? 13.156 -9.508 2.555 1 94.75 145 ASN B O 1
ATOM 2846 N N . GLU B 1 146 ? 14.445 -7.723 2.344 1 94.69 146 GLU B N 1
ATOM 2847 C CA . GLU B 1 146 ? 14.438 -7.766 0.884 1 94.69 146 GLU B CA 1
ATOM 2848 C C . GLU B 1 146 ? 15.117 -9.031 0.367 1 94.69 146 GLU B C 1
ATOM 2850 O O . GLU B 1 146 ? 14.648 -9.641 -0.6 1 94.69 146 GLU B O 1
ATOM 2855 N N . ALA B 1 147 ? 16.172 -9.359 0.99 1 95.25 147 ALA B N 1
ATOM 2856 C CA . ALA B 1 147 ? 16.906 -10.562 0.595 1 95.25 147 ALA B CA 1
ATOM 2857 C C . ALA B 1 147 ? 16.031 -11.805 0.764 1 95.25 147 ALA B C 1
ATOM 2859 O O . ALA B 1 147 ? 16.031 -12.695 -0.092 1 95.25 147 ALA B O 1
ATOM 2860 N N . PHE B 1 148 ? 15.32 -11.867 1.822 1 97.38 148 PHE B N 1
ATOM 2861 C CA . PHE B 1 148 ? 14.445 -13.008 2.064 1 97.38 148 PHE B CA 1
ATOM 2862 C C . PHE B 1 148 ? 13.461 -13.188 0.92 1 97.38 148 PHE B C 1
ATOM 2864 O O . PHE B 1 148 ? 13.383 -14.266 0.323 1 97.38 148 PHE B O 1
ATOM 2871 N N . TYR B 1 149 ? 12.75 -12.18 0.547 1 97.56 149 TYR B N 1
ATOM 2872 C CA . TYR B 1 149 ? 11.719 -12.289 -0.476 1 97.56 149 TYR B CA 1
ATOM 2873 C C . TYR B 1 149 ? 12.336 -12.5 -1.854 1 97.56 149 TYR B C 1
ATOM 2875 O O . TYR B 1 149 ? 11.758 -13.195 -2.695 1 97.56 149 TYR B O 1
ATOM 2883 N N . SER B 1 150 ? 13.484 -11.867 -2.076 1 97.12 150 SER B N 1
ATOM 2884 C CA . SER B 1 150 ? 14.172 -12.086 -3.344 1 97.12 150 SER B CA 1
ATOM 2885 C C . SER B 1 150 ? 14.609 -13.539 -3.488 1 97.12 150 SER B C 1
ATOM 2887 O O . SER B 1 150 ? 14.523 -14.117 -4.578 1 97.12 150 SER B O 1
ATOM 2889 N N . LEU B 1 151 ? 15.102 -14.125 -2.406 1 96.31 151 LEU B N 1
ATOM 2890 C CA . LEU B 1 151 ? 15.516 -15.523 -2.428 1 96.31 151 LEU B CA 1
ATOM 2891 C C . LEU B 1 151 ? 14.32 -16.438 -2.621 1 96.31 151 LEU B C 1
ATOM 2893 O O . LEU B 1 151 ? 14.406 -17.438 -3.346 1 96.31 151 LEU B O 1
ATOM 2897 N N . VAL B 1 152 ? 13.227 -16.125 -1.952 1 97.06 152 VAL B N 1
ATOM 2898 C CA . VAL B 1 152 ? 12 -16.891 -2.146 1 97.06 152 VAL B CA 1
ATOM 2899 C C . VAL B 1 152 ? 11.578 -16.828 -3.611 1 97.06 152 VAL B C 1
ATOM 2901 O O . VAL B 1 152 ? 11.172 -17.828 -4.191 1 97.06 152 VAL B O 1
ATOM 2904 N N . TYR B 1 153 ? 11.719 -15.695 -4.211 1 97.56 153 TYR B N 1
ATOM 2905 C CA . TYR B 1 153 ? 11.398 -15.5 -5.621 1 97.56 153 TYR B CA 1
ATOM 2906 C C . TYR B 1 153 ? 12.297 -16.359 -6.508 1 97.56 153 TYR B C 1
ATOM 2908 O O . TYR B 1 153 ? 11.805 -17.109 -7.355 1 97.56 153 TYR B O 1
ATOM 2916 N N . ILE B 1 154 ? 13.586 -16.312 -6.301 1 96.06 154 ILE B N 1
ATOM 2917 C CA . ILE B 1 154 ? 14.555 -17.016 -7.133 1 96.06 154 ILE B CA 1
ATOM 2918 C C . ILE B 1 154 ? 14.398 -18.516 -6.949 1 96.06 154 ILE B C 1
ATOM 2920 O O . ILE B 1 154 ? 14.57 -19.297 -7.898 1 96.06 154 ILE B O 1
ATOM 2924 N N . ASN B 1 155 ? 14.055 -18.906 -5.758 1 94.81 155 ASN B N 1
ATOM 2925 C CA . ASN B 1 155 ? 13.906 -20.328 -5.438 1 94.81 155 ASN B CA 1
ATOM 2926 C C . ASN B 1 155 ? 12.859 -21 -6.332 1 94.81 155 ASN B C 1
ATOM 2928 O O . ASN B 1 155 ? 12.945 -22.203 -6.602 1 94.81 155 ASN B O 1
ATOM 2932 N N . HIS B 1 156 ? 11.898 -20.25 -6.742 1 95.12 156 HIS B N 1
ATOM 2933 C CA . HIS B 1 156 ? 10.859 -20.797 -7.609 1 95.12 156 HIS B CA 1
ATOM 2934 C C . HIS B 1 156 ? 11.438 -21.266 -8.938 1 95.12 156 HIS B C 1
ATOM 2936 O O . HIS B 1 156 ? 10.977 -22.25 -9.508 1 95.12 156 HIS B O 1
ATOM 2942 N N . PHE B 1 157 ? 12.469 -20.625 -9.406 1 94.5 157 PHE B N 1
ATOM 2943 C CA . PHE B 1 157 ? 13.031 -20.922 -10.719 1 94.5 157 PHE B CA 1
ATOM 2944 C C . PHE B 1 157 ? 14.258 -21.812 -10.586 1 94.5 157 PHE B C 1
ATOM 2946 O O . PHE B 1 157 ? 14.531 -22.641 -11.461 1 94.5 157 PHE B O 1
ATOM 2953 N N . TRP B 1 158 ? 15.039 -21.578 -9.555 1 91.5 158 TRP B N 1
ATOM 2954 C CA . TRP B 1 158 ? 16.281 -22.312 -9.352 1 91.5 158 TRP B CA 1
ATOM 2955 C C . TRP B 1 158 ? 16.594 -22.453 -7.863 1 91.5 158 TRP B C 1
ATOM 2957 O O . TRP B 1 158 ? 16.797 -21.453 -7.164 1 91.5 158 TRP B O 1
ATOM 2967 N N . SER B 1 159 ? 16.609 -23.625 -7.363 1 88.88 159 SER B N 1
ATOM 2968 C CA . SER B 1 159 ? 16.812 -23.891 -5.945 1 88.88 159 SER B CA 1
ATOM 2969 C C . SER B 1 159 ? 18.312 -23.922 -5.605 1 88.88 159 SER B C 1
ATOM 2971 O O . SER B 1 159 ? 18.688 -23.891 -4.434 1 88.88 159 SER B O 1
ATOM 2973 N N . GLY B 1 160 ? 19.141 -23.781 -6.594 1 84.75 160 GLY B N 1
ATOM 2974 C CA . GLY B 1 160 ? 20.562 -23.797 -6.363 1 84.75 160 GLY B CA 1
ATOM 2975 C C . GLY B 1 160 ? 21.156 -25.188 -6.242 1 84.75 160 GLY B C 1
ATOM 2976 O O . GLY B 1 160 ? 20.422 -26.188 -6.363 1 84.75 160 GLY B O 1
ATOM 2977 N N . PRO B 1 161 ? 22.484 -25.281 -6.195 1 83.94 161 PRO B N 1
ATOM 2978 C CA . PRO B 1 161 ? 23.141 -26.578 -6.121 1 83.94 161 PRO B CA 1
ATOM 2979 C C . PRO B 1 161 ? 22.828 -27.328 -4.832 1 83.94 161 PRO B C 1
ATOM 2981 O O . PRO B 1 161 ? 22.562 -26.703 -3.797 1 83.94 161 PRO B O 1
ATOM 2984 N N . GLY B 1 162 ? 22.516 -28.625 -4.945 1 77.38 162 GLY B N 1
ATOM 2985 C CA . GLY B 1 162 ? 22.234 -29.469 -3.795 1 77.38 162 GLY B CA 1
ATOM 2986 C C . GLY B 1 162 ? 23.469 -29.766 -2.953 1 77.38 162 GLY B C 1
ATOM 2987 O O . GLY B 1 162 ? 24.531 -30.094 -3.486 1 77.38 162 GLY B O 1
ATOM 2988 N N . ILE B 1 163 ? 23.516 -29.156 -1.849 1 69.69 163 ILE B N 1
ATOM 2989 C CA . ILE B 1 163 ? 24.609 -29.484 -0.923 1 69.69 163 ILE B CA 1
ATOM 2990 C C . ILE B 1 163 ? 24.078 -30.375 0.193 1 69.69 163 ILE B C 1
ATOM 2992 O O . ILE B 1 163 ? 23.297 -29.938 1.034 1 69.69 163 ILE B O 1
ATOM 2996 N N . HIS B 1 164 ? 24.641 -31.578 0.234 1 73.19 164 HIS B N 1
ATOM 2997 C CA . HIS B 1 164 ? 24.328 -32.562 1.27 1 73.19 164 HIS B CA 1
ATOM 2998 C C . HIS B 1 164 ? 22.812 -32.656 1.481 1 73.19 164 HIS B C 1
ATOM 3000 O O . HIS B 1 164 ? 22.344 -32.688 2.621 1 73.19 164 HIS B O 1
ATOM 3006 N N . GLY B 1 165 ? 21.938 -32.594 0.489 1 72.69 165 GLY B N 1
ATOM 3007 C CA . GLY B 1 165 ? 20.5 -32.844 0.566 1 72.69 165 GLY B CA 1
ATOM 3008 C C . GLY B 1 165 ? 19.688 -31.562 0.668 1 72.69 165 GLY B C 1
ATOM 3009 O O . GLY B 1 165 ? 18.469 -31.594 0.56 1 72.69 165 GLY B O 1
ATOM 3010 N N . PHE B 1 166 ? 20.453 -30.438 1.025 1 79.5 166 PHE B N 1
ATOM 3011 C CA . PHE B 1 166 ? 19.734 -29.156 1.073 1 79.5 166 PHE B CA 1
ATOM 3012 C C . PHE B 1 166 ? 20.109 -28.281 -0.116 1 79.5 166 PHE B C 1
ATOM 3014 O O . PHE B 1 166 ? 21.219 -28.406 -0.66 1 79.5 166 PHE B O 1
ATOM 3021 N N . HIS B 1 167 ? 19.156 -27.641 -0.592 1 88.38 167 HIS B N 1
ATOM 3022 C CA . HIS B 1 167 ? 19.438 -26.688 -1.663 1 88.38 167 HIS B CA 1
ATOM 3023 C C . HIS B 1 167 ? 19.859 -25.328 -1.103 1 88.38 167 HIS B C 1
ATOM 3025 O O . HIS B 1 167 ? 19.328 -24.891 -0.078 1 88.38 167 HIS B O 1
ATOM 3031 N N . LEU B 1 168 ? 20.781 -24.781 -1.719 1 89.88 168 LEU B N 1
ATOM 3032 C CA . LEU B 1 168 ? 21.438 -23.547 -1.251 1 89.88 168 LEU B CA 1
ATOM 3033 C C . LEU B 1 168 ? 20.422 -22.422 -1.104 1 89.88 168 LEU B C 1
ATOM 3035 O O . LEU B 1 168 ? 20.391 -21.734 -0.078 1 89.88 168 LEU B O 1
ATOM 3039 N N . ILE B 1 169 ? 19.609 -22.203 -2.078 1 92.56 169 ILE B N 1
ATOM 3040 C CA . ILE B 1 169 ? 18.734 -21.047 -2.102 1 92.56 169 ILE B CA 1
ATOM 3041 C C . ILE B 1 169 ? 17.703 -21.141 -0.974 1 92.56 169 ILE B C 1
ATOM 3043 O O . ILE B 1 169 ? 17.547 -20.203 -0.192 1 92.56 169 ILE B O 1
ATOM 3047 N N . PRO B 1 170 ? 17.047 -22.266 -0.795 1 92.81 170 PRO B N 1
ATOM 3048 C CA . PRO B 1 170 ? 16.125 -22.359 0.345 1 92.81 170 PRO B CA 1
ATOM 3049 C C . PRO B 1 170 ? 16.844 -22.25 1.688 1 92.81 170 PRO B C 1
ATOM 3051 O O . PRO B 1 170 ? 16.281 -21.75 2.66 1 92.81 170 PRO B O 1
ATOM 3054 N N . PHE B 1 171 ? 18.031 -22.719 1.705 1 92.94 171 PHE B N 1
ATOM 3055 C CA . PHE B 1 171 ? 18.828 -22.594 2.924 1 92.94 171 PHE B CA 1
ATOM 3056 C C . PHE B 1 171 ? 19.094 -21.125 3.236 1 92.94 171 PHE B C 1
ATOM 3058 O O . PHE B 1 171 ? 18.922 -20.688 4.375 1 92.94 171 PHE B O 1
ATOM 3065 N N . LEU B 1 172 ? 19.547 -20.406 2.262 1 93.25 172 LEU B N 1
ATOM 3066 C CA . LEU B 1 172 ? 19.797 -18.984 2.43 1 93.25 172 LEU B CA 1
ATOM 3067 C C . LEU B 1 172 ? 18.516 -18.234 2.789 1 93.25 172 LEU B C 1
ATOM 3069 O O . LEU B 1 172 ? 18.531 -17.344 3.635 1 93.25 172 LEU B O 1
ATOM 3073 N N . ALA B 1 173 ? 17.422 -18.578 2.15 1 94.81 173 ALA B N 1
ATOM 3074 C CA . ALA B 1 173 ? 16.141 -17.969 2.469 1 94.81 173 ALA B CA 1
ATOM 3075 C C . ALA B 1 173 ? 15.758 -18.219 3.928 1 94.81 173 ALA B C 1
ATOM 3077 O O . ALA B 1 173 ? 15.273 -17.297 4.605 1 94.81 173 ALA B O 1
ATOM 3078 N N . ALA B 1 174 ? 16.016 -19.438 4.398 1 94.31 174 ALA B N 1
ATOM 3079 C CA . ALA B 1 174 ? 15.734 -19.766 5.793 1 94.31 174 ALA B CA 1
ATOM 3080 C C . ALA B 1 174 ? 16.609 -18.953 6.738 1 94.31 174 ALA B C 1
ATOM 3082 O O . ALA B 1 174 ? 16.156 -18.562 7.82 1 94.31 174 ALA B O 1
ATOM 3083 N N . LEU B 1 175 ? 17.812 -18.672 6.32 1 93.75 175 LEU B N 1
ATOM 3084 C CA . LEU B 1 175 ? 18.75 -17.875 7.109 1 93.75 175 LEU B CA 1
ATOM 3085 C C . LEU B 1 175 ? 18.281 -16.438 7.207 1 93.75 175 LEU B C 1
ATOM 3087 O O . LEU B 1 175 ? 18.484 -15.781 8.234 1 93.75 175 LEU B O 1
ATOM 3091 N N . PHE B 1 176 ? 17.625 -15.953 6.203 1 95.62 176 PHE B N 1
ATOM 3092 C CA . PHE B 1 176 ? 17.203 -14.555 6.18 1 95.62 176 PHE B CA 1
ATOM 3093 C C . PHE B 1 176 ? 15.781 -14.414 6.715 1 95.62 176 PHE B C 1
ATOM 3095 O O . PHE B 1 176 ? 15.312 -13.297 6.961 1 95.62 176 PHE B O 1
ATOM 3102 N N . PHE B 1 177 ? 15.109 -15.477 7.012 1 95.69 177 PHE B N 1
ATOM 3103 C CA . PHE B 1 177 ? 13.727 -15.445 7.465 1 95.69 177 PHE B CA 1
ATOM 3104 C C . PHE B 1 177 ? 13.617 -14.711 8.797 1 95.69 177 PHE B C 1
ATOM 3106 O O . PHE B 1 177 ? 12.68 -13.93 9.008 1 95.69 177 PHE B O 1
ATOM 3113 N N . PRO B 1 178 ? 14.547 -14.898 9.742 1 94.56 178 PRO B N 1
ATOM 3114 C CA . PRO B 1 178 ? 14.453 -14.164 11 1 94.56 178 PRO B CA 1
ATOM 3115 C C . PRO B 1 178 ? 14.5 -12.648 10.805 1 94.56 178 PRO B C 1
ATOM 3117 O O . PRO B 1 178 ? 13.867 -11.906 11.562 1 94.56 178 PRO B O 1
ATOM 3120 N N . PHE B 1 179 ? 15.227 -12.18 9.844 1 93.06 179 PHE B N 1
ATOM 3121 C CA . PHE B 1 179 ? 15.266 -10.75 9.555 1 93.06 179 PHE B CA 1
ATOM 3122 C C . PHE B 1 179 ? 13.906 -10.266 9.07 1 93.06 179 PHE B C 1
ATOM 3124 O O . PHE B 1 179 ? 13.438 -9.203 9.492 1 93.06 179 PHE B O 1
ATOM 3131 N N . ALA B 1 180 ? 13.289 -11.062 8.258 1 93.94 180 ALA B N 1
ATOM 3132 C CA . ALA B 1 180 ? 11.969 -10.703 7.75 1 93.94 180 ALA B CA 1
ATOM 3133 C C . ALA B 1 180 ? 10.938 -10.703 8.875 1 93.94 180 ALA B C 1
ATOM 3135 O O . ALA B 1 180 ? 10.086 -9.812 8.945 1 93.94 180 ALA B O 1
ATOM 3136 N N . LEU B 1 181 ? 11.031 -11.648 9.742 1 93.75 181 LEU B N 1
ATOM 3137 C CA . LEU B 1 181 ? 10.117 -11.742 10.883 1 93.75 181 LEU B CA 1
ATOM 3138 C C . LEU B 1 181 ? 10.312 -10.57 11.836 1 93.75 181 LEU B C 1
ATOM 3140 O O . LEU B 1 181 ? 9.344 -9.945 12.273 1 93.75 181 LEU B O 1
ATOM 3144 N N . LEU B 1 182 ? 11.547 -10.297 12.133 1 91.94 182 LEU B N 1
ATOM 3145 C CA . LEU B 1 182 ? 11.852 -9.188 13.023 1 91.94 182 LEU B CA 1
ATOM 3146 C C . LEU B 1 182 ? 11.383 -7.859 12.43 1 91.94 182 LEU B C 1
ATOM 3148 O O . LEU B 1 182 ? 10.828 -7.02 13.141 1 91.94 182 LEU B O 1
ATOM 3152 N N . LYS B 1 183 ? 11.641 -7.68 11.188 1 92.56 183 LYS B N 1
ATOM 3153 C CA . LYS B 1 183 ? 11.188 -6.461 10.516 1 92.56 183 LYS B CA 1
ATOM 3154 C C . LYS B 1 183 ? 9.672 -6.32 10.602 1 92.56 183 LYS B C 1
ATOM 3156 O O . LYS B 1 183 ? 9.156 -5.223 10.812 1 92.56 183 LYS B O 1
ATOM 3161 N N . SER B 1 184 ? 8.977 -7.395 10.438 1 94.12 184 SER B N 1
ATOM 3162 C CA . SER B 1 184 ? 7.523 -7.379 10.539 1 94.12 184 SER B CA 1
ATOM 3163 C C . SER B 1 184 ? 7.066 -7.035 11.953 1 94.12 184 SER B C 1
ATOM 3165 O O . SER B 1 184 ? 6.102 -6.293 12.133 1 94.12 184 SER B O 1
ATOM 3167 N N . MET B 1 185 ? 7.75 -7.543 12.93 1 92.94 185 MET B N 1
ATOM 3168 C CA . MET B 1 185 ? 7.422 -7.246 14.32 1 92.94 185 MET B CA 1
ATOM 3169 C C . MET B 1 185 ? 7.668 -5.777 14.641 1 92.94 185 MET B C 1
ATOM 3171 O O . MET B 1 185 ? 6.871 -5.141 15.328 1 92.94 185 MET B O 1
ATOM 3175 N N . ILE B 1 186 ? 8.719 -5.281 14.133 1 89.75 186 ILE B N 1
ATOM 3176 C CA . ILE B 1 186 ? 9.031 -3.871 14.328 1 89.75 186 ILE B CA 1
ATOM 3177 C C . ILE B 1 186 ? 7.98 -3.01 13.633 1 89.75 186 ILE B C 1
ATOM 3179 O O . ILE B 1 186 ? 7.539 -1.997 14.18 1 89.75 186 ILE B O 1
ATOM 3183 N N . SER B 1 187 ? 7.598 -3.402 12.445 1 93.19 187 SER B N 1
ATOM 3184 C CA . SER B 1 187 ? 6.555 -2.682 11.719 1 93.19 187 SER B CA 1
ATOM 3185 C C . SER B 1 187 ? 5.246 -2.67 12.5 1 93.19 187 SER B C 1
ATOM 3187 O O . SER B 1 187 ? 4.539 -1.66 12.523 1 93.19 187 SER B O 1
ATOM 3189 N N . LEU B 1 188 ? 4.957 -3.748 13.172 1 94.38 188 LEU B N 1
ATOM 3190 C CA . LEU B 1 188 ? 3.75 -3.814 13.992 1 94.38 188 LEU B CA 1
ATOM 3191 C C . LEU B 1 188 ? 3.852 -2.875 15.188 1 94.38 188 LEU B C 1
ATOM 3193 O O . LEU B 1 188 ? 2.879 -2.205 15.539 1 94.38 188 LEU B O 1
ATOM 3197 N N . LEU B 1 189 ? 4.977 -2.842 15.742 1 90.94 189 LEU B N 1
ATOM 3198 C CA . LEU B 1 189 ? 5.203 -1.919 16.859 1 90.94 189 LEU B CA 1
ATOM 3199 C C . LEU B 1 189 ? 5.051 -0.473 16.391 1 90.94 189 LEU B C 1
ATOM 3201 O O . LEU B 1 189 ? 4.422 0.337 17.078 1 90.94 189 LEU B O 1
ATOM 3205 N N . HIS B 1 190 ? 5.582 -0.197 15.227 1 88.19 190 HIS B N 1
ATOM 3206 C CA . HIS B 1 190 ? 5.457 1.14 14.656 1 88.19 190 HIS B CA 1
ATOM 3207 C C . HIS B 1 190 ? 3.994 1.484 14.383 1 88.19 190 HIS B C 1
ATOM 3209 O O . HIS B 1 190 ? 3.584 2.635 14.547 1 88.19 190 HIS B O 1
ATOM 3215 N N . LEU B 1 191 ? 3.352 0.525 13.992 1 93.88 191 LEU B N 1
ATOM 3216 C CA . LEU B 1 191 ? 1.932 0.715 13.727 1 93.88 191 LEU B CA 1
ATOM 3217 C C . LEU B 1 191 ? 1.18 1.079 15 1 93.88 191 LEU B C 1
ATOM 3219 O O . LEU B 1 191 ? 0.392 2.029 15.008 1 93.88 191 LEU B O 1
ATOM 3223 N N . PHE B 1 192 ? 1.483 0.443 16.047 1 93.19 192 PHE B N 1
ATOM 3224 C CA . PHE B 1 192 ? 0.824 0.673 17.328 1 93.19 192 PHE B CA 1
ATOM 3225 C C . PHE B 1 192 ? 1.205 2.035 17.906 1 93.19 192 PHE B C 1
ATOM 3227 O O . PHE B 1 192 ? 0.342 2.781 18.359 1 93.19 192 PHE B O 1
ATOM 3234 N N . ILE B 1 193 ? 2.42 2.35 17.828 1 90.38 193 ILE B N 1
ATOM 3235 C CA . ILE B 1 193 ? 2.906 3.615 18.359 1 90.38 193 ILE B CA 1
ATOM 3236 C C . ILE B 1 193 ? 2.332 4.773 17.547 1 90.38 193 ILE B C 1
ATOM 3238 O O . ILE B 1 193 ? 1.937 5.797 18.109 1 90.38 193 ILE B O 1
ATOM 3242 N N . ALA B 1 194 ? 2.326 4.586 16.25 1 92.75 194 ALA B N 1
ATOM 3243 C CA . ALA B 1 194 ? 1.751 5.613 15.391 1 92.75 194 ALA B CA 1
ATOM 3244 C C . ALA B 1 194 ? 0.276 5.836 15.711 1 92.75 194 ALA B C 1
ATOM 3246 O O . ALA B 1 194 ? -0.193 6.977 15.75 1 92.75 194 ALA B O 1
ATOM 3247 N N . ALA B 1 195 ? -0.444 4.781 15.945 1 95.19 195 ALA B N 1
ATOM 3248 C CA . ALA B 1 195 ? -1.853 4.879 16.312 1 95.19 195 ALA B CA 1
ATOM 3249 C C . ALA B 1 195 ? -2.02 5.645 17.625 1 95.19 195 ALA B C 1
ATOM 3251 O O . ALA B 1 195 ? -2.869 6.531 17.734 1 95.19 195 ALA B O 1
ATOM 3252 N N . GLN B 1 196 ? -1.188 5.355 18.578 1 93.75 196 GLN B N 1
ATOM 3253 C CA . GLN B 1 196 ? -1.227 6.039 19.859 1 93.75 196 GLN B CA 1
ATOM 3254 C C . GLN B 1 196 ? -0.939 7.527 19.703 1 93.75 196 GLN B C 1
ATOM 3256 O O . GLN B 1 196 ? -1.581 8.359 20.344 1 93.75 196 GLN B O 1
ATOM 3261 N N . THR B 1 197 ? -0.006 7.773 18.891 1 91.44 197 THR B N 1
ATOM 3262 C CA . THR B 1 197 ? 0.378 9.156 18.641 1 91.44 197 THR B CA 1
ATOM 3263 C C . THR B 1 197 ? -0.778 9.938 18.031 1 91.44 197 THR B C 1
ATOM 3265 O O . THR B 1 197 ? -1.058 11.07 18.438 1 91.44 197 THR B O 1
ATOM 3268 N N . LEU B 1 198 ? -1.454 9.383 17.094 1 93.75 198 LEU B N 1
ATOM 3269 C CA . LEU B 1 198 ? -2.57 10.047 16.438 1 93.75 198 LEU B CA 1
ATOM 3270 C C . LEU B 1 198 ? -3.742 10.227 17.391 1 93.75 198 LEU B C 1
ATOM 3272 O O . LEU B 1 198 ? -4.375 11.289 17.422 1 93.75 198 LEU B O 1
ATOM 3276 N N . VAL B 1 199 ? -4.004 9.227 18.188 1 94.75 199 VAL B N 1
ATOM 3277 C CA . VAL B 1 199 ? -5.098 9.297 19.156 1 94.75 199 VAL B CA 1
ATOM 3278 C C . VAL B 1 199 ? -4.812 10.391 20.188 1 94.75 199 VAL B C 1
ATOM 3280 O O . VAL B 1 199 ? -5.715 11.148 20.547 1 94.75 199 VAL B O 1
ATOM 3283 N N . ALA B 1 200 ? -3.578 10.469 20.594 1 92.31 200 ALA B N 1
ATOM 3284 C CA . ALA B 1 200 ? -3.189 11.508 21.547 1 92.31 200 ALA B CA 1
ATOM 3285 C C . ALA B 1 200 ? -3.402 12.898 20.938 1 92.31 200 ALA B C 1
ATOM 3287 O O . ALA B 1 200 ? -3.893 13.805 21.625 1 92.31 200 ALA B O 1
ATOM 3288 N N . LYS B 1 201 ? -3.023 13.031 19.75 1 91.94 201 LYS B N 1
ATOM 3289 C CA . LYS B 1 201 ? -3.213 14.305 19.062 1 91.94 201 LYS B CA 1
ATOM 3290 C C . LYS B 1 201 ? -4.695 14.641 18.922 1 91.94 201 LYS B C 1
ATOM 3292 O O . LYS B 1 201 ? -5.098 15.789 19.109 1 91.94 201 LYS B O 1
ATOM 3297 N N . ASP B 1 202 ? -5.512 13.672 18.562 1 94.31 202 ASP B N 1
ATOM 3298 C CA . ASP B 1 202 ? -6.953 13.859 18.453 1 94.31 202 ASP B CA 1
ATOM 3299 C C . ASP B 1 202 ? -7.551 14.305 19.781 1 94.31 202 ASP B C 1
ATOM 3301 O O . ASP B 1 202 ? -8.391 15.211 19.812 1 94.31 202 ASP B O 1
ATOM 3305 N N . GLN B 1 203 ? -7.109 13.688 20.797 1 93.38 203 GLN B N 1
ATOM 3306 C CA . GLN B 1 203 ? -7.613 14.031 22.125 1 93.38 203 GLN B CA 1
ATOM 3307 C C . GLN B 1 203 ? -7.227 15.453 22.516 1 93.38 203 GLN B C 1
ATOM 3309 O O . GLN B 1 203 ? -8.016 16.172 23.125 1 93.38 203 GLN B O 1
ATOM 3314 N N . GLU B 1 204 ? -6.031 15.789 22.156 1 90.38 204 GLU B N 1
ATOM 3315 C CA . GLU B 1 204 ? -5.586 17.156 22.406 1 90.38 204 GLU B CA 1
ATOM 3316 C C . GLU B 1 204 ? -6.461 18.156 21.672 1 90.38 204 GLU B C 1
ATOM 3318 O O . GLU B 1 204 ? -6.84 19.188 22.234 1 90.38 204 GLU B O 1
ATOM 3323 N N . LEU B 1 205 ? -6.785 17.891 20.453 1 89.81 205 LEU B N 1
ATOM 3324 C CA . LEU B 1 205 ? -7.59 18.781 19.625 1 89.81 205 LEU B CA 1
ATOM 3325 C C . LEU B 1 205 ? -9.016 18.891 20.172 1 89.81 205 LEU B C 1
ATOM 3327 O O . LEU B 1 205 ? -9.617 19.969 20.156 1 89.81 205 LEU B O 1
ATOM 3331 N N . ILE B 1 206 ? -9.586 17.781 20.656 1 89.75 206 ILE B N 1
ATOM 3332 C CA . ILE B 1 206 ? -10.938 17.75 21.203 1 89.75 206 ILE B CA 1
ATOM 3333 C C . ILE B 1 206 ? -10.992 18.547 22.5 1 89.75 206 ILE B C 1
ATOM 3335 O O . ILE B 1 206 ? -11.953 19.281 22.75 1 89.75 206 ILE B O 1
ATOM 3339 N N . LYS B 1 207 ? -9.938 18.438 23.297 1 87.94 207 LYS B N 1
ATOM 3340 C CA . LYS B 1 207 ? -9.859 19.188 24.547 1 87.94 207 LYS B CA 1
ATOM 3341 C C . LYS B 1 207 ? -9.781 20.688 24.297 1 87.94 207 LYS B C 1
ATOM 3343 O O . LYS B 1 207 ? -10.383 21.469 25.031 1 87.94 207 LYS B O 1
ATOM 3348 N N . HIS B 1 208 ? -9.141 21.062 23.281 1 87 208 HIS B N 1
ATOM 3349 C CA . HIS B 1 208 ? -8.984 22.484 22.969 1 87 208 HIS B CA 1
ATOM 3350 C C . HIS B 1 208 ? -10.25 23.062 22.359 1 87 208 HIS B C 1
ATOM 3352 O O . HIS B 1 208 ? -10.477 24.266 22.406 1 87 208 HIS B O 1
ATOM 3358 N N . SER B 1 209 ? -11 22.281 21.656 1 79.19 209 SER B N 1
ATOM 3359 C CA . SER B 1 209 ? -12.219 22.766 21.031 1 79.19 209 SER B CA 1
ATOM 3360 C C . SER B 1 209 ? -13.352 22.891 22.047 1 79.19 209 SER B C 1
ATOM 3362 O O . SER B 1 209 ? -14.383 23.5 21.75 1 79.19 209 SER B O 1
ATOM 3364 N N . LYS B 1 210 ? -13.25 22.391 23.25 1 71.19 210 LYS B N 1
ATOM 3365 C CA . LYS B 1 210 ? -14.211 22.594 24.328 1 71.19 210 LYS B CA 1
ATOM 3366 C C . LYS B 1 210 ? -13.852 23.812 25.172 1 71.19 210 LYS B C 1
ATOM 3368 O O . LYS B 1 210 ? -14.734 24.578 25.578 1 71.19 210 LYS B O 1
#